Protein AF-A0A352VBU3-F1 (afdb_monomer_lite)

Secondary structure (DSSP, 8-state):
-B-TTB-TTPPPPHHHHHTT-GGGBTTTT-S-GGG-EE-S--SSS--HHHHTT-SS--TTT--TTT-------S------GGG-HHHHHHHHHHHHHHHHHSSSEE---TTGGGT---TT-S--TT--STTTS--GGGSS-S-GGGSSTT---SS---S--SSS-HHHHHHHHHHHHHHH-SGGG-SSS-S-EEEE-TTSSSPP-TT--EEEEEE-GGGGTS--EEEEEE-SSS-EEEEEPPPPTTEEEEEEEE-SGGGGGGTTB--TTTS----TTS-EEEEEPTT-EEEEEEEE-------SEEE---GGGT----SSS-------TTS-EESS-EE-SSS-SSSS--EEE-STT-EEEPPPEES--EEEEEEEE-S-S--EEEEEEEESSSSS-EEEEEEEE-TTS-SSB-SS-EEEEEE----SEEEEEEEE---SS--EEEEEEEE-

Foldseek 3Di:
DDFAFADPPDDDALVCQLQLVQCGGNVNNPFFSQRHADELDDLAFWALLLLQQDPAACQVVDDPQLDNDDDGDGPSVGHRLVLDLLVSQLSLLVRLLSQQQRRYHYDHDPQSLLRQGSLRHRGCPPHDDPSPDHDPLSAQAQQNQVPDPPGDSSNGGAPAPPRGRLSNVSSVVSVVVSVPAPLSHDRHNQWDKDWAPLASPHHDDSPDQWIWIWTPSVSVVGWIKIKTFHQAQFKDKHKDAQAPPQKWWFWAAKSHSVCVNVSRGDDSVLGDTDDRGGIDIDTRGHRMMIMIIMDGDPDDDPWLDWFQQAVSRVHDADPDWDDDPDDDADAKHWGIKHWDCPDGDDDRIWIKDKAAFIKIKGHKGAFWFKKKKKKAKFLAAKKKKKFKWKDQVVPDTDTQDIWIHGNVQPTNHYRDIDMDMTGDRDHGIMMIMITIHHIDGIMMIMGGITID

Sequence (452 aa):
IKGDGYKPGTYYSFGDVFYGTYNGYYDGGSGGPHKSINFLVAHDGFTLTDLVSYNSKMNTTLTWPWGPSDGGNDTNLSWDSGGNQALRRQQLRNLWTIQFFSRGVPMTVYGDEFGRTQNGNNNPYNVDSVATWSNYTMINTDSPNTRIAGQHNNLGTDIKADGKNNIFMFAKYIANLRKNSVALRQDNYNMAIYLKKEDGVSTLASTDKCVWVRLDGSAVGDKDYLVMINSHSADVNFKIPAADSGKKWVRIVDTATWAEANDNVWPVTTGWSPAATADYWYGVKARSIVVMQEAASTVVSTDLINNGFEVADGFAALSTGVWTRTAEDGAWYSNSAYISTTPKRSGTYGAGLAATGRYLRTPQMSNPKTLTFWCRASATTSNYTVTLESSPDNVTWTSRGTFTANGSNTGSITSAFTQKTVSLNLTGSYYLRWRVSARSSGSFYFDDVIVK

Radius of gyration: 27.34 Å; chains: 1; bounding box: 52×47×80 Å

pLDDT: mean 86.15, std 15.34, range [33.0, 98.88]

Structure (mmCIF, N/CA/C/O backbone):
data_AF-A0A352VBU3-F1
#
_entry.id   AF-A0A352VBU3-F1
#
loop_
_atom_site.group_PDB
_atom_site.id
_atom_site.type_symbol
_atom_site.label_atom_id
_atom_site.label_alt_id
_atom_site.label_comp_id
_atom_site.label_asym_id
_atom_site.label_entity_id
_atom_site.label_seq_id
_atom_site.pdbx_PDB_ins_code
_atom_site.Cartn_x
_atom_site.Cartn_y
_atom_site.Cartn_z
_atom_site.occupancy
_atom_site.B_iso_or_equiv
_atom_site.auth_seq_id
_atom_site.auth_comp_id
_atom_site.auth_asym_id
_atom_site.auth_atom_id
_atom_site.pdbx_PDB_model_num
ATOM 1 N N . ILE A 1 1 ? -0.306 8.990 -19.475 1.00 47.72 1 ILE A N 1
ATOM 2 C CA . ILE A 1 1 ? -1.680 8.826 -20.017 1.00 47.72 1 ILE A CA 1
ATOM 3 C C . ILE A 1 1 ? -1.589 8.815 -21.534 1.00 47.72 1 ILE A C 1
ATOM 5 O O . ILE A 1 1 ? -0.874 9.647 -22.080 1.00 47.72 1 ILE A O 1
ATOM 9 N N . LYS A 1 2 ? -2.265 7.878 -22.203 1.00 40.41 2 LYS A N 1
ATOM 10 C CA . LYS A 1 2 ? -2.411 7.838 -23.668 1.00 40.41 2 LYS A CA 1
ATOM 11 C C . LYS A 1 2 ? -3.883 7.551 -23.983 1.00 40.41 2 LYS A C 1
ATOM 13 O O . LYS A 1 2 ? -4.491 6.732 -23.297 1.00 40.41 2 LYS A O 1
ATOM 18 N N . GLY A 1 3 ? -4.458 8.240 -24.966 1.00 37.62 3 GLY A N 1
ATOM 19 C CA . GLY A 1 3 ? -5.855 8.062 -25.372 1.00 37.62 3 GLY A CA 1
ATOM 20 C C . GLY A 1 3 ? -6.290 9.076 -26.430 1.00 37.62 3 GLY A C 1
ATOM 21 O O . GLY A 1 3 ? -5.766 10.193 -26.475 1.00 37.62 3 GLY A O 1
ATOM 22 N N . ASP A 1 4 ? -7.239 8.679 -27.278 1.00 35.03 4 ASP A N 1
ATOM 23 C CA . ASP A 1 4 ? -7.859 9.557 -28.272 1.00 35.03 4 ASP A CA 1
ATOM 24 C C . ASP A 1 4 ? -8.556 10.710 -27.547 1.00 35.03 4 ASP A C 1
ATOM 26 O O . ASP A 1 4 ? -9.362 10.483 -26.643 1.00 35.03 4 ASP A O 1
ATOM 30 N N . GLY A 1 5 ? -8.227 11.954 -27.898 1.00 44.41 5 GLY A N 1
ATOM 31 C CA . GLY A 1 5 ? -8.769 13.113 -27.185 1.00 44.41 5 GLY A CA 1
ATOM 32 C C . GLY A 1 5 ? -7.773 13.900 -26.325 1.00 44.41 5 GLY A C 1
ATOM 33 O O . GLY A 1 5 ? -8.146 14.949 -25.814 1.00 44.41 5 GLY A O 1
ATOM 34 N N . TYR A 1 6 ? -6.551 13.399 -26.126 1.00 43.69 6 TYR A N 1
ATOM 35 C CA . TYR A 1 6 ? -5.549 14.009 -25.244 1.00 43.69 6 TYR A CA 1
ATOM 36 C C . TYR A 1 6 ? -5.083 15.383 -25.743 1.00 43.69 6 TYR A C 1
ATOM 38 O O . TYR A 1 6 ? -4.633 15.481 -26.881 1.00 43.69 6 TYR A O 1
ATOM 46 N N . LYS A 1 7 ? -5.120 16.417 -24.885 1.00 50.94 7 LYS A N 1
ATOM 47 C CA . LYS A 1 7 ? -4.549 17.750 -25.162 1.00 50.94 7 LYS A CA 1
ATOM 48 C C . LYS A 1 7 ? -3.039 17.776 -24.853 1.00 50.94 7 LYS A C 1
ATOM 50 O O . LYS A 1 7 ? -2.667 17.828 -23.678 1.00 50.94 7 LYS A O 1
ATOM 55 N N . PRO A 1 8 ? -2.141 17.793 -25.857 1.00 45.09 8 PRO A N 1
ATOM 56 C CA . PRO A 1 8 ? -0.706 17.900 -25.611 1.00 45.09 8 PRO A CA 1
ATOM 57 C C . PRO A 1 8 ? -0.365 19.242 -24.943 1.00 45.09 8 PRO A C 1
ATOM 59 O O . PRO A 1 8 ? -0.939 20.271 -25.292 1.00 45.09 8 PRO A O 1
ATOM 62 N N . GLY A 1 9 ? 0.579 19.242 -23.996 1.00 49.81 9 GLY A N 1
ATOM 63 C CA . GLY A 1 9 ? 1.120 20.466 -23.381 1.00 49.81 9 GLY A CA 1
ATOM 64 C C . GLY A 1 9 ? 0.407 20.979 -22.121 1.00 49.81 9 GLY A C 1
ATOM 65 O O . GLY A 1 9 ? 0.826 21.997 -21.579 1.00 49.81 9 GLY A O 1
ATOM 66 N N . THR A 1 10 ? -0.625 20.291 -21.619 1.00 56.03 10 THR A N 1
ATOM 67 C CA . THR A 1 10 ? -1.253 20.621 -20.323 1.00 56.03 10 THR A CA 1
ATOM 68 C C . THR A 1 10 ? -0.676 19.731 -19.219 1.00 56.03 10 THR A C 1
ATOM 70 O O . THR A 1 10 ? -0.771 18.509 -19.302 1.00 56.03 10 THR A O 1
ATOM 73 N N . TYR A 1 11 ? -0.078 20.323 -18.179 1.00 56.66 11 TYR A N 1
ATOM 74 C CA . TYR A 1 11 ? 0.282 19.586 -16.963 1.00 56.66 11 TYR A CA 1
ATOM 75 C C . TYR A 1 11 ? -0.984 19.334 -16.144 1.00 56.66 11 TYR A C 1
ATOM 77 O O . TYR A 1 11 ? -1.627 20.276 -15.686 1.00 56.66 11 TYR A O 1
ATOM 85 N N . TYR A 1 12 ? -1.342 18.066 -15.966 1.00 70.31 12 TYR A N 1
ATOM 86 C CA . TYR A 1 12 ? -2.482 17.665 -15.148 1.00 70.31 12 TYR A CA 1
ATOM 87 C C . TYR A 1 12 ? -2.052 17.484 -13.696 1.00 70.31 12 TYR A C 1
ATOM 89 O O . TYR A 1 12 ? -0.981 16.936 -13.421 1.00 70.31 12 TYR A O 1
ATOM 97 N N . SER A 1 13 ? -2.888 17.934 -12.761 1.00 80.25 13 SER A N 1
ATOM 98 C CA . SER A 1 13 ? -2.643 17.678 -11.345 1.00 80.25 13 SER A CA 1
ATOM 99 C C . SER A 1 13 ? -2.771 16.180 -11.045 1.00 80.25 13 SER A C 1
ATOM 101 O O . SER A 1 13 ? -3.442 15.444 -11.772 1.00 80.25 13 SER A O 1
ATOM 103 N N . PHE A 1 14 ? -2.183 15.718 -9.937 1.00 84.94 14 PHE A N 1
ATOM 104 C CA . PHE A 1 14 ? -2.407 14.348 -9.458 1.00 84.94 14 PHE A CA 1
ATOM 105 C C . PHE A 1 14 ? -3.905 14.019 -9.370 1.00 84.94 14 PHE A C 1
ATOM 107 O O . PHE A 1 14 ? -4.314 12.929 -9.757 1.00 84.94 14 PHE A O 1
ATOM 114 N N . GLY A 1 15 ? -4.726 14.974 -8.916 1.00 84.81 15 GLY A N 1
ATOM 115 C CA . GLY A 1 15 ? -6.166 14.780 -8.798 1.00 84.81 15 GLY A CA 1
ATOM 116 C C . GLY A 1 15 ? -6.869 14.583 -10.134 1.00 84.81 15 GLY A C 1
ATOM 117 O O . GLY A 1 15 ? -7.680 13.668 -10.248 1.00 84.81 15 GLY A O 1
ATOM 118 N N . ASP A 1 16 ? -6.509 15.358 -11.160 1.00 82.56 16 ASP A N 1
ATOM 119 C CA . ASP A 1 16 ? -7.061 15.175 -12.507 1.00 82.56 16 ASP A CA 1
ATOM 120 C C . ASP A 1 16 ? -6.732 13.780 -13.052 1.00 82.56 16 ASP A C 1
ATOM 122 O O . ASP A 1 16 ? -7.609 13.092 -13.573 1.00 82.56 16 ASP A O 1
ATOM 126 N N . VAL A 1 17 ? -5.478 13.338 -12.896 1.00 84.75 17 VAL A N 1
ATOM 127 C CA . VAL A 1 17 ? -5.017 12.027 -13.378 1.00 84.75 17 VAL A CA 1
ATOM 128 C C . VAL A 1 17 ? -5.672 10.8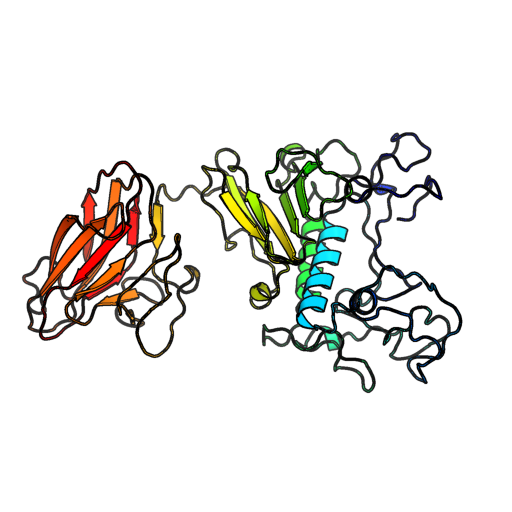86 -12.599 1.00 84.75 17 VAL A C 1
ATOM 130 O O . VAL A 1 17 ? -6.190 9.948 -13.206 1.00 84.75 17 VAL A O 1
ATOM 133 N N . PHE A 1 18 ? -5.709 10.972 -11.266 1.00 89.31 18 PHE A N 1
ATOM 134 C CA . PHE A 1 18 ? -6.333 9.960 -10.410 1.00 89.31 18 PHE A CA 1
ATOM 135 C C . PHE A 1 18 ? -7.833 9.825 -10.700 1.00 89.31 18 PHE A C 1
ATOM 137 O O . PHE A 1 18 ? -8.382 8.722 -10.670 1.00 89.31 18 PHE A O 1
ATOM 144 N N . TYR A 1 19 ? -8.493 10.937 -11.041 1.00 87.38 19 TYR A N 1
ATOM 145 C CA . TYR A 1 19 ? -9.902 10.970 -11.426 1.00 87.38 19 TYR A CA 1
ATOM 146 C C . TYR A 1 19 ? -10.158 10.504 -12.870 1.00 87.38 19 TYR A C 1
ATOM 148 O O . TYR A 1 19 ? -11.304 10.489 -13.306 1.00 87.38 19 TYR A O 1
ATOM 156 N N . GLY A 1 20 ? -9.141 10.075 -13.624 1.00 84.12 20 GLY A N 1
ATOM 157 C CA . GLY A 1 20 ? -9.304 9.585 -14.996 1.00 84.12 20 GLY A CA 1
ATOM 158 C C . GLY A 1 20 ? -9.362 10.695 -16.045 1.00 84.12 20 GLY A C 1
ATOM 159 O O . GLY A 1 20 ? -10.078 10.566 -17.034 1.00 84.12 20 GLY A O 1
ATOM 160 N N . THR A 1 21 ? -8.627 11.787 -15.823 1.00 78.31 21 THR A N 1
ATOM 161 C CA . THR A 1 21 ? -8.354 12.865 -16.791 1.00 78.31 21 THR A CA 1
ATOM 162 C C . THR A 1 21 ? -9.616 13.518 -17.368 1.00 78.31 21 THR A C 1
ATOM 164 O O . THR A 1 21 ? -9.651 13.897 -18.534 1.00 78.31 21 THR A O 1
ATOM 167 N N . TYR A 1 22 ? -10.656 13.687 -16.543 1.00 74.06 22 TYR A N 1
ATOM 168 C CA . TYR A 1 22 ? -11.961 14.235 -16.952 1.00 74.06 22 TYR A CA 1
ATOM 169 C C . TYR A 1 22 ? -11.846 15.533 -17.775 1.00 74.06 22 TYR A C 1
ATOM 171 O O . TYR A 1 22 ? -12.419 15.647 -18.854 1.00 74.06 22 TYR A O 1
ATOM 179 N N . ASN A 1 23 ? -11.018 16.479 -17.318 1.00 65.81 23 ASN A N 1
ATOM 180 C CA . ASN A 1 23 ? -10.818 17.779 -17.972 1.00 65.81 23 ASN A CA 1
ATOM 181 C C . ASN A 1 23 ? -9.880 17.737 -19.200 1.00 65.81 23 ASN A C 1
ATOM 183 O O . ASN A 1 23 ? -9.712 18.746 -19.893 1.00 65.81 23 ASN A O 1
ATOM 187 N N . GLY A 1 24 ? -9.210 16.608 -19.450 1.00 58.06 24 GLY A N 1
ATOM 188 C CA . GLY A 1 24 ? -8.139 16.503 -20.442 1.00 58.06 24 GLY A CA 1
ATOM 189 C C . GLY A 1 24 ? -8.558 16.016 -21.828 1.00 58.06 24 GLY A C 1
ATOM 190 O O . GLY A 1 24 ? -7.736 16.076 -22.742 1.00 58.06 24 GLY A O 1
ATOM 191 N N . TYR A 1 25 ? -9.813 15.591 -22.006 1.00 59.19 25 TYR A N 1
ATOM 192 C CA . TYR A 1 25 ? -10.341 15.133 -23.294 1.00 59.19 25 TYR A CA 1
ATOM 193 C C . TYR A 1 25 ? -10.889 16.281 -24.160 1.00 59.19 25 TYR A C 1
ATOM 195 O O . TYR A 1 25 ? -11.496 17.232 -23.663 1.00 59.19 25 TYR A O 1
ATOM 203 N N . TYR A 1 26 ? -10.698 16.188 -25.484 1.00 51.59 26 TYR A N 1
ATOM 204 C CA . TYR A 1 26 ? -11.241 17.126 -26.483 1.00 51.59 26 TYR A CA 1
ATOM 205 C C . TYR A 1 26 ? -12.780 17.198 -26.498 1.00 51.59 26 TYR A C 1
ATOM 207 O O . TYR A 1 26 ? -13.321 18.163 -27.030 1.00 51.59 26 TYR A O 1
ATOM 215 N N . ASP A 1 27 ? -13.487 16.233 -25.901 1.00 56.62 27 ASP A N 1
ATOM 216 C CA . ASP A 1 27 ? -14.957 16.176 -25.895 1.00 56.62 27 ASP A CA 1
ATOM 217 C C . ASP A 1 27 ? -15.627 16.942 -24.737 1.00 56.62 27 ASP A C 1
ATOM 219 O O . ASP A 1 27 ? -16.837 16.823 -24.537 1.00 56.62 27 ASP A O 1
ATOM 223 N N . GLY A 1 28 ? -14.863 17.715 -23.956 1.00 55.56 28 GLY A N 1
ATOM 224 C CA . GLY A 1 28 ? -15.409 18.519 -22.858 1.00 55.56 28 GLY A CA 1
ATOM 225 C C . GLY A 1 28 ? -15.975 17.699 -21.693 1.00 55.56 28 GLY A C 1
ATOM 226 O O . GLY A 1 28 ? -16.823 18.210 -20.967 1.00 55.56 28 GLY A O 1
ATOM 227 N N . GLY A 1 29 ? -15.535 16.446 -21.518 1.00 57.19 29 GLY A N 1
ATOM 228 C CA . GLY A 1 29 ? -16.028 15.547 -20.467 1.00 57.19 29 GLY A CA 1
ATOM 229 C C . GLY A 1 29 ? -17.212 14.675 -20.902 1.00 57.19 29 GLY A C 1
ATOM 230 O O . GLY A 1 29 ? -17.822 14.010 -20.069 1.00 57.19 29 GLY A O 1
ATOM 231 N N . SER A 1 30 ? -17.531 14.646 -22.202 1.00 57.22 30 SER A N 1
ATOM 232 C CA . SER A 1 30 ? -18.640 13.862 -22.774 1.00 57.22 30 SER A CA 1
ATOM 233 C C . SER A 1 30 ? -18.327 12.360 -22.916 1.00 57.22 30 SER A C 1
ATOM 235 O O . SER A 1 30 ? -19.146 11.593 -23.421 1.00 57.22 30 SER A O 1
ATOM 237 N N . GLY A 1 31 ? -17.138 11.919 -22.495 1.00 65.06 31 GLY A N 1
ATOM 238 C CA . GLY A 1 31 ? -16.687 10.530 -22.509 1.00 65.06 31 GLY A CA 1
ATOM 239 C C . GLY A 1 31 ? -16.488 9.958 -21.113 1.00 65.06 31 GLY A C 1
ATOM 240 O O . GLY A 1 31 ? -16.154 10.688 -20.194 1.00 65.06 31 GLY A O 1
ATOM 241 N N . GLY A 1 32 ? -16.651 8.644 -20.949 1.00 79.00 32 GLY A N 1
ATOM 242 C CA . GLY A 1 32 ? -16.335 7.971 -19.688 1.00 79.00 32 GLY A CA 1
ATOM 243 C C . GLY A 1 32 ? -14.822 7.827 -19.437 1.00 79.00 32 GLY A C 1
ATOM 244 O O . GLY A 1 32 ? -14.034 7.827 -20.388 1.00 79.00 32 GLY A O 1
ATOM 245 N N . PRO A 1 33 ? -14.391 7.617 -18.178 1.00 85.12 33 PRO A N 1
ATOM 246 C CA . PRO A 1 33 ? -12.981 7.467 -17.801 1.00 85.12 33 PRO A CA 1
ATOM 247 C C . PRO A 1 33 ? -12.250 6.315 -18.499 1.00 85.12 33 PRO A C 1
ATOM 249 O O . PRO A 1 33 ? -11.021 6.301 -18.540 1.00 85.12 33 PRO A O 1
ATOM 252 N N . HIS A 1 34 ? -12.979 5.346 -19.057 1.00 83.50 34 HIS A N 1
ATOM 253 C CA . HIS A 1 34 ? -12.418 4.202 -19.777 1.00 83.50 34 HIS A CA 1
ATOM 254 C C . HIS A 1 34 ? -11.595 4.596 -21.020 1.00 83.50 34 HIS A C 1
ATOM 256 O O . HIS A 1 34 ? -10.799 3.795 -21.500 1.00 83.50 34 HIS A O 1
ATOM 262 N N . LYS A 1 35 ? -11.732 5.834 -21.516 1.00 82.62 35 LYS A N 1
ATOM 263 C CA . LYS A 1 35 ? -10.890 6.391 -22.588 1.00 82.62 35 LYS A CA 1
ATOM 264 C C . LYS A 1 35 ? -9.445 6.680 -22.142 1.00 82.62 35 LYS A C 1
ATOM 266 O O . LYS A 1 35 ? -8.591 6.966 -22.983 1.00 82.62 35 LYS A O 1
ATOM 271 N N . SER A 1 36 ? -9.159 6.651 -20.836 1.00 85.06 36 SER A N 1
ATOM 272 C CA . SER A 1 36 ? -7.829 6.928 -20.278 1.00 85.06 36 SER A CA 1
ATOM 273 C C . SER A 1 36 ? -7.058 5.649 -20.060 1.00 85.06 36 SER A C 1
ATOM 275 O O . SER A 1 36 ? -7.339 4.916 -19.112 1.00 85.06 36 SER A O 1
ATOM 277 N N . ILE A 1 37 ? -6.043 5.406 -20.894 1.00 89.31 37 ILE A N 1
ATOM 278 C CA . ILE A 1 37 ? -5.029 4.405 -20.579 1.00 89.31 37 ILE A CA 1
ATOM 279 C C . ILE A 1 37 ? -4.022 5.049 -19.629 1.00 89.31 37 ILE A C 1
ATOM 281 O O . ILE A 1 37 ? -3.193 5.889 -20.007 1.00 89.31 37 ILE A O 1
ATOM 285 N N . ASN A 1 38 ? -4.125 4.657 -18.366 1.00 90.31 38 ASN A N 1
ATOM 286 C CA . ASN A 1 38 ? -3.244 5.085 -17.298 1.00 90.31 38 ASN A CA 1
ATOM 287 C C . ASN A 1 38 ? -2.050 4.132 -17.262 1.00 90.31 38 ASN A C 1
ATOM 289 O O . ASN A 1 38 ? -2.236 2.929 -17.108 1.00 90.31 38 ASN A O 1
ATOM 293 N N . PHE A 1 39 ? -0.841 4.663 -17.360 1.00 93.62 39 PHE A N 1
ATOM 294 C CA . PHE A 1 39 ? 0.388 3.890 -17.218 1.00 93.62 39 PHE A CA 1
ATOM 295 C C . PHE A 1 39 ? 1.460 4.767 -16.585 1.00 93.62 39 PHE A C 1
ATOM 297 O O . PHE A 1 39 ? 1.498 5.977 -16.834 1.00 93.62 39 PHE A O 1
ATOM 304 N N . LEU A 1 40 ? 2.317 4.141 -15.785 1.00 94.19 40 LEU A N 1
ATOM 305 C CA . LEU A 1 40 ? 3.495 4.765 -15.181 1.00 94.19 40 LEU A CA 1
ATOM 306 C C . LEU A 1 40 ? 4.758 4.499 -16.002 1.00 94.19 40 LEU A C 1
ATOM 308 O O . LEU A 1 40 ? 5.631 5.354 -16.088 1.00 94.19 40 LEU A O 1
ATOM 312 N N . VAL A 1 41 ? 4.824 3.323 -16.623 1.00 95.44 41 VAL A N 1
ATOM 313 C CA . VAL A 1 41 ? 5.932 2.851 -17.455 1.00 95.44 41 VAL A CA 1
ATOM 314 C C . VAL A 1 41 ? 5.384 2.126 -18.685 1.00 95.44 41 VAL A C 1
ATOM 316 O O . VAL A 1 41 ? 4.217 1.721 -18.712 1.00 95.44 41 VAL A O 1
ATOM 319 N N . ALA A 1 42 ? 6.212 1.999 -19.717 1.00 95.25 42 ALA A N 1
ATOM 320 C CA . ALA A 1 42 ? 5.912 1.298 -20.961 1.00 95.25 42 ALA A CA 1
ATOM 321 C C . ALA A 1 42 ? 7.136 0.466 -21.388 1.00 95.25 42 ALA A C 1
ATOM 323 O O . ALA A 1 42 ? 8.092 0.329 -20.630 1.00 95.25 42 ALA A O 1
ATOM 324 N N . HIS A 1 43 ? 7.105 -0.114 -22.591 1.00 93.38 43 HIS A N 1
ATOM 325 C CA . HIS A 1 43 ? 8.319 -0.698 -23.172 1.00 93.38 43 HIS A CA 1
ATOM 326 C C . HIS A 1 43 ? 9.377 0.376 -23.478 1.00 93.38 43 HIS A C 1
ATOM 328 O O . HIS A 1 43 ? 10.567 0.087 -23.417 1.00 93.38 43 HIS A O 1
ATOM 334 N N . ASP A 1 44 ? 8.929 1.599 -23.780 1.00 93.12 44 ASP A N 1
ATOM 335 C CA . ASP A 1 44 ? 9.770 2.788 -23.879 1.00 93.12 44 ASP A CA 1
ATOM 336 C C . ASP A 1 44 ? 10.056 3.349 -22.481 1.00 93.12 44 ASP A C 1
ATOM 338 O O . ASP A 1 44 ? 9.130 3.603 -21.702 1.00 93.12 44 ASP A O 1
ATOM 342 N N . GLY A 1 45 ? 11.325 3.628 -22.187 1.00 95.88 45 GLY A N 1
ATOM 343 C CA . GLY A 1 45 ? 11.751 4.156 -20.896 1.00 95.88 45 GLY A CA 1
ATOM 344 C C . GLY A 1 45 ? 12.132 3.063 -19.898 1.00 95.88 45 GLY A C 1
ATOM 345 O O . GLY A 1 45 ? 12.470 1.938 -20.254 1.00 95.88 45 GLY A O 1
ATOM 346 N N . PHE A 1 46 ? 12.154 3.432 -18.618 1.00 98.00 46 PHE A N 1
ATOM 347 C CA . PHE A 1 46 ? 12.492 2.503 -17.543 1.00 98.00 46 PHE A CA 1
ATOM 348 C C . PHE A 1 46 ? 11.379 1.484 -17.283 1.00 98.00 46 PHE A C 1
ATOM 350 O O . PHE A 1 46 ? 10.196 1.792 -17.407 1.00 98.00 46 PHE A O 1
ATOM 357 N N . THR A 1 47 ? 11.774 0.308 -16.790 1.00 97.81 47 THR A N 1
ATOM 358 C CA . THR A 1 47 ? 10.870 -0.584 -16.042 1.00 97.81 47 THR A CA 1
ATOM 359 C C . THR A 1 47 ? 10.395 0.073 -14.751 1.00 97.81 47 THR A C 1
ATOM 361 O O . THR A 1 47 ? 10.995 1.042 -14.276 1.00 97.81 47 THR A O 1
ATOM 364 N N . LEU A 1 48 ? 9.363 -0.485 -14.113 1.00 98.00 48 LEU A N 1
ATOM 365 C CA . LEU A 1 48 ? 8.886 0.046 -12.834 1.00 98.00 48 LEU A CA 1
ATOM 366 C C . LEU A 1 48 ? 9.967 -0.017 -11.741 1.00 98.00 48 LEU A C 1
ATOM 368 O O . LEU A 1 48 ? 10.088 0.899 -10.926 1.00 98.00 48 LEU A O 1
ATOM 372 N N . THR A 1 49 ? 10.789 -1.071 -11.746 1.00 98.44 49 THR A N 1
ATOM 373 C CA . THR A 1 49 ? 11.940 -1.205 -10.840 1.00 98.44 49 THR A CA 1
ATOM 374 C C . THR A 1 49 ? 13.005 -0.160 -11.123 1.00 98.44 49 THR A C 1
ATOM 376 O O . THR A 1 49 ? 13.539 0.441 -10.190 1.00 98.44 49 THR A O 1
ATOM 379 N N . ASP A 1 50 ? 13.332 0.068 -12.394 1.00 98.56 50 ASP A N 1
ATOM 380 C CA . ASP A 1 50 ? 14.392 1.005 -12.758 1.00 98.56 50 ASP A CA 1
ATOM 381 C C . ASP A 1 50 ? 13.980 2.460 -12.512 1.00 98.56 50 ASP A C 1
ATOM 383 O O . ASP A 1 50 ? 14.810 3.254 -12.064 1.00 98.56 50 ASP A O 1
ATOM 387 N N . LEU A 1 51 ? 12.687 2.779 -12.656 1.00 98.50 51 LEU A N 1
ATOM 388 C CA . LEU A 1 51 ? 12.115 4.090 -12.333 1.00 98.50 51 LEU A CA 1
ATOM 389 C C . LEU A 1 51 ? 12.403 4.518 -10.883 1.00 98.50 51 LEU A C 1
ATOM 391 O O . LEU A 1 51 ? 12.562 5.706 -10.606 1.00 98.50 51 LEU A O 1
ATOM 395 N N . VAL A 1 52 ? 12.501 3.558 -9.958 1.00 98.44 52 VAL A N 1
ATOM 396 C CA . VAL A 1 52 ? 12.799 3.822 -8.540 1.00 98.44 52 VAL A CA 1
ATOM 397 C C . VAL A 1 52 ? 14.247 3.499 -8.148 1.00 98.44 52 VAL A C 1
ATOM 399 O O . VAL A 1 52 ? 14.602 3.592 -6.970 1.00 98.44 52 VAL A O 1
ATOM 402 N N . SER A 1 53 ? 15.080 3.071 -9.102 1.00 98.69 53 SER A N 1
ATOM 403 C CA . SER A 1 53 ? 16.443 2.582 -8.842 1.00 98.69 53 SER A CA 1
ATOM 404 C C . SER A 1 53 ? 17.540 3.404 -9.517 1.00 98.69 53 SER A C 1
ATOM 406 O O . SER A 1 53 ? 18.684 3.319 -9.073 1.00 98.69 53 SER A O 1
ATOM 408 N N . TYR A 1 54 ? 17.208 4.218 -10.525 1.00 98.44 54 TYR A N 1
ATOM 409 C CA . TYR A 1 54 ? 18.176 5.004 -11.295 1.00 98.44 54 TYR A CA 1
ATOM 410 C C . TYR A 1 54 ? 17.740 6.464 -11.429 1.00 98.44 54 TYR A C 1
ATOM 412 O O . TYR A 1 54 ? 16.602 6.757 -11.785 1.00 98.44 54 TYR A O 1
ATOM 420 N N . ASN A 1 55 ? 18.672 7.396 -11.208 1.00 97.88 55 ASN A N 1
ATOM 421 C CA . ASN A 1 55 ? 18.441 8.824 -11.472 1.00 97.88 55 ASN A CA 1
ATOM 422 C C . ASN A 1 55 ? 18.620 9.182 -12.960 1.00 97.88 55 ASN A C 1
ATOM 424 O O . ASN A 1 55 ? 18.044 10.159 -13.425 1.00 97.88 55 ASN A O 1
ATOM 428 N N . SER A 1 56 ? 19.389 8.379 -13.705 1.00 96.62 56 SER A N 1
ATOM 429 C CA . SER A 1 56 ? 19.712 8.600 -15.121 1.00 96.62 56 SER A CA 1
ATOM 430 C C . SER A 1 56 ? 19.828 7.272 -15.867 1.00 96.62 56 SER A C 1
ATOM 432 O O . SER A 1 56 ? 20.129 6.243 -15.262 1.00 96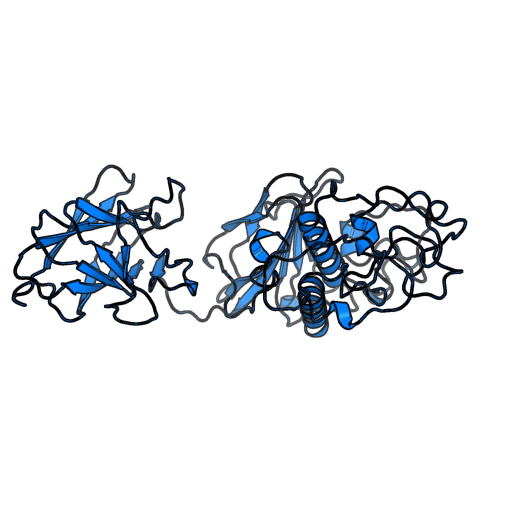.62 56 SER A O 1
ATOM 434 N N . LYS A 1 57 ? 19.602 7.291 -17.186 1.00 97.19 57 LYS A N 1
ATOM 435 C CA . LYS A 1 57 ? 19.740 6.111 -18.055 1.00 97.19 57 LYS A CA 1
ATOM 436 C C . LYS A 1 57 ? 21.198 5.635 -18.148 1.00 97.19 57 LYS A C 1
ATOM 438 O O . LYS A 1 57 ? 22.115 6.453 -18.171 1.00 97.19 57 LYS A O 1
ATOM 443 N N . MET A 1 58 ? 21.396 4.321 -18.258 1.00 97.56 58 MET A N 1
ATOM 444 C CA . MET A 1 58 ? 22.709 3.647 -18.321 1.00 97.56 58 MET A CA 1
ATOM 445 C C . MET A 1 58 ? 23.037 3.090 -19.719 1.00 97.56 58 MET A C 1
ATOM 447 O O . MET A 1 58 ? 24.048 2.433 -19.935 1.00 97.56 58 MET A O 1
ATOM 451 N N . ASN A 1 59 ? 22.179 3.387 -20.685 1.00 98.06 59 ASN A N 1
ATOM 452 C CA . ASN A 1 59 ? 22.190 2.982 -22.089 1.00 98.06 59 ASN A CA 1
ATOM 453 C C . ASN A 1 59 ? 23.572 2.816 -22.755 1.00 98.06 59 ASN A C 1
ATOM 455 O O . ASN A 1 59 ? 23.811 1.810 -23.421 1.00 98.06 59 ASN A O 1
ATOM 459 N N . THR A 1 60 ? 24.484 3.779 -22.579 1.00 96.62 60 THR A N 1
ATOM 460 C CA . THR A 1 60 ? 25.813 3.787 -23.221 1.00 96.62 60 THR A CA 1
ATOM 461 C C . THR A 1 60 ? 26.917 3.129 -22.395 1.00 96.62 60 THR A C 1
ATOM 463 O O . THR A 1 60 ? 27.996 2.875 -22.925 1.00 96.62 60 THR A O 1
ATOM 466 N N . THR A 1 61 ? 26.682 2.873 -21.106 1.00 96.38 61 THR A N 1
ATOM 467 C CA . THR A 1 61 ? 27.672 2.283 -20.189 1.00 96.38 61 THR A CA 1
ATOM 468 C C . THR A 1 61 ? 27.477 0.781 -20.013 1.00 96.38 61 THR A C 1
ATOM 470 O O . THR A 1 61 ? 28.401 0.083 -19.598 1.00 96.38 61 THR A O 1
ATOM 473 N N . LEU A 1 62 ? 26.289 0.274 -20.344 1.00 97.62 62 LEU A N 1
ATOM 474 C CA . LEU A 1 62 ? 25.978 -1.147 -20.319 1.00 97.62 62 LEU A CA 1
ATOM 475 C C . LEU A 1 62 ? 26.620 -1.884 -21.500 1.00 97.62 62 LEU A C 1
ATOM 477 O O . LEU A 1 62 ? 26.659 -1.394 -22.627 1.00 97.62 62 LEU A O 1
ATOM 481 N N . THR A 1 63 ? 27.084 -3.101 -21.234 1.00 97.06 63 THR A N 1
ATOM 482 C CA . THR A 1 63 ? 27.640 -4.035 -22.221 1.00 97.06 63 THR A CA 1
ATOM 483 C C . THR A 1 63 ? 26.719 -5.239 -22.397 1.00 97.06 63 THR A C 1
ATOM 485 O O . THR A 1 63 ? 25.760 -5.416 -21.640 1.00 97.06 63 THR A O 1
ATOM 488 N N . TRP A 1 64 ? 27.005 -6.092 -23.386 1.00 97.50 64 TRP A N 1
ATOM 489 C CA . TRP A 1 64 ? 26.264 -7.337 -23.585 1.00 97.50 64 TRP A CA 1
ATOM 490 C C . TRP A 1 64 ? 26.260 -8.178 -22.290 1.00 97.50 64 TRP A C 1
ATOM 492 O O . TRP A 1 64 ? 27.328 -8.371 -21.704 1.00 97.50 64 TRP A O 1
ATOM 502 N N . PRO A 1 65 ? 25.108 -8.700 -21.822 1.00 96.81 65 PRO A N 1
ATOM 503 C CA . PRO A 1 65 ? 23.811 -8.771 -22.506 1.00 96.81 65 PRO A CA 1
ATOM 504 C C . PRO A 1 65 ? 22.837 -7.603 -22.246 1.00 96.81 65 PRO A C 1
ATOM 506 O O . PRO A 1 65 ? 21.702 -7.671 -22.699 1.00 96.81 65 PRO A O 1
ATOM 509 N N . TRP A 1 66 ? 23.225 -6.549 -21.526 1.00 97.56 66 TRP A N 1
ATOM 510 C CA . TRP A 1 66 ? 22.330 -5.470 -21.060 1.00 97.56 66 TRP A CA 1
ATOM 511 C C . TRP A 1 66 ? 22.275 -4.237 -21.977 1.00 97.56 66 TRP A C 1
ATOM 513 O O . TRP A 1 66 ? 21.447 -3.348 -21.772 1.00 97.56 66 TRP A O 1
ATOM 523 N N . GLY A 1 67 ? 23.153 -4.173 -22.976 1.00 97.38 67 GLY A N 1
ATOM 524 C CA . GLY A 1 67 ? 23.283 -3.072 -23.928 1.00 97.38 67 GLY A CA 1
ATOM 525 C C . GLY A 1 67 ? 24.534 -3.241 -24.807 1.00 97.38 67 GLY A C 1
ATOM 526 O O . GLY A 1 67 ? 25.040 -4.362 -24.927 1.00 97.38 67 GLY A O 1
ATOM 527 N N . PRO A 1 68 ? 25.066 -2.155 -25.392 1.00 97.75 68 PRO A N 1
ATOM 528 C CA . PRO A 1 68 ? 24.537 -0.794 -25.327 1.00 97.75 68 PRO A CA 1
ATOM 529 C C . PRO A 1 68 ? 23.289 -0.618 -26.204 1.00 97.75 68 PRO A C 1
ATOM 531 O O . PRO A 1 68 ? 23.079 -1.342 -27.180 1.00 97.75 68 PRO A O 1
ATOM 534 N N . SER A 1 69 ? 22.492 0.395 -25.883 1.00 97.56 69 SER A N 1
ATOM 535 C CA . SER A 1 69 ? 21.354 0.827 -26.699 1.00 97.56 69 SER A CA 1
ATOM 536 C C . SER A 1 69 ? 21.395 2.342 -26.808 1.00 97.56 69 SER A C 1
ATOM 538 O O . SER A 1 69 ? 21.417 3.021 -25.792 1.00 97.56 69 SER A O 1
ATOM 540 N N . ASP A 1 70 ? 21.470 2.907 -28.005 1.00 94.75 70 ASP A N 1
ATOM 541 C CA . ASP A 1 70 ? 21.520 4.359 -28.177 1.00 94.75 70 ASP A CA 1
ATOM 542 C C . ASP A 1 70 ? 20.163 5.027 -27.882 1.00 94.75 70 ASP A C 1
ATOM 544 O O . ASP A 1 70 ? 19.118 4.381 -27.853 1.00 94.75 70 ASP A O 1
ATOM 548 N N . GLY A 1 71 ? 20.164 6.340 -27.636 1.00 95.12 71 GLY A N 1
ATOM 549 C CA . GLY A 1 71 ? 18.929 7.118 -27.475 1.00 95.12 71 GLY A CA 1
ATOM 550 C C . GLY A 1 71 ? 18.193 6.911 -26.143 1.00 95.12 71 GLY A C 1
ATOM 551 O O . GLY A 1 71 ? 18.819 6.780 -25.088 1.00 95.12 71 GLY A O 1
ATOM 552 N N . GLY A 1 72 ? 16.858 6.981 -26.180 1.00 94.25 72 GLY A N 1
ATOM 553 C CA . GLY A 1 72 ? 15.970 6.964 -25.007 1.0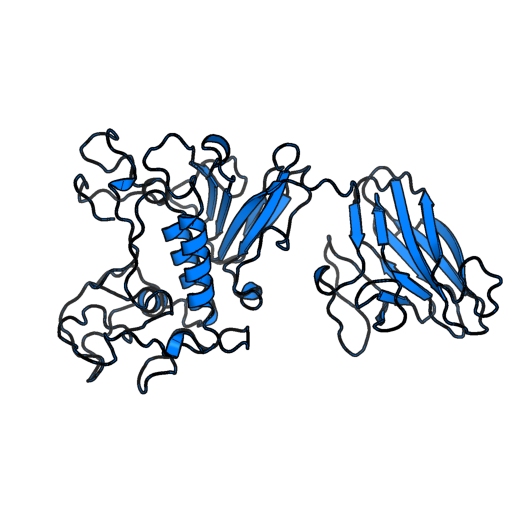0 94.25 72 GLY A CA 1
ATOM 554 C C . GLY A 1 72 ? 15.695 8.343 -24.397 1.00 94.25 72 GLY A C 1
ATOM 555 O O . GLY A 1 72 ? 16.361 9.325 -24.724 1.00 94.25 72 GLY A O 1
ATOM 556 N N . ASN A 1 73 ? 14.727 8.412 -23.480 1.00 91.25 73 ASN A N 1
ATOM 557 C CA . ASN A 1 73 ? 14.351 9.655 -22.801 1.00 91.25 73 ASN A CA 1
ATOM 558 C C . ASN A 1 73 ? 15.403 10.064 -21.749 1.00 91.25 73 ASN A C 1
ATOM 560 O O . ASN A 1 73 ? 15.838 9.237 -20.947 1.00 91.25 73 ASN A O 1
ATOM 564 N N . ASP A 1 74 ? 15.789 11.339 -21.720 1.00 93.00 74 ASP A N 1
ATOM 565 C CA . ASP A 1 74 ? 16.700 11.892 -20.707 1.00 93.00 74 ASP A CA 1
ATOM 566 C C . ASP A 1 74 ? 15.971 12.335 -19.431 1.00 93.00 74 ASP A C 1
ATOM 568 O O . ASP A 1 74 ? 16.558 12.372 -18.354 1.00 93.00 74 ASP A O 1
ATOM 572 N N . THR A 1 75 ? 14.670 12.622 -19.527 1.00 90.75 75 THR A N 1
ATOM 573 C CA . THR A 1 75 ? 13.835 13.078 -18.408 1.00 90.75 75 THR A CA 1
ATOM 574 C C . THR A 1 75 ? 12.841 11.989 -18.013 1.00 90.75 75 THR A C 1
ATOM 576 O O . THR A 1 75 ? 11.685 11.992 -18.430 1.00 90.75 75 THR A O 1
ATOM 579 N N . ASN A 1 76 ? 13.299 11.035 -17.201 1.00 89.69 76 ASN A N 1
ATOM 580 C CA . ASN A 1 76 ? 12.501 9.871 -16.792 1.00 89.69 76 ASN A CA 1
ATOM 581 C C . ASN A 1 76 ? 11.625 10.123 -15.553 1.00 89.69 76 ASN A C 1
ATOM 583 O O . ASN A 1 76 ? 10.849 9.249 -15.181 1.00 89.69 76 ASN A O 1
ATOM 587 N N . LEU A 1 77 ? 11.758 11.293 -14.908 1.00 92.94 77 LEU A N 1
ATOM 588 C CA . LEU A 1 77 ? 11.096 11.621 -13.634 1.00 92.94 77 LEU A CA 1
ATOM 589 C C . LEU A 1 77 ? 11.312 10.531 -12.563 1.00 92.94 77 LEU A C 1
ATOM 591 O O . LEU A 1 77 ? 10.420 10.219 -11.776 1.00 92.94 77 LEU A O 1
ATOM 595 N N . SER A 1 78 ? 12.507 9.939 -12.570 1.00 95.31 78 SER A N 1
ATOM 596 C CA . SER A 1 78 ? 12.908 8.824 -11.723 1.00 95.31 78 SER A CA 1
ATOM 597 C C . SER A 1 78 ? 13.660 9.300 -10.480 1.00 95.31 78 SER A C 1
ATOM 599 O O . SER A 1 78 ? 14.164 10.424 -10.416 1.00 95.31 78 SER A O 1
ATOM 601 N N . TRP A 1 79 ? 13.747 8.428 -9.479 1.00 97.25 79 TRP A N 1
ATOM 602 C CA . TRP A 1 79 ? 14.578 8.644 -8.297 1.00 97.25 79 TRP A CA 1
ATOM 603 C C . TRP A 1 79 ? 15.072 7.301 -7.776 1.00 97.25 79 TRP A C 1
ATOM 605 O O . TRP A 1 79 ? 14.268 6.413 -7.527 1.00 97.25 79 TRP A O 1
ATOM 615 N N . ASP A 1 80 ? 16.374 7.162 -7.539 1.00 97.62 80 ASP A N 1
ATOM 616 C CA . ASP A 1 80 ? 17.022 5.920 -7.088 1.00 97.62 80 ASP A CA 1
ATOM 617 C C . ASP A 1 80 ? 16.657 5.440 -5.668 1.00 97.62 80 ASP A C 1
ATOM 619 O O . ASP A 1 80 ? 17.245 4.471 -5.160 1.00 97.62 80 ASP A O 1
ATOM 623 N N . SER A 1 81 ? 15.703 6.121 -5.026 1.00 97.88 81 SER A N 1
ATOM 624 C CA . SER A 1 81 ? 15.264 5.906 -3.648 1.00 97.88 81 SER A CA 1
ATOM 625 C C . SER A 1 81 ? 16.406 6.021 -2.630 1.00 97.88 81 SER A C 1
ATOM 627 O O . SER A 1 81 ? 16.406 5.339 -1.603 1.00 97.88 81 SER A O 1
ATOM 629 N N . GLY A 1 82 ? 17.419 6.843 -2.924 1.00 97.25 82 GLY A N 1
ATOM 630 C CA . GLY A 1 82 ? 18.615 6.999 -2.096 1.00 97.25 82 GLY A CA 1
ATOM 631 C C . GLY A 1 82 ? 19.435 5.713 -1.968 1.00 97.25 82 GLY A C 1
ATOM 632 O O . GLY A 1 82 ? 20.108 5.519 -0.959 1.00 97.25 82 GLY A O 1
ATOM 633 N N . GLY A 1 83 ? 19.315 4.789 -2.927 1.00 97.44 83 GLY A N 1
ATOM 634 C CA . GLY A 1 83 ? 19.990 3.489 -2.889 1.00 97.44 83 GLY A CA 1
ATOM 635 C C . GLY A 1 83 ? 19.364 2.457 -1.941 1.00 97.44 83 GLY A C 1
ATOM 636 O O . GLY A 1 83 ? 19.887 1.352 -1.814 1.00 97.44 83 GLY A O 1
ATOM 637 N N . ASN A 1 84 ? 18.248 2.772 -1.276 1.00 98.06 84 ASN A N 1
ATOM 638 C CA . ASN A 1 84 ? 17.645 1.886 -0.284 1.00 98.06 84 ASN A CA 1
ATOM 639 C C . ASN A 1 84 ? 16.689 0.867 -0.931 1.00 98.06 84 ASN A C 1
ATOM 641 O O . ASN A 1 84 ? 15.589 1.210 -1.362 1.00 98.06 84 ASN A O 1
ATOM 645 N N . GLN A 1 85 ? 17.083 -0.408 -0.933 1.00 98.38 85 GLN A N 1
ATOM 646 C CA . GLN A 1 85 ? 16.307 -1.518 -1.503 1.00 98.38 85 GLN A CA 1
ATOM 647 C C . GLN A 1 85 ? 14.913 -1.689 -0.872 1.00 98.38 85 GLN A C 1
ATOM 649 O O . GLN A 1 85 ? 13.938 -1.902 -1.590 1.00 98.38 85 GLN A O 1
ATOM 654 N N . ALA A 1 86 ? 14.784 -1.542 0.450 1.00 97.56 86 ALA A N 1
ATOM 655 C CA . ALA A 1 86 ? 13.488 -1.645 1.123 1.00 97.56 86 ALA A CA 1
ATOM 656 C C . ALA A 1 86 ? 12.557 -0.487 0.730 1.00 97.56 86 ALA A C 1
ATOM 658 O O . ALA A 1 86 ? 11.366 -0.694 0.486 1.00 97.56 86 ALA A O 1
ATOM 659 N N . LEU A 1 87 ? 13.108 0.724 0.585 1.00 98.31 87 LEU A N 1
ATOM 660 C CA . LEU A 1 87 ? 12.348 1.866 0.082 1.00 98.31 87 LEU A CA 1
ATOM 661 C C . LEU A 1 87 ? 11.922 1.659 -1.376 1.00 98.31 87 LEU A C 1
ATOM 663 O O . LEU A 1 87 ? 10.790 1.991 -1.709 1.00 98.31 87 LEU A O 1
ATOM 667 N N . ARG A 1 88 ? 12.764 1.063 -2.230 1.00 98.69 88 ARG A N 1
ATOM 668 C CA . ARG A 1 88 ? 12.392 0.723 -3.617 1.00 98.69 88 ARG A CA 1
ATOM 669 C C . ARG A 1 88 ? 11.195 -0.217 -3.661 1.00 98.69 88 ARG A C 1
ATOM 671 O O . ARG A 1 88 ? 10.227 0.076 -4.356 1.00 98.69 88 ARG A O 1
ATOM 678 N N . ARG A 1 89 ? 11.205 -1.293 -2.864 1.00 98.62 89 ARG A N 1
ATOM 679 C CA . ARG A 1 89 ? 10.053 -2.207 -2.754 1.00 98.62 89 ARG A CA 1
ATOM 680 C C . ARG A 1 89 ? 8.785 -1.480 -2.292 1.00 98.62 89 ARG A C 1
ATOM 682 O O . ARG A 1 89 ? 7.721 -1.672 -2.877 1.00 98.62 89 ARG A O 1
ATOM 689 N N . GLN A 1 90 ? 8.900 -0.580 -1.312 1.00 98.69 90 GLN A N 1
ATOM 690 C CA . GLN A 1 90 ? 7.792 0.281 -0.881 1.00 98.69 90 GLN A CA 1
ATOM 691 C C . GLN A 1 90 ? 7.292 1.198 -2.011 1.00 98.69 90 GLN A C 1
ATOM 693 O O . GLN A 1 90 ? 6.082 1.291 -2.216 1.00 98.69 90 GLN A O 1
ATOM 698 N N . GLN A 1 91 ? 8.186 1.829 -2.782 1.00 98.50 91 GLN A N 1
ATOM 699 C CA . GLN A 1 91 ? 7.798 2.658 -3.928 1.00 98.50 91 GLN A CA 1
ATOM 700 C C . GLN A 1 91 ? 7.080 1.845 -5.006 1.00 98.50 91 GLN A C 1
ATOM 702 O O . GLN A 1 91 ? 6.059 2.299 -5.511 1.00 98.50 91 GLN A O 1
ATOM 707 N N . LEU A 1 92 ? 7.530 0.623 -5.308 1.00 98.62 92 LEU A N 1
ATOM 708 C CA . LEU A 1 92 ? 6.822 -0.258 -6.243 1.00 98.62 92 LEU A CA 1
ATOM 709 C C . LEU A 1 92 ? 5.379 -0.485 -5.785 1.00 98.62 92 LEU A C 1
ATOM 711 O O . LEU A 1 92 ? 4.448 -0.281 -6.562 1.00 98.62 92 LEU A O 1
ATOM 715 N N . ARG A 1 93 ? 5.171 -0.830 -4.510 1.00 98.75 93 ARG A N 1
ATOM 716 C CA . ARG A 1 93 ? 3.825 -1.018 -3.947 1.00 98.75 93 ARG A CA 1
ATOM 717 C C . ARG A 1 93 ? 2.984 0.263 -3.988 1.00 98.75 93 ARG A C 1
ATOM 719 O O . ARG A 1 93 ? 1.788 0.192 -4.277 1.00 98.75 93 ARG A O 1
ATOM 726 N N . ASN A 1 94 ? 3.587 1.434 -3.766 1.00 98.69 94 ASN A N 1
ATOM 727 C CA . ASN A 1 94 ? 2.899 2.720 -3.929 1.00 98.69 94 ASN A CA 1
ATOM 728 C C . ASN A 1 94 ? 2.402 2.909 -5.362 1.00 98.69 94 ASN A C 1
ATOM 730 O O . ASN A 1 94 ? 1.233 3.222 -5.577 1.00 98.69 94 ASN A O 1
ATOM 734 N N . LEU A 1 95 ? 3.286 2.696 -6.336 1.00 98.12 95 LEU A N 1
ATOM 735 C CA . LEU A 1 95 ? 3.004 2.869 -7.757 1.00 98.12 95 LEU A CA 1
ATOM 736 C C . LEU A 1 95 ? 1.914 1.898 -8.233 1.00 98.12 95 LEU A C 1
ATOM 738 O O . LEU A 1 95 ? 0.961 2.328 -8.885 1.00 98.12 95 LEU A O 1
ATOM 742 N N . TRP A 1 96 ? 1.975 0.629 -7.815 1.00 98.62 96 TRP A N 1
ATOM 743 C CA . TRP A 1 96 ? 0.902 -0.348 -8.036 1.00 98.62 96 TRP A CA 1
ATOM 744 C C . TRP A 1 96 ? -0.428 0.115 -7.431 1.00 98.62 96 TRP A C 1
ATOM 746 O O . TRP A 1 96 ? -1.459 0.066 -8.102 1.00 98.62 96 TRP A O 1
ATOM 756 N N . THR A 1 97 ? -0.415 0.615 -6.193 1.00 98.62 97 THR A N 1
ATOM 757 C CA . THR A 1 97 ? -1.627 1.099 -5.514 1.00 98.62 97 THR A CA 1
ATOM 758 C C . THR A 1 97 ? -2.236 2.289 -6.253 1.00 98.62 97 THR A C 1
ATOM 760 O O . THR A 1 97 ? -3.416 2.255 -6.590 1.00 98.62 97 THR A O 1
ATOM 763 N N . ILE A 1 98 ? -1.442 3.314 -6.579 1.00 97.38 98 ILE A N 1
ATOM 764 C CA . ILE A 1 98 ? -1.910 4.504 -7.309 1.00 97.38 98 ILE A CA 1
ATOM 765 C C . ILE A 1 98 ? -2.519 4.095 -8.651 1.00 97.38 98 ILE A C 1
ATOM 767 O O . ILE A 1 98 ? -3.647 4.478 -8.962 1.00 97.38 98 ILE A O 1
ATOM 771 N N . GLN A 1 99 ? -1.805 3.282 -9.429 1.00 96.25 99 GLN A N 1
ATOM 772 C CA . GLN A 1 99 ? -2.212 2.873 -10.770 1.00 96.25 99 GLN A CA 1
ATOM 773 C C . GLN A 1 99 ? -3.543 2.100 -10.775 1.00 96.25 99 GLN A C 1
ATOM 775 O O . GLN A 1 99 ? -4.365 2.301 -11.671 1.00 96.25 99 GLN A O 1
ATOM 780 N N . PHE A 1 100 ? -3.769 1.236 -9.780 1.00 97.88 100 PHE A N 1
ATOM 781 C CA . PHE A 1 100 ? -4.952 0.371 -9.696 1.00 97.88 100 PHE A CA 1
ATOM 782 C C . PHE A 1 100 ? -6.106 0.942 -8.875 1.00 97.88 100 PHE A C 1
ATOM 784 O O . PHE A 1 100 ? -7.212 0.408 -8.972 1.00 97.88 100 PHE A O 1
ATOM 791 N N . PHE A 1 101 ? -5.895 2.016 -8.114 1.00 97.38 101 PHE A N 1
ATOM 792 C CA . PHE A 1 101 ? -6.984 2.785 -7.503 1.00 97.38 101 PHE A CA 1
ATOM 793 C C . PHE A 1 101 ? -7.423 3.979 -8.353 1.00 97.38 101 PHE A C 1
ATOM 795 O O . PHE A 1 101 ? -8.563 4.420 -8.231 1.00 97.38 101 PHE A O 1
ATOM 802 N N . SER A 1 102 ? -6.566 4.460 -9.257 1.00 94.88 102 SER A N 1
ATOM 803 C CA . SER A 1 102 ? -6.932 5.525 -10.191 1.00 94.88 102 SER A CA 1
ATOM 804 C C . SER A 1 102 ? -8.072 5.086 -11.113 1.00 94.88 102 SER A C 1
ATOM 806 O O . SER A 1 102 ? -8.133 3.949 -11.602 1.00 94.88 102 SER A O 1
ATOM 808 N N . ARG A 1 103 ? -8.985 6.011 -11.389 1.00 92.31 103 ARG A N 1
ATOM 809 C CA . ARG A 1 103 ? -10.068 5.831 -12.355 1.00 92.31 103 ARG A CA 1
ATOM 810 C C . ARG A 1 103 ? -9.506 5.833 -13.785 1.00 92.31 103 ARG A C 1
ATOM 812 O O . ARG A 1 103 ? -8.587 6.585 -14.090 1.00 92.31 103 ARG A O 1
ATOM 819 N N . GLY A 1 104 ? -10.036 4.971 -14.655 1.00 90.94 104 GLY A N 1
ATOM 820 C CA . GLY A 1 104 ? -9.543 4.747 -16.025 1.00 90.94 104 GLY A CA 1
ATOM 821 C C . GLY A 1 104 ? -9.154 3.292 -16.292 1.00 90.94 104 GLY A C 1
ATOM 822 O O . GLY A 1 104 ? -9.623 2.387 -15.604 1.00 90.94 104 GLY A O 1
ATOM 823 N N . VAL A 1 105 ? -8.306 3.036 -17.282 1.00 93.00 105 VAL A N 1
ATOM 824 C CA . VAL A 1 105 ? -7.832 1.688 -17.628 1.00 93.00 105 VAL A CA 1
ATOM 825 C C . VAL A 1 105 ? -6.340 1.590 -17.310 1.00 93.00 105 VAL A C 1
ATOM 827 O O . VAL A 1 105 ? -5.540 2.244 -17.978 1.00 93.00 105 VAL A O 1
ATOM 830 N N . PRO A 1 106 ? -5.927 0.821 -16.287 1.00 95.44 106 PRO A N 1
ATOM 831 C CA . PRO A 1 106 ? -4.514 0.641 -15.995 1.00 95.44 106 PRO A CA 1
ATOM 832 C C . PRO A 1 106 ? -3.847 -0.244 -17.052 1.00 95.44 106 PRO A C 1
ATOM 834 O O . PRO A 1 106 ? -4.365 -1.305 -17.396 1.00 95.44 106 PRO A O 1
ATOM 837 N N . MET A 1 107 ? -2.674 0.174 -17.520 1.00 96.56 107 MET A N 1
ATOM 838 C CA . MET A 1 107 ? -1.764 -0.625 -18.334 1.00 96.56 107 MET A CA 1
ATOM 839 C C . MET A 1 107 ? -0.470 -0.854 -17.553 1.00 96.56 107 MET A C 1
ATOM 841 O O . MET A 1 107 ? 0.080 0.066 -16.949 1.00 96.56 107 MET A O 1
ATOM 845 N N . THR A 1 108 ? 0.009 -2.093 -17.580 1.00 95.88 108 THR A N 1
ATOM 846 C CA . THR A 1 108 ? 1.244 -2.538 -16.926 1.00 95.88 108 THR A CA 1
ATOM 847 C C . THR A 1 108 ? 2.144 -3.214 -17.950 1.00 95.88 108 THR A C 1
ATOM 849 O O . THR A 1 108 ? 1.647 -3.814 -18.906 1.00 95.88 108 THR A O 1
ATOM 852 N N . VAL A 1 109 ? 3.459 -3.149 -17.753 1.00 95.25 109 VAL A N 1
ATOM 853 C CA . VAL A 1 109 ? 4.428 -3.831 -18.617 1.00 95.25 109 VAL A CA 1
ATOM 854 C C . VAL A 1 109 ? 4.719 -5.208 -18.041 1.00 95.25 109 VAL A C 1
ATOM 856 O O . VAL A 1 109 ? 4.796 -5.383 -16.827 1.00 95.25 109 VAL A O 1
ATOM 859 N N . TYR A 1 110 ? 4.870 -6.195 -18.918 1.00 94.44 110 TYR A N 1
ATOM 860 C CA . TYR A 1 110 ? 5.193 -7.554 -18.509 1.00 94.44 110 TYR A CA 1
ATOM 861 C C . TYR A 1 110 ? 6.486 -7.592 -17.672 1.00 94.44 110 TYR A C 1
ATOM 863 O O . TYR A 1 110 ? 7.502 -6.961 -17.988 1.00 94.44 110 TYR A O 1
ATOM 871 N N . GLY A 1 111 ? 6.436 -8.347 -16.584 1.00 96.12 111 GLY A N 1
ATOM 872 C CA . GLY A 1 111 ? 7.517 -8.534 -15.630 1.00 96.12 111 GLY A CA 1
ATOM 873 C C . GLY A 1 111 ? 7.636 -7.473 -14.539 1.00 96.12 111 GLY A C 1
ATOM 874 O O . GLY A 1 111 ? 8.286 -7.736 -13.523 1.00 96.12 111 GLY A O 1
ATOM 875 N N . ASP A 1 112 ? 6.986 -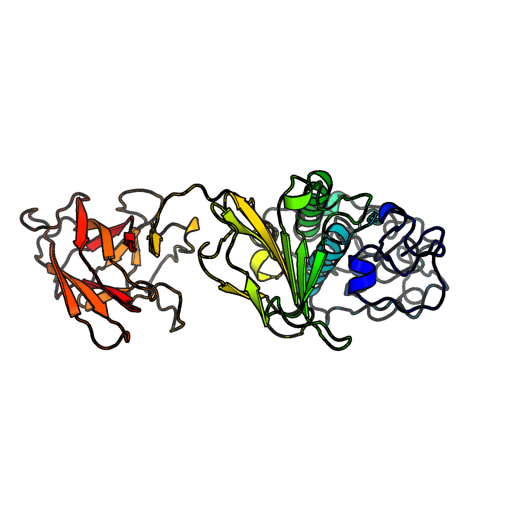6.314 -14.663 1.00 97.12 112 ASP A N 1
ATOM 876 C CA . ASP A 1 112 ? 6.945 -5.343 -13.562 1.00 97.12 112 ASP A CA 1
ATOM 877 C C . ASP A 1 112 ? 6.206 -5.902 -12.339 1.00 97.12 112 ASP A C 1
ATOM 879 O O . ASP A 1 112 ? 6.500 -5.516 -11.206 1.00 97.12 112 ASP A O 1
ATOM 883 N N . GLU A 1 113 ? 5.289 -6.854 -12.540 1.00 97.62 113 GLU A N 1
ATOM 884 C CA . GLU A 1 113 ? 4.560 -7.522 -11.463 1.00 97.62 113 GLU A CA 1
ATOM 885 C C . GLU A 1 113 ? 5.472 -8.315 -10.527 1.00 97.62 113 GLU A C 1
ATOM 887 O O . GLU A 1 113 ? 5.093 -8.550 -9.391 1.00 97.62 113 GLU A O 1
ATOM 892 N N . PHE A 1 114 ? 6.680 -8.689 -10.951 1.00 96.06 114 PHE A N 1
ATOM 893 C CA . PHE A 1 114 ? 7.679 -9.334 -10.094 1.00 96.06 114 PHE A CA 1
ATOM 894 C C . PHE A 1 114 ? 8.980 -8.526 -9.981 1.00 96.06 114 PHE A C 1
ATOM 896 O O . PHE A 1 114 ? 9.969 -9.027 -9.446 1.00 96.06 114 PHE A O 1
ATOM 903 N N . GLY A 1 115 ? 8.989 -7.266 -10.422 1.00 96.94 115 GLY A N 1
ATOM 904 C CA . GLY A 1 115 ? 10.138 -6.375 -10.265 1.00 96.94 115 GLY A CA 1
ATOM 905 C C . GLY A 1 115 ? 11.255 -6.599 -11.288 1.00 96.94 115 GLY A C 1
ATOM 906 O O . GLY A 1 115 ? 12.438 -6.576 -10.929 1.00 96.94 115 GLY A O 1
ATOM 907 N N . ARG A 1 116 ? 10.897 -6.830 -12.561 1.00 96.88 116 ARG A N 1
ATOM 908 C CA . ARG A 1 116 ? 11.846 -6.860 -13.689 1.00 96.88 116 ARG A CA 1
ATOM 909 C C . ARG A 1 116 ? 12.691 -5.581 -13.714 1.00 96.88 116 ARG A C 1
ATOM 911 O O . ARG A 1 116 ? 12.209 -4.504 -13.377 1.00 96.88 116 ARG A O 1
ATOM 918 N N . THR A 1 117 ? 13.955 -5.728 -14.100 1.00 97.56 117 THR A N 1
ATOM 919 C CA . THR A 1 117 ? 14.955 -4.658 -14.236 1.00 97.56 117 THR A CA 1
ATOM 920 C C . THR A 1 117 ? 15.754 -4.877 -15.511 1.00 97.56 117 THR A C 1
ATOM 922 O O . THR A 1 117 ? 15.987 -6.023 -15.905 1.00 97.56 117 THR A O 1
ATOM 925 N N . GLN A 1 118 ? 16.183 -3.780 -16.128 1.00 97.38 118 GLN A N 1
ATOM 926 C CA . GLN A 1 118 ? 17.040 -3.748 -17.313 1.00 97.38 118 GLN A CA 1
ATOM 927 C C . GLN A 1 118 ? 18.386 -3.091 -16.992 1.00 97.38 118 GLN A C 1
ATOM 929 O O . GLN A 1 118 ? 19.041 -2.540 -17.872 1.00 97.38 118 GLN A O 1
ATOM 934 N N . ASN A 1 119 ? 18.791 -3.123 -15.715 1.00 97.75 119 ASN A N 1
ATOM 935 C CA . ASN A 1 119 ? 20.009 -2.498 -15.192 1.00 97.75 119 ASN A CA 1
ATOM 936 C C . ASN A 1 119 ? 20.107 -0.992 -15.510 1.00 97.75 119 ASN A C 1
ATOM 938 O O . ASN A 1 119 ? 21.202 -0.445 -15.645 1.00 97.75 119 ASN A O 1
ATOM 942 N N . GLY A 1 120 ? 18.963 -0.314 -15.635 1.00 98.00 120 GLY A N 1
ATOM 943 C CA . GLY A 1 120 ? 18.911 1.095 -16.014 1.00 98.00 120 GLY A CA 1
ATOM 944 C C . GLY A 1 120 ? 19.041 1.357 -17.522 1.00 98.00 120 GLY A C 1
ATOM 945 O O . GLY A 1 120 ? 19.244 2.508 -17.911 1.00 98.00 120 GLY A O 1
ATOM 946 N N . ASN A 1 121 ? 18.923 0.341 -18.383 1.00 98.44 121 ASN A N 1
ATOM 947 C CA . ASN A 1 121 ? 18.672 0.559 -19.808 1.00 98.44 121 ASN A CA 1
ATOM 948 C C . ASN A 1 121 ? 17.215 1.003 -19.997 1.00 98.44 121 ASN A C 1
ATOM 950 O O . ASN A 1 121 ? 16.298 0.238 -19.706 1.00 98.44 121 ASN A O 1
ATOM 954 N N . ASN A 1 122 ? 16.998 2.228 -20.472 1.00 97.69 122 ASN A N 1
ATOM 955 C CA . ASN A 1 122 ? 15.661 2.774 -20.707 1.00 97.69 122 ASN A CA 1
ATOM 956 C C . ASN A 1 122 ? 15.260 2.794 -22.192 1.00 97.69 122 ASN A C 1
ATOM 958 O O . ASN A 1 122 ? 14.254 3.405 -22.549 1.00 97.69 122 ASN A O 1
ATOM 962 N N . ASN A 1 123 ? 16.075 2.201 -23.067 1.00 97.75 123 ASN A N 1
ATOM 963 C CA . ASN A 1 123 ? 15.773 2.098 -24.490 1.00 97.75 123 ASN A CA 1
ATOM 964 C C . ASN A 1 123 ? 16.275 0.779 -25.105 1.00 97.75 123 ASN A C 1
ATOM 966 O O . ASN A 1 123 ? 17.026 0.802 -26.075 1.00 97.75 123 ASN A O 1
ATOM 970 N N . PRO A 1 124 ? 15.887 -0.386 -24.569 1.00 96.88 124 PRO A N 1
ATOM 971 C CA . PRO A 1 124 ? 16.451 -1.696 -24.911 1.00 96.88 124 PRO A CA 1
ATOM 972 C C . PRO A 1 124 ? 15.943 -2.253 -26.262 1.00 96.88 124 PRO A C 1
ATOM 974 O O . PRO A 1 124 ? 15.710 -3.453 -26.391 1.00 96.88 124 PRO A O 1
ATOM 977 N N . TYR A 1 125 ? 15.730 -1.404 -27.272 1.00 97.50 125 TYR A N 1
ATOM 978 C CA . TYR A 1 125 ? 15.075 -1.770 -28.537 1.00 97.50 125 TYR A CA 1
ATOM 979 C C . TYR A 1 125 ? 15.873 -2.786 -29.375 1.00 97.50 125 TYR A C 1
ATOM 981 O O . TYR A 1 125 ? 15.295 -3.525 -30.167 1.00 97.50 125 TYR A O 1
ATOM 989 N N . ASN A 1 126 ? 17.198 -2.812 -29.207 1.00 97.69 126 ASN A N 1
ATOM 990 C CA . ASN A 1 126 ? 18.147 -3.644 -29.950 1.00 97.69 126 ASN A CA 1
ATOM 991 C C . ASN A 1 126 ? 18.678 -4.840 -29.137 1.00 97.69 126 ASN A C 1
ATOM 993 O O . ASN A 1 126 ? 19.632 -5.492 -29.561 1.00 97.69 126 ASN A O 1
ATOM 997 N N . VAL A 1 127 ? 18.101 -5.111 -27.961 1.00 97.50 127 VAL A N 1
ATOM 998 C CA . VAL A 1 127 ? 18.590 -6.136 -27.033 1.00 97.50 127 VAL A CA 1
ATOM 999 C C . VAL A 1 127 ? 17.645 -7.335 -27.024 1.00 97.50 127 VAL A C 1
ATOM 1001 O O . VAL A 1 127 ? 16.587 -7.305 -26.396 1.00 97.50 127 VAL A O 1
ATOM 1004 N N . ASP A 1 128 ? 18.056 -8.423 -27.671 1.00 97.56 128 ASP A N 1
ATOM 1005 C CA . ASP A 1 128 ? 17.394 -9.727 -27.562 1.00 97.56 128 ASP A CA 1
ATOM 1006 C C . ASP A 1 128 ? 18.178 -10.635 -26.604 1.00 97.56 128 ASP A C 1
ATOM 1008 O O . ASP A 1 128 ? 19.100 -11.353 -26.998 1.00 97.56 128 ASP A O 1
ATOM 1012 N N . SER A 1 129 ? 17.896 -10.515 -25.304 1.00 97.12 129 SER A N 1
ATOM 1013 C CA . SER A 1 129 ? 18.649 -11.211 -24.259 1.00 97.12 129 SER A CA 1
ATOM 1014 C C . SER A 1 129 ? 17.862 -11.314 -22.947 1.00 97.12 129 SER A C 1
ATOM 1016 O O . SER A 1 129 ? 16.770 -10.763 -22.792 1.00 97.12 129 SER A O 1
ATOM 1018 N N . VAL A 1 130 ? 18.478 -11.929 -21.930 1.00 95.25 130 VAL A N 1
ATOM 1019 C CA . VAL A 1 130 ? 17.976 -11.960 -20.542 1.00 95.25 130 VAL A CA 1
ATOM 1020 C C . VAL A 1 130 ? 17.661 -10.577 -19.944 1.00 95.25 130 VAL A C 1
ATOM 1022 O O . VAL A 1 130 ? 16.981 -10.507 -18.924 1.00 95.25 130 VAL A O 1
ATOM 1025 N N . ALA A 1 131 ? 18.133 -9.487 -20.557 1.00 94.69 131 ALA A N 1
ATOM 1026 C CA . ALA A 1 131 ? 17.808 -8.120 -20.163 1.00 94.69 131 ALA A CA 1
ATOM 1027 C C . ALA A 1 131 ? 16.376 -7.693 -20.521 1.00 94.69 131 ALA A C 1
ATOM 1029 O O . ALA A 1 131 ? 15.804 -6.827 -19.856 1.00 94.69 131 ALA A O 1
ATOM 1030 N N . THR A 1 132 ? 15.791 -8.264 -21.574 1.00 94.69 132 THR A N 1
ATOM 1031 C CA . THR A 1 132 ? 14.432 -7.943 -22.040 1.00 94.69 132 THR A CA 1
ATOM 1032 C C . THR A 1 132 ? 13.451 -9.078 -21.769 1.00 94.69 132 THR A C 1
ATOM 1034 O O . THR A 1 132 ? 12.275 -8.810 -21.532 1.00 94.69 132 THR A O 1
ATOM 1037 N N . TRP A 1 133 ? 13.916 -10.327 -21.712 1.00 94.56 133 TRP A N 1
ATOM 1038 C CA . TRP A 1 133 ? 13.062 -11.484 -21.445 1.00 94.56 133 TRP A CA 1
ATOM 1039 C C . TRP A 1 133 ? 12.474 -11.488 -20.022 1.00 94.56 133 TRP A C 1
ATOM 1041 O O . TRP A 1 133 ? 13.089 -11.039 -19.053 1.00 94.56 133 TRP A O 1
ATOM 1051 N N . SER A 1 134 ? 11.280 -12.065 -19.873 1.00 90.38 134 SER A N 1
ATOM 1052 C CA . SER A 1 134 ? 10.687 -12.328 -18.556 1.00 90.38 134 SER A CA 1
ATOM 1053 C C . SER A 1 134 ? 11.413 -13.456 -17.832 1.00 90.38 134 SER A C 1
ATOM 1055 O O . SER A 1 134 ? 11.579 -14.548 -18.375 1.00 90.38 134 SER A O 1
ATOM 1057 N N . ASN A 1 135 ? 11.749 -13.238 -16.561 1.00 92.12 135 ASN A N 1
ATOM 1058 C CA . ASN A 1 135 ? 12.327 -14.264 -15.702 1.00 92.12 135 ASN A CA 1
ATOM 1059 C C . ASN A 1 135 ? 11.338 -14.715 -14.619 1.00 92.12 135 ASN A C 1
ATOM 1061 O O . ASN A 1 135 ? 11.293 -14.171 -13.520 1.00 92.12 135 ASN A O 1
ATOM 1065 N N . TYR A 1 136 ? 10.581 -15.774 -14.897 1.00 95.38 136 TYR A N 1
ATOM 1066 C CA . TYR A 1 136 ? 9.584 -16.297 -13.956 1.00 95.38 136 TYR A CA 1
ATOM 1067 C C . TYR A 1 136 ? 10.178 -16.941 -12.695 1.00 95.38 136 TYR A C 1
ATOM 1069 O O . TYR A 1 136 ? 9.460 -17.147 -11.716 1.00 95.38 136 TYR A O 1
ATOM 1077 N N . THR A 1 137 ? 11.491 -17.210 -12.653 1.00 95.69 137 THR A N 1
ATOM 1078 C CA . THR A 1 137 ? 12.144 -17.676 -11.413 1.00 95.69 137 THR A CA 1
ATOM 1079 C C . THR A 1 137 ? 12.128 -16.612 -10.311 1.00 95.69 137 THR A C 1
ATOM 1081 O O . THR A 1 137 ? 12.338 -16.941 -9.147 1.00 95.69 137 THR A O 1
ATOM 1084 N N . MET A 1 138 ? 11.820 -15.358 -10.664 1.00 97.19 138 MET A N 1
ATOM 1085 C CA . MET A 1 138 ? 11.615 -14.246 -9.738 1.00 97.19 138 MET A CA 1
ATOM 1086 C C . MET A 1 138 ? 10.325 -14.363 -8.918 1.00 97.19 138 MET A C 1
ATOM 1088 O O . MET A 1 138 ? 10.153 -13.570 -8.007 1.00 97.19 138 MET A O 1
ATOM 1092 N N . ILE A 1 139 ? 9.411 -15.294 -9.220 1.00 97.31 139 ILE A N 1
ATOM 1093 C CA . ILE A 1 139 ? 8.150 -15.458 -8.472 1.00 97.31 139 ILE A CA 1
ATOM 1094 C C . ILE A 1 139 ? 8.371 -16.231 -7.162 1.00 97.31 139 ILE A C 1
ATOM 1096 O O . ILE A 1 139 ? 7.841 -15.848 -6.121 1.00 97.31 139 ILE A O 1
ATOM 1100 N N . ASN A 1 140 ? 9.169 -17.300 -7.207 1.00 96.38 140 ASN A N 1
ATOM 1101 C CA . ASN A 1 140 ? 9.398 -18.216 -6.082 1.00 96.38 140 ASN A CA 1
ATOM 1102 C C . ASN A 1 140 ? 10.740 -17.916 -5.389 1.00 96.38 140 ASN A C 1
ATOM 1104 O O . ASN A 1 140 ? 11.632 -18.766 -5.342 1.00 96.38 140 ASN A O 1
ATOM 1108 N N . THR A 1 141 ? 10.926 -16.668 -4.953 1.00 97.19 141 THR A N 1
ATOM 1109 C CA . THR A 1 141 ? 12.132 -16.189 -4.261 1.00 97.1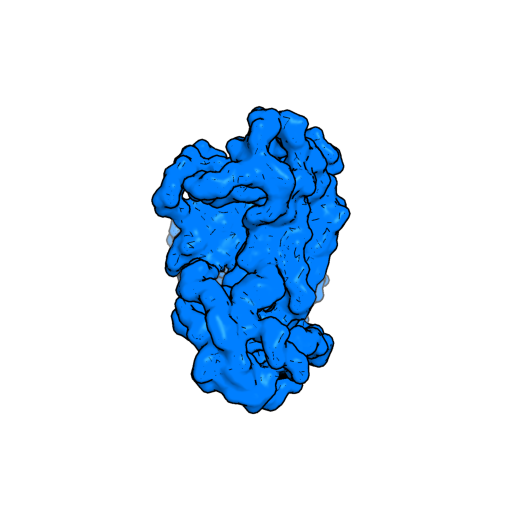9 141 THR A CA 1
ATOM 1110 C C . THR A 1 141 ? 11.836 -14.889 -3.517 1.00 97.19 141 THR A C 1
ATOM 1112 O O . THR A 1 141 ? 11.149 -14.028 -4.060 1.00 97.19 141 THR A O 1
ATOM 1115 N N . ASP A 1 142 ? 12.434 -14.699 -2.344 1.00 96.44 142 ASP A N 1
ATOM 1116 C CA . ASP A 1 142 ? 12.354 -13.435 -1.584 1.00 96.44 142 ASP A CA 1
ATOM 1117 C C . ASP A 1 142 ? 13.358 -12.391 -2.121 1.00 96.44 142 ASP A C 1
ATOM 1119 O O . ASP A 1 142 ? 13.317 -11.214 -1.770 1.00 96.44 142 ASP A O 1
ATOM 1123 N N . SER A 1 143 ? 14.284 -12.825 -2.991 1.00 97.38 143 SER A N 1
ATOM 1124 C CA . SER A 1 143 ? 15.318 -12.000 -3.637 1.00 97.38 143 SER A CA 1
ATOM 1125 C C . SER A 1 143 ? 15.164 -12.016 -5.164 1.00 97.38 143 SER A C 1
ATOM 1127 O O . SER A 1 143 ? 15.841 -12.788 -5.851 1.00 97.38 143 SER A O 1
ATOM 1129 N N . PRO A 1 144 ? 14.252 -11.228 -5.750 1.00 96.88 144 PRO A N 1
ATOM 1130 C CA . PRO A 1 144 ? 13.892 -11.392 -7.156 1.00 96.88 144 PRO A CA 1
ATOM 1131 C C . PRO A 1 144 ? 14.993 -10.985 -8.142 1.00 96.88 144 PRO A C 1
ATOM 1133 O O . PRO A 1 144 ? 15.100 -11.584 -9.203 1.00 96.88 144 PRO A O 1
ATOM 1136 N N . ASN A 1 145 ? 15.871 -10.031 -7.827 1.00 97.06 145 ASN A N 1
ATOM 1137 C CA . ASN A 1 145 ? 16.887 -9.567 -8.788 1.00 97.06 145 ASN A CA 1
ATOM 1138 C C . ASN A 1 145 ? 18.234 -10.313 -8.717 1.00 97.06 145 ASN A C 1
ATOM 1140 O O . ASN A 1 145 ? 19.209 -9.878 -9.319 1.00 97.06 145 ASN A O 1
ATOM 1144 N N . THR A 1 146 ? 18.319 -11.427 -7.983 1.00 96.62 146 THR A N 1
ATOM 1145 C CA . THR A 1 146 ? 19.556 -12.232 -7.863 1.00 96.62 146 THR A CA 1
ATOM 1146 C C . THR A 1 146 ? 19.577 -13.443 -8.797 1.00 96.62 146 THR A C 1
ATOM 1148 O O . THR A 1 146 ? 20.472 -14.282 -8.730 1.00 96.62 146 THR A O 1
ATOM 1151 N N . ARG A 1 147 ? 18.562 -13.568 -9.656 1.00 94.69 147 ARG A N 1
ATOM 1152 C CA . ARG A 1 147 ? 18.267 -14.798 -10.401 1.00 94.69 147 ARG A CA 1
ATOM 1153 C C . ARG A 1 147 ? 19.025 -14.924 -11.721 1.00 94.69 147 ARG A C 1
ATOM 1155 O O . ARG A 1 147 ? 19.067 -16.014 -12.282 1.00 94.69 147 ARG A O 1
ATOM 1162 N N . ILE A 1 148 ? 19.599 -13.829 -12.216 1.00 95.06 148 ILE A N 1
ATOM 1163 C CA . ILE A 1 148 ? 20.379 -13.771 -13.457 1.00 95.06 148 ILE A CA 1
ATOM 1164 C C . ILE A 1 148 ? 21.760 -13.202 -13.129 1.00 95.06 148 ILE A C 1
ATOM 1166 O O . ILE A 1 148 ? 21.874 -12.167 -12.472 1.00 95.06 148 ILE A O 1
ATOM 1170 N N . ALA A 1 149 ? 22.818 -13.860 -13.602 1.00 94.12 149 ALA A N 1
ATOM 1171 C CA . ALA A 1 149 ? 24.181 -13.364 -13.437 1.00 94.12 149 ALA A CA 1
ATOM 1172 C C . ALA A 1 149 ? 24.360 -12.006 -14.143 1.00 94.12 149 ALA A C 1
ATOM 1174 O O . ALA A 1 149 ? 23.951 -11.830 -15.289 1.00 94.12 149 ALA A O 1
ATOM 1175 N N . GLY A 1 150 ? 24.969 -11.039 -13.451 1.00 93.69 150 GLY A N 1
ATOM 1176 C CA . GLY A 1 150 ? 25.159 -9.677 -13.963 1.00 93.69 150 GLY A CA 1
ATOM 1177 C C . GLY A 1 150 ? 23.918 -8.777 -13.891 1.00 93.69 150 GLY A C 1
ATOM 1178 O O . GLY A 1 150 ? 24.011 -7.609 -14.257 1.00 93.69 150 GLY A O 1
ATOM 1179 N N . GLN A 1 151 ? 22.773 -9.268 -13.406 1.00 96.38 151 GLN A N 1
ATOM 1180 C CA . GLN A 1 151 ? 21.628 -8.415 -13.084 1.00 96.38 151 GLN A CA 1
ATOM 1181 C C . GLN A 1 151 ? 21.908 -7.626 -11.799 1.00 96.38 151 GLN A C 1
ATOM 1183 O O . GLN A 1 151 ? 22.439 -8.164 -10.825 1.00 96.38 151 GLN A O 1
ATOM 1188 N N . HIS A 1 152 ? 21.551 -6.343 -11.777 1.00 97.12 152 HIS A N 1
ATOM 1189 C CA . HIS A 1 152 ? 21.683 -5.520 -10.582 1.00 97.12 152 HIS A CA 1
ATOM 1190 C C . HIS A 1 152 ? 20.615 -5.898 -9.556 1.00 97.12 152 HIS A C 1
ATOM 1192 O O . HIS A 1 152 ? 19.419 -5.902 -9.854 1.00 97.12 152 HIS A O 1
ATOM 1198 N N . ASN A 1 153 ? 21.043 -6.165 -8.319 1.00 97.81 153 ASN A N 1
ATOM 1199 C CA . ASN A 1 153 ? 20.136 -6.482 -7.221 1.00 97.81 153 ASN A CA 1
ATOM 1200 C C . ASN A 1 153 ? 19.422 -5.217 -6.705 1.00 97.81 153 ASN A C 1
ATOM 1202 O O . ASN A 1 153 ? 19.758 -4.679 -5.649 1.00 97.81 153 ASN A O 1
ATOM 1206 N N . ASN A 1 154 ? 18.460 -4.707 -7.472 1.00 98.25 154 ASN A N 1
ATOM 1207 C CA . ASN A 1 154 ? 17.784 -3.445 -7.178 1.00 98.25 154 ASN A CA 1
ATOM 1208 C C . ASN A 1 154 ? 16.839 -3.535 -5.973 1.00 98.25 154 ASN A C 1
ATOM 1210 O O . ASN A 1 154 ? 16.724 -2.555 -5.235 1.00 98.25 154 ASN A O 1
ATOM 1214 N N . LEU A 1 155 ? 16.178 -4.682 -5.779 1.00 97.94 155 LEU A N 1
ATOM 1215 C CA . LEU A 1 155 ? 15.138 -4.876 -4.764 1.00 97.94 155 LEU A CA 1
ATOM 1216 C C . LEU A 1 155 ? 15.611 -5.590 -3.494 1.00 97.94 155 LEU A C 1
ATOM 1218 O O . LEU A 1 155 ? 14.888 -5.557 -2.501 1.00 97.94 155 LEU A O 1
ATOM 1222 N N . GLY A 1 156 ? 16.804 -6.191 -3.474 1.00 97.69 156 GLY A N 1
ATOM 1223 C CA . GLY A 1 156 ? 17.307 -6.906 -2.299 1.00 97.69 156 GLY A CA 1
ATOM 1224 C C . GLY A 1 156 ? 16.482 -8.148 -1.961 1.00 97.69 156 GLY A C 1
ATOM 1225 O O . GLY A 1 156 ? 15.878 -8.753 -2.842 1.00 97.69 156 GLY A O 1
ATOM 1226 N N . THR A 1 157 ? 16.470 -8.507 -0.677 1.00 97.25 157 THR A N 1
ATOM 1227 C CA . THR A 1 157 ? 15.615 -9.561 -0.106 1.00 97.25 157 THR A CA 1
ATOM 1228 C C . THR A 1 157 ? 14.521 -8.914 0.736 1.00 97.25 157 THR A C 1
ATOM 1230 O O . THR A 1 157 ? 14.819 -7.980 1.495 1.00 97.25 157 THR A O 1
ATOM 1233 N N . ASP A 1 158 ? 13.271 -9.345 0.587 1.00 94.31 158 ASP A N 1
ATOM 1234 C CA . ASP A 1 158 ? 12.197 -8.916 1.486 1.00 94.31 158 ASP A CA 1
ATOM 1235 C C . ASP A 1 158 ? 12.295 -9.594 2.871 1.00 94.31 158 ASP A C 1
ATOM 1237 O O . ASP A 1 158 ? 13.117 -10.482 3.097 1.00 94.31 158 ASP A O 1
ATOM 1241 N N . ILE A 1 159 ? 11.540 -9.095 3.856 1.00 91.00 159 ILE A N 1
ATOM 1242 C CA . ILE A 1 159 ? 11.653 -9.569 5.250 1.00 91.00 159 ILE A CA 1
ATOM 1243 C C . ILE A 1 159 ? 10.845 -10.842 5.523 1.00 91.00 159 ILE A C 1
ATOM 1245 O O . ILE A 1 159 ? 10.950 -11.409 6.614 1.00 91.00 159 ILE A O 1
ATOM 1249 N N . LYS A 1 160 ? 9.997 -11.264 4.582 1.00 88.69 160 LYS A N 1
ATOM 1250 C CA . LYS A 1 160 ? 9.097 -12.393 4.754 1.00 88.69 160 LYS A CA 1
ATOM 1251 C C . LYS A 1 160 ? 9.761 -13.611 4.125 1.00 88.69 160 LYS A C 1
ATOM 1253 O O . LYS A 1 160 ? 9.609 -13.876 2.949 1.00 88.69 160 LYS A O 1
ATOM 1258 N N . ALA A 1 161 ? 10.508 -14.355 4.937 1.00 90.06 161 ALA A N 1
ATOM 1259 C CA . ALA A 1 161 ? 11.279 -15.518 4.494 1.00 90.06 161 ALA A CA 1
ATOM 1260 C C . ALA A 1 161 ? 10.391 -16.740 4.158 1.00 90.06 161 ALA A C 1
ATOM 1262 O O . ALA A 1 161 ? 10.468 -17.773 4.828 1.00 90.06 161 ALA A O 1
ATOM 1263 N N . ASP A 1 162 ? 9.500 -16.614 3.173 1.00 93.44 162 ASP A N 1
ATOM 1264 C CA . ASP A 1 162 ? 8.567 -17.657 2.737 1.00 93.44 162 ASP A CA 1
ATOM 1265 C C . ASP A 1 162 ? 8.822 -18.160 1.304 1.00 93.44 162 ASP A C 1
ATOM 1267 O O . ASP A 1 162 ? 8.068 -19.002 0.800 1.00 93.44 162 ASP A O 1
ATOM 1271 N N . GLY A 1 163 ? 9.918 -17.713 0.683 1.00 96.06 163 GLY A N 1
ATOM 1272 C CA . GLY A 1 163 ? 10.351 -18.121 -0.648 1.00 96.06 163 GLY A CA 1
ATOM 1273 C C . GLY A 1 163 ? 9.461 -17.579 -1.764 1.00 96.06 163 GLY A C 1
ATOM 1274 O O . GLY A 1 163 ? 9.354 -18.223 -2.812 1.00 96.06 163 GLY A O 1
ATOM 1275 N N . LYS A 1 164 ? 8.789 -16.444 -1.559 1.00 96.31 164 LYS A N 1
ATOM 1276 C CA . LYS A 1 164 ? 7.877 -15.823 -2.521 1.00 96.31 164 LYS A CA 1
ATOM 1277 C C . LYS A 1 164 ? 8.177 -14.346 -2.658 1.00 96.31 164 LYS A C 1
ATOM 1279 O O . LYS A 1 164 ? 8.325 -13.614 -1.696 1.00 96.31 164 LYS A O 1
ATOM 1284 N N . ASN A 1 165 ? 8.134 -13.879 -3.896 1.00 97.62 165 ASN A N 1
ATOM 1285 C CA . ASN A 1 165 ? 8.374 -12.477 -4.170 1.00 97.62 165 ASN A CA 1
ATOM 1286 C C . ASN A 1 165 ? 7.207 -11.621 -3.687 1.00 97.62 165 ASN A C 1
ATOM 1288 O O . ASN A 1 165 ? 6.115 -11.638 -4.270 1.00 97.62 165 ASN A O 1
ATOM 1292 N N . ASN A 1 166 ? 7.476 -10.819 -2.664 1.00 97.00 166 ASN A N 1
ATOM 1293 C CA . ASN A 1 166 ? 6.509 -9.905 -2.088 1.00 97.00 166 ASN A CA 1
ATOM 1294 C C . ASN A 1 166 ? 5.849 -8.961 -3.116 1.00 97.00 166 ASN A C 1
ATOM 1296 O O . ASN A 1 166 ? 4.640 -8.728 -3.049 1.00 97.00 166 ASN A O 1
ATOM 1300 N N . ILE A 1 167 ? 6.598 -8.453 -4.102 1.00 98.00 167 ILE A N 1
ATOM 1301 C CA . ILE A 1 167 ? 6.054 -7.555 -5.137 1.00 98.00 167 ILE A CA 1
ATOM 1302 C C . ILE A 1 167 ? 5.003 -8.276 -5.982 1.00 98.00 167 ILE A C 1
ATOM 1304 O O . ILE A 1 167 ? 3.945 -7.709 -6.257 1.00 98.00 167 ILE A O 1
ATOM 1308 N N . PHE A 1 168 ? 5.245 -9.545 -6.316 1.00 98.00 168 PHE A N 1
ATOM 1309 C CA . PHE A 1 168 ? 4.295 -10.361 -7.070 1.00 98.00 168 PHE A CA 1
ATOM 1310 C C . PHE A 1 168 ? 3.027 -10.655 -6.281 1.00 98.00 168 PHE A C 1
ATOM 1312 O O . PHE A 1 168 ? 1.917 -10.535 -6.810 1.00 98.00 168 PHE A O 1
ATOM 1319 N N . MET A 1 169 ? 3.171 -10.983 -4.997 1.00 97.94 169 MET A N 1
ATOM 1320 C CA . MET A 1 169 ? 2.029 -11.197 -4.109 1.00 97.94 169 MET A CA 1
ATOM 1321 C C . MET A 1 169 ? 1.177 -9.928 -3.982 1.00 97.94 169 MET A C 1
ATOM 1323 O O . MET A 1 169 ? -0.050 -9.994 -4.113 1.00 97.94 169 MET A O 1
ATOM 1327 N N . PHE A 1 170 ? 1.823 -8.771 -3.833 1.00 98.62 170 PHE A N 1
ATOM 1328 C CA . PHE A 1 170 ? 1.161 -7.473 -3.761 1.00 98.62 170 PHE A CA 1
ATOM 1329 C C . PHE A 1 170 ? 0.448 -7.093 -5.068 1.00 98.62 170 PHE A C 1
ATOM 1331 O O . PHE A 1 170 ? -0.741 -6.764 -5.055 1.00 98.62 170 PHE A O 1
ATOM 1338 N N . ALA A 1 171 ? 1.142 -7.179 -6.209 1.00 98.25 171 ALA A N 1
ATOM 1339 C CA . ALA A 1 171 ? 0.588 -6.858 -7.524 1.00 98.25 171 ALA A CA 1
ATOM 1340 C C . ALA A 1 171 ? -0.626 -7.743 -7.845 1.00 98.25 171 ALA A C 1
ATOM 1342 O O . ALA A 1 171 ? -1.676 -7.249 -8.265 1.00 98.25 171 ALA A O 1
ATOM 1343 N N . LYS A 1 172 ? -0.532 -9.048 -7.550 1.00 97.81 172 LYS A N 1
ATOM 1344 C CA . LYS A 1 172 ? -1.648 -9.992 -7.675 1.00 97.81 172 LYS A CA 1
ATOM 1345 C C . LYS A 1 172 ? -2.837 -9.587 -6.805 1.00 97.81 172 LYS A C 1
ATOM 1347 O O . LYS A 1 172 ? -3.976 -9.677 -7.268 1.00 97.81 172 LYS A O 1
ATOM 1352 N N . TYR A 1 173 ? -2.607 -9.181 -5.557 1.00 98.25 173 TYR A N 1
ATOM 1353 C CA . TYR A 1 173 ? -3.679 -8.758 -4.656 1.00 98.25 173 TYR A CA 1
ATOM 1354 C C . TYR A 1 173 ? -4.395 -7.514 -5.189 1.00 98.25 173 TYR A C 1
ATOM 1356 O O . TYR A 1 173 ? -5.608 -7.545 -5.387 1.00 98.25 173 TYR A O 1
ATOM 1364 N N . ILE A 1 174 ? -3.646 -6.452 -5.493 1.00 98.25 174 ILE A N 1
ATOM 1365 C CA . ILE A 1 174 ? -4.193 -5.175 -5.966 1.00 98.25 174 ILE A CA 1
ATOM 1366 C C . ILE A 1 174 ? -4.930 -5.332 -7.307 1.00 98.25 174 ILE A C 1
ATOM 1368 O O . ILE A 1 174 ? -6.025 -4.789 -7.484 1.00 98.25 174 ILE A O 1
ATOM 1372 N N . ALA A 1 175 ? -4.396 -6.135 -8.232 1.00 97.88 175 ALA A N 1
ATOM 1373 C CA . ALA A 1 175 ? -5.073 -6.434 -9.490 1.00 97.88 175 ALA A CA 1
ATOM 1374 C C . ALA A 1 175 ? -6.393 -7.191 -9.279 1.00 97.88 175 ALA A C 1
ATOM 1376 O O . ALA A 1 175 ? -7.403 -6.858 -9.905 1.00 97.88 175 ALA A O 1
ATOM 1377 N N . ASN A 1 176 ? -6.419 -8.172 -8.369 1.00 98.12 176 ASN A N 1
ATOM 1378 C CA . ASN A 1 176 ? -7.653 -8.878 -8.016 1.00 98.12 176 ASN A CA 1
ATOM 1379 C C . ASN A 1 176 ? -8.653 -7.972 -7.291 1.00 98.12 176 ASN A C 1
ATOM 1381 O O . ASN A 1 176 ? -9.851 -8.082 -7.547 1.00 98.12 176 ASN A O 1
ATOM 1385 N N . LEU A 1 177 ? -8.185 -7.062 -6.435 1.00 97.69 177 LEU A N 1
ATOM 1386 C CA . LEU A 1 177 ? -9.040 -6.086 -5.768 1.00 97.69 177 LEU A CA 1
ATOM 1387 C C . LEU A 1 177 ? -9.767 -5.219 -6.800 1.00 97.69 177 LEU A C 1
ATOM 1389 O O . LEU A 1 177 ? -10.994 -5.162 -6.791 1.00 97.69 177 LEU A O 1
ATOM 1393 N N . ARG A 1 178 ? -9.034 -4.636 -7.759 1.00 97.44 178 ARG A N 1
ATOM 1394 C CA . ARG A 1 178 ? -9.644 -3.868 -8.854 1.00 97.44 178 ARG A CA 1
ATOM 1395 C C . ARG A 1 178 ? -10.584 -4.725 -9.697 1.00 97.44 178 ARG A C 1
ATOM 1397 O O . ARG A 1 178 ? -11.698 -4.300 -9.973 1.00 97.44 178 ARG A O 1
ATOM 1404 N N . LYS A 1 179 ? -10.168 -5.932 -10.096 1.00 96.69 179 LYS A N 1
ATOM 1405 C CA . LYS A 1 179 ? -10.998 -6.857 -10.889 1.00 96.69 179 LYS A CA 1
ATOM 1406 C C . LYS A 1 179 ? -12.356 -7.122 -10.229 1.00 96.69 179 LYS A C 1
ATOM 1408 O O . LYS A 1 179 ? -13.368 -7.166 -10.925 1.00 96.69 179 LYS A O 1
ATOM 1413 N N . ASN A 1 180 ? -12.368 -7.291 -8.910 1.00 96.06 180 ASN A N 1
ATOM 1414 C CA . ASN A 1 180 ? -13.558 -7.671 -8.151 1.00 96.06 180 ASN A CA 1
ATOM 1415 C C . ASN A 1 180 ? -14.345 -6.475 -7.595 1.00 96.06 180 ASN A C 1
ATOM 1417 O O . ASN A 1 180 ? -15.418 -6.681 -7.038 1.00 96.06 180 ASN A O 1
ATOM 1421 N N . SER A 1 181 ? -13.852 -5.248 -7.770 1.00 96.31 181 SER A N 1
ATOM 1422 C CA . SER A 1 181 ? -14.536 -4.027 -7.351 1.00 96.31 181 SER A CA 1
ATOM 1423 C C . SER A 1 181 ? -15.219 -3.351 -8.542 1.00 96.31 181 SER A C 1
ATOM 1425 O O . SER A 1 181 ? -14.630 -3.148 -9.606 1.00 96.31 181 SER A O 1
ATOM 1427 N N . VAL A 1 182 ? -16.491 -3.008 -8.364 1.00 95.06 182 VAL A N 1
ATOM 1428 C CA . VAL A 1 182 ? -17.263 -2.152 -9.272 1.00 95.06 182 VAL A CA 1
ATOM 1429 C C . VAL A 1 182 ? -16.862 -0.687 -9.077 1.00 95.06 182 VAL A C 1
ATOM 1431 O O . VAL A 1 182 ? -16.723 0.035 -10.065 1.00 95.06 182 VAL A O 1
ATOM 1434 N N . ALA A 1 183 ? -16.591 -0.257 -7.842 1.00 95.50 183 ALA A N 1
ATOM 1435 C CA . ALA A 1 183 ? -16.125 1.091 -7.515 1.00 95.50 183 ALA A CA 1
ATOM 1436 C C . ALA A 1 183 ? -14.817 1.449 -8.239 1.00 95.50 183 ALA A C 1
ATOM 1438 O O . ALA A 1 183 ? -14.683 2.530 -8.816 1.00 95.50 183 ALA A O 1
ATOM 1439 N N . LEU A 1 184 ? -13.867 0.512 -8.288 1.00 96.00 184 LEU A N 1
ATOM 1440 C CA . LEU A 1 184 ? -12.575 0.712 -8.948 1.00 96.00 184 LEU A CA 1
ATOM 1441 C C . LEU A 1 184 ? -12.630 0.549 -10.477 1.00 96.00 184 LEU A C 1
ATOM 1443 O O . LEU A 1 184 ? -11.646 0.841 -11.154 1.00 96.00 184 LEU A O 1
ATOM 1447 N N . ARG A 1 185 ? -13.754 0.094 -11.047 1.00 94.12 185 ARG A N 1
ATOM 1448 C CA . ARG A 1 185 ? -13.922 -0.153 -12.495 1.00 94.12 185 ARG A CA 1
ATOM 1449 C C . ARG A 1 185 ? -15.067 0.635 -13.122 1.00 94.12 185 ARG A C 1
ATOM 1451 O O . ARG A 1 185 ? -15.583 0.233 -14.159 1.00 94.12 185 ARG A O 1
ATOM 1458 N N . GLN A 1 186 ? -15.460 1.742 -12.501 1.00 90.50 186 GLN A N 1
ATOM 1459 C CA . GLN A 1 186 ? -16.477 2.625 -13.061 1.00 90.50 186 GLN A CA 1
ATOM 1460 C C . GLN A 1 186 ? -16.099 3.057 -14.483 1.00 90.50 186 GLN A C 1
ATOM 1462 O O . GLN A 1 186 ? -14.994 3.548 -14.723 1.00 90.50 186 GLN A O 1
ATOM 1467 N N . ASP A 1 187 ? -17.032 2.876 -15.411 1.00 87.31 187 ASP A N 1
ATOM 1468 C CA . ASP A 1 187 ? -16.924 3.281 -16.815 1.00 87.31 187 ASP A CA 1
ATOM 1469 C C . ASP A 1 187 ? -17.468 4.695 -17.069 1.00 87.31 187 ASP A C 1
ATOM 1471 O O . ASP A 1 187 ? -17.361 5.193 -18.191 1.00 87.31 187 ASP A O 1
ATOM 1475 N N . ASN A 1 188 ? -17.990 5.332 -16.016 1.00 87.56 188 ASN A N 1
ATOM 1476 C CA . ASN A 1 188 ? -18.573 6.669 -15.950 1.00 87.56 188 ASN A CA 1
ATOM 1477 C C . ASN A 1 188 ? -18.104 7.406 -14.667 1.00 87.56 188 ASN A C 1
ATOM 1479 O O . ASN A 1 188 ? -17.274 6.897 -13.907 1.00 87.56 188 ASN A O 1
ATOM 1483 N N . TYR A 1 189 ? -18.619 8.616 -14.427 1.00 87.31 189 TYR A N 1
ATOM 1484 C CA . TYR A 1 189 ? -18.232 9.477 -13.298 1.00 87.31 189 TYR A CA 1
ATOM 1485 C C . TYR A 1 189 ? -19.292 9.582 -12.187 1.00 87.31 189 TYR A C 1
ATOM 1487 O O . TYR A 1 189 ? -19.193 10.471 -11.346 1.00 87.31 189 TYR A O 1
ATOM 1495 N N . ASN A 1 190 ? -20.287 8.689 -12.153 1.00 86.00 190 ASN A N 1
ATOM 1496 C CA . ASN A 1 190 ? -21.397 8.754 -11.193 1.00 86.00 190 ASN A CA 1
ATOM 1497 C C . ASN A 1 190 ? -20.945 8.519 -9.746 1.00 86.00 190 ASN A C 1
ATOM 1499 O O . ASN A 1 190 ? -21.527 9.071 -8.817 1.00 86.00 190 ASN A O 1
ATOM 1503 N N . MET A 1 191 ? -19.904 7.706 -9.545 1.00 92.00 191 MET A N 1
ATOM 1504 C CA . MET A 1 191 ? -19.311 7.506 -8.226 1.00 92.00 191 MET A CA 1
ATOM 1505 C C . MET A 1 191 ? -18.361 8.657 -7.889 1.00 92.00 191 MET A C 1
ATOM 1507 O O . MET A 1 191 ? -17.331 8.841 -8.554 1.00 92.00 191 MET A O 1
ATOM 1511 N N . ALA A 1 192 ? -18.657 9.381 -6.815 1.00 91.38 192 ALA A N 1
ATOM 1512 C CA . ALA A 1 192 ? -17.786 10.436 -6.327 1.00 91.38 192 ALA A CA 1
ATOM 1513 C C . ALA A 1 192 ? -16.428 9.878 -5.862 1.00 91.38 192 ALA A C 1
ATOM 1515 O O . ALA A 1 192 ? -16.335 8.807 -5.257 1.00 91.38 192 ALA A O 1
ATOM 1516 N N . ILE A 1 193 ? -15.366 10.628 -6.160 1.00 93.94 193 ILE A N 1
ATOM 1517 C CA . ILE A 1 193 ? -14.051 10.456 -5.542 1.00 93.94 193 ILE A CA 1
ATOM 1518 C C . ILE A 1 193 ? -13.650 11.816 -4.987 1.00 93.94 193 ILE A C 1
ATOM 1520 O O . ILE A 1 193 ? -13.587 12.797 -5.728 1.00 93.94 193 ILE A O 1
ATOM 1524 N N . TYR A 1 194 ? -13.375 11.871 -3.692 1.00 94.69 194 TYR A N 1
ATOM 1525 C CA . TYR A 1 194 ? -12.978 13.091 -3.002 1.00 94.69 194 TYR A CA 1
ATOM 1526 C C . TYR A 1 194 ? -11.484 13.077 -2.756 1.00 94.69 194 TYR A C 1
ATOM 1528 O O . TYR A 1 194 ? -10.968 12.102 -2.223 1.00 94.69 194 TYR A O 1
ATOM 1536 N N . LEU A 1 195 ? -10.809 14.172 -3.097 1.00 94.56 195 LEU A N 1
ATOM 1537 C CA . LEU A 1 195 ? -9.401 14.381 -2.792 1.00 94.56 195 LEU A CA 1
ATOM 1538 C C . LEU A 1 195 ? -9.272 15.575 -1.847 1.00 94.56 195 LEU A C 1
ATOM 1540 O O . LEU A 1 195 ? -9.720 16.680 -2.161 1.00 94.56 195 LEU A O 1
ATOM 1544 N N . LYS A 1 196 ? -8.692 15.333 -0.675 1.00 96.69 196 LYS A N 1
ATOM 1545 C CA . LYS A 1 196 ? -8.579 16.280 0.439 1.00 96.69 196 LYS A CA 1
ATOM 1546 C C . LYS A 1 196 ? -7.189 16.221 1.059 1.00 96.69 196 LYS A C 1
ATOM 1548 O O . LYS A 1 196 ? -6.401 15.323 0.760 1.00 96.69 196 LYS A O 1
ATOM 1553 N N . LYS A 1 197 ? -6.904 17.180 1.936 1.00 97.50 197 LYS A N 1
ATOM 1554 C CA . LYS A 1 197 ? -5.783 17.092 2.875 1.00 97.50 197 LYS A CA 1
ATOM 1555 C C . LYS A 1 197 ? -5.997 15.972 3.888 1.00 97.50 197 LYS A C 1
ATOM 1557 O O . LYS A 1 197 ? -7.054 15.351 3.946 1.00 97.50 197 LYS A O 1
ATOM 1562 N N . GLU A 1 198 ? -4.987 15.739 4.710 1.00 97.00 198 GLU A N 1
ATOM 1563 C CA . GLU A 1 198 ? -4.906 14.657 5.688 1.00 97.00 198 GLU A CA 1
ATOM 1564 C C . GLU A 1 198 ? -6.025 14.695 6.738 1.00 97.00 198 GLU A C 1
ATOM 1566 O O . GLU A 1 198 ? -6.355 13.665 7.317 1.00 97.00 198 GLU A O 1
ATOM 1571 N N . ASP A 1 199 ? -6.658 15.852 6.944 1.00 95.19 199 ASP A N 1
ATOM 1572 C CA . ASP A 1 199 ? -7.826 16.033 7.812 1.00 95.19 199 ASP A CA 1
ATOM 1573 C C . ASP A 1 199 ? -9.157 15.563 7.188 1.00 95.19 199 ASP A C 1
ATOM 1575 O O . ASP A 1 199 ? -10.189 15.585 7.864 1.00 95.19 199 ASP A O 1
ATOM 1579 N N . GLY A 1 200 ? -9.160 15.169 5.911 1.00 96.25 200 GLY A N 1
ATOM 1580 C CA . GLY A 1 200 ? -10.344 14.756 5.156 1.00 96.25 200 GLY A CA 1
ATOM 1581 C C . GLY A 1 200 ? -11.343 15.882 4.856 1.00 96.25 200 GLY A C 1
ATOM 1582 O O . GLY A 1 200 ? -12.458 15.604 4.419 1.00 96.25 200 GLY A O 1
ATOM 1583 N N . VAL A 1 201 ? -10.989 17.150 5.094 1.00 96.00 201 VAL A N 1
ATOM 1584 C CA . VAL A 1 201 ? -11.898 18.307 4.972 1.00 96.00 201 VAL A CA 1
ATOM 1585 C C . VAL A 1 201 ? -11.294 19.394 4.089 1.00 96.00 201 VAL A C 1
ATOM 1587 O O . VAL A 1 201 ? -11.941 19.852 3.135 1.00 96.00 201 VAL A O 1
ATOM 1590 N N . SER A 1 202 ? -10.052 19.780 4.377 1.00 96.44 202 SER A N 1
ATOM 1591 C CA . SER A 1 202 ? -9.367 20.887 3.722 1.00 96.44 202 SER A CA 1
ATOM 1592 C C . SER A 1 202 ? -9.032 20.565 2.265 1.00 96.44 202 SER A C 1
ATOM 1594 O O . SER A 1 202 ? -8.775 19.420 1.884 1.00 96.44 202 SER A O 1
ATOM 1596 N N . THR A 1 203 ? -9.065 21.591 1.416 1.00 93.88 203 THR A N 1
ATOM 1597 C CA . THR A 1 203 ? -8.754 21.476 -0.014 1.00 93.88 203 THR A CA 1
ATOM 1598 C C . THR A 1 203 ? -7.254 21.341 -0.252 1.00 93.88 203 THR A C 1
ATOM 1600 O O . THR A 1 203 ? -6.453 21.970 0.441 1.00 93.88 203 THR A O 1
ATOM 1603 N N . LEU A 1 204 ? -6.887 20.556 -1.263 1.00 90.44 204 LEU A N 1
ATOM 1604 C CA . LEU A 1 204 ? -5.501 20.389 -1.694 1.00 90.44 204 LEU A CA 1
ATOM 1605 C C . LEU A 1 204 ? -4.983 21.619 -2.444 1.00 90.44 204 LEU A C 1
ATOM 1607 O O . LEU A 1 204 ? -5.717 22.276 -3.182 1.00 90.44 204 LEU A O 1
ATOM 1611 N N . ALA A 1 205 ? -3.691 21.868 -2.291 1.00 87.50 205 ALA A N 1
ATOM 1612 C CA . ALA A 1 205 ? -2.871 22.790 -3.052 1.00 87.50 205 ALA A CA 1
ATOM 1613 C C . ALA A 1 205 ? -1.791 22.012 -3.820 1.00 87.50 205 ALA A C 1
ATOM 1615 O O . ALA A 1 205 ? -1.404 20.905 -3.449 1.00 87.50 205 ALA A O 1
ATOM 1616 N N . SER A 1 206 ? -1.251 22.612 -4.882 1.00 80.19 206 SER A N 1
ATOM 1617 C CA . SER A 1 206 ? -0.224 21.986 -5.732 1.00 80.19 206 SER A CA 1
ATOM 1618 C C . SER A 1 206 ? 1.091 21.670 -5.007 1.00 80.19 206 SER A C 1
ATOM 1620 O O . SER A 1 206 ? 1.882 20.871 -5.499 1.00 80.19 206 SER A O 1
ATOM 1622 N N . THR A 1 207 ? 1.334 22.287 -3.848 1.00 85.62 207 THR A N 1
ATOM 1623 C CA . THR A 1 207 ? 2.525 22.069 -3.014 1.00 85.62 207 THR A CA 1
ATOM 1624 C C . THR A 1 207 ? 2.356 20.958 -1.982 1.00 85.62 207 THR A C 1
ATOM 1626 O O . THR A 1 207 ? 3.326 20.615 -1.301 1.00 85.62 207 THR A O 1
ATOM 1629 N N . ASP A 1 208 ? 1.143 20.430 -1.808 1.00 91.12 208 ASP A N 1
ATOM 1630 C CA . ASP A 1 208 ? 0.887 19.402 -0.806 1.00 91.12 208 ASP A CA 1
ATOM 1631 C C . ASP A 1 208 ? 1.544 18.079 -1.204 1.00 91.12 208 ASP A C 1
ATOM 1633 O O . ASP A 1 208 ? 1.553 17.667 -2.363 1.00 91.12 208 ASP A O 1
ATOM 1637 N N . LYS A 1 209 ? 2.107 17.398 -0.206 1.00 93.19 209 LYS A N 1
ATOM 1638 C CA . LYS A 1 209 ? 2.818 16.122 -0.382 1.00 93.19 209 LYS A CA 1
ATOM 1639 C C . LYS A 1 209 ? 1.986 14.925 0.058 1.00 93.19 209 LYS A C 1
ATOM 1641 O O . LYS A 1 209 ? 2.476 13.802 0.042 1.00 93.19 209 LYS A O 1
ATOM 1646 N N . CYS A 1 210 ? 0.751 15.162 0.466 1.00 96.19 210 CYS A N 1
ATOM 1647 C CA . CYS A 1 210 ? -0.126 14.168 1.043 1.00 96.19 210 CYS A CA 1
ATOM 1648 C C . CYS A 1 210 ? -1.517 14.324 0.454 1.00 96.19 210 CYS A C 1
ATOM 1650 O O . CYS A 1 210 ? -1.964 15.441 0.194 1.00 96.19 210 CYS A O 1
ATOM 1652 N N . VAL A 1 211 ? -2.196 13.202 0.253 1.00 97.06 211 VAL A N 1
ATOM 1653 C CA . VAL A 1 211 ? -3.532 13.183 -0.335 1.00 97.06 211 VAL A CA 1
ATOM 1654 C C . VAL A 1 211 ? -4.388 12.173 0.412 1.00 97.06 211 VAL A C 1
ATOM 1656 O O . VAL A 1 211 ? -4.044 10.997 0.513 1.00 97.06 211 VAL A O 1
ATOM 1659 N N . TRP A 1 212 ? -5.517 12.638 0.925 1.00 98.12 212 TRP A N 1
ATOM 1660 C CA . TRP A 1 212 ? -6.599 11.816 1.444 1.00 98.12 212 TRP A CA 1
ATOM 1661 C C . TRP A 1 212 ? -7.609 11.604 0.318 1.00 98.12 212 TRP A C 1
ATOM 1663 O O . TRP A 1 212 ? -8.143 12.579 -0.215 1.00 98.12 212 TRP A O 1
ATOM 1673 N N . VAL A 1 213 ? -7.845 10.355 -0.081 1.00 98.06 213 VAL A N 1
ATOM 1674 C CA . VAL A 1 213 ? -8.749 10.014 -1.185 1.00 98.06 213 VAL A CA 1
ATOM 1675 C C . VAL A 1 213 ? -9.873 9.111 -0.696 1.00 98.06 213 VAL A C 1
ATOM 1677 O O . VAL A 1 213 ? -9.611 7.980 -0.298 1.00 98.06 213 VAL A O 1
ATOM 1680 N N . ARG A 1 214 ? -11.126 9.561 -0.787 1.00 97.25 214 ARG A N 1
ATOM 1681 C CA . ARG A 1 214 ? -12.305 8.728 -0.498 1.00 97.25 214 ARG A CA 1
ATOM 1682 C C . ARG A 1 214 ? -13.038 8.365 -1.778 1.00 97.25 214 ARG A C 1
ATOM 1684 O O . ARG A 1 214 ? -13.328 9.244 -2.584 1.00 97.25 214 ARG A O 1
ATOM 1691 N N . LEU A 1 215 ? -13.320 7.078 -1.947 1.00 97.50 215 LEU A N 1
ATOM 1692 C CA . LEU A 1 215 ? -14.114 6.523 -3.037 1.00 97.50 215 LEU A CA 1
ATOM 1693 C C . LEU A 1 215 ? -15.419 5.981 -2.443 1.00 97.50 215 LEU A C 1
ATOM 1695 O O . LEU A 1 215 ? -15.373 5.022 -1.672 1.00 97.50 215 LEU A O 1
ATOM 1699 N N . ASP A 1 216 ? -16.556 6.561 -2.824 1.00 95.81 216 ASP A N 1
ATOM 1700 C CA . ASP A 1 216 ? -17.881 6.194 -2.293 1.00 95.81 216 ASP A CA 1
ATOM 1701 C C . ASP A 1 216 ? -18.493 5.029 -3.084 1.00 95.81 216 ASP A C 1
ATOM 1703 O O . ASP A 1 216 ? -19.488 5.170 -3.801 1.00 95.81 216 ASP A O 1
ATOM 1707 N N . GLY A 1 217 ? -17.865 3.856 -3.003 1.00 96.00 217 GLY A N 1
ATOM 1708 C CA . GLY A 1 217 ? -18.303 2.666 -3.733 1.00 96.00 217 GLY A CA 1
ATOM 1709 C C . GLY A 1 217 ? -19.716 2.199 -3.389 1.00 96.00 217 GLY A C 1
ATOM 1710 O O . GLY A 1 217 ? -20.390 1.618 -4.240 1.00 96.00 217 GLY A O 1
ATOM 1711 N N . SER A 1 218 ? -20.212 2.504 -2.193 1.00 94.12 218 SER A N 1
ATOM 1712 C CA . SER A 1 218 ? -21.587 2.220 -1.776 1.00 94.12 218 SER A CA 1
ATOM 1713 C C . SER A 1 218 ? -22.637 2.866 -2.686 1.00 94.12 218 SER A C 1
ATOM 1715 O O . SER A 1 218 ? -23.675 2.249 -2.935 1.00 94.12 218 SER A O 1
ATOM 1717 N N . ALA A 1 219 ? -22.341 4.028 -3.282 1.00 93.56 219 ALA A N 1
ATOM 1718 C CA . ALA A 1 219 ? -23.215 4.701 -4.249 1.00 93.56 219 ALA A CA 1
ATOM 1719 C C . ALA A 1 219 ? -23.439 3.888 -5.539 1.00 93.56 219 ALA A C 1
ATOM 1721 O O . ALA A 1 219 ? -24.386 4.140 -6.281 1.00 93.56 219 ALA A O 1
ATOM 1722 N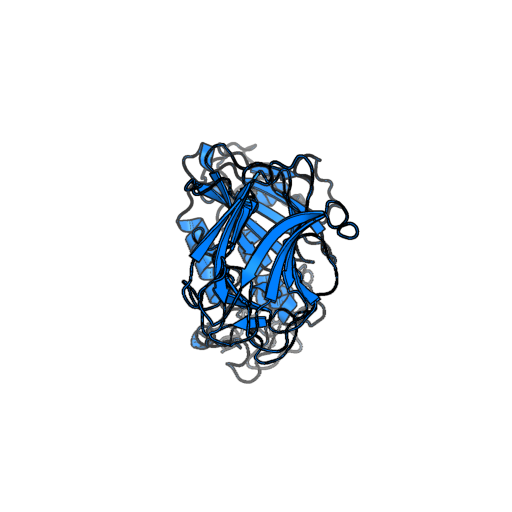 N . VAL A 1 220 ? -22.579 2.901 -5.804 1.00 93.38 220 VAL A N 1
ATOM 1723 C CA . VAL A 1 220 ? -22.645 2.007 -6.971 1.00 93.38 220 VAL A CA 1
ATOM 1724 C C . VAL A 1 220 ? -22.748 0.532 -6.570 1.00 93.38 220 VAL A C 1
ATOM 1726 O O . VAL A 1 220 ? -22.435 -0.357 -7.360 1.00 93.38 220 VAL A O 1
ATOM 1729 N N . GLY A 1 221 ? -23.202 0.263 -5.340 1.00 92.31 221 GLY A N 1
ATOM 1730 C CA . GLY A 1 221 ? -23.429 -1.092 -4.830 1.00 92.31 221 GLY A CA 1
ATOM 1731 C C . GLY A 1 221 ? -22.160 -1.854 -4.431 1.00 92.31 221 GLY A C 1
ATOM 1732 O O . GLY A 1 221 ? -22.197 -3.078 -4.320 1.00 92.31 221 GLY A O 1
ATOM 1733 N N . ASP A 1 222 ? -21.046 -1.156 -4.211 1.00 95.75 222 ASP A N 1
ATOM 1734 C CA . ASP A 1 222 ? -19.756 -1.730 -3.819 1.00 95.75 222 ASP A CA 1
ATOM 1735 C C . ASP A 1 222 ? -19.283 -1.208 -2.444 1.00 95.75 222 ASP A C 1
ATOM 1737 O O . ASP A 1 222 ? -20.080 -0.713 -1.646 1.00 95.75 222 ASP A O 1
ATOM 1741 N N . LYS A 1 223 ? -18.003 -1.391 -2.107 1.00 95.19 223 LYS A N 1
ATOM 1742 C CA . LYS A 1 223 ? -17.386 -0.947 -0.850 1.00 95.19 223 LYS A CA 1
ATOM 1743 C C . LYS A 1 223 ? -16.792 0.448 -0.971 1.00 95.19 223 LYS A C 1
ATOM 1745 O O . LYS A 1 223 ? -16.189 0.780 -1.989 1.00 95.19 223 LYS A O 1
ATOM 1750 N N . ASP A 1 224 ? -16.907 1.220 0.104 1.00 97.19 224 ASP A N 1
ATOM 1751 C CA . ASP A 1 224 ? -16.190 2.482 0.236 1.00 97.19 224 ASP A CA 1
ATOM 1752 C C . ASP A 1 224 ? -14.710 2.210 0.528 1.00 97.19 224 ASP A C 1
ATOM 1754 O O . ASP A 1 224 ? -14.354 1.291 1.277 1.00 97.19 224 ASP A O 1
ATOM 1758 N N . TYR A 1 225 ? -13.843 3.032 -0.057 1.00 98.44 225 TYR A N 1
ATOM 1759 C CA . TYR A 1 225 ? -12.402 2.979 0.165 1.00 98.44 225 TYR A CA 1
ATOM 1760 C C . TYR A 1 225 ? -11.888 4.332 0.630 1.00 98.44 225 TYR A C 1
ATOM 1762 O O . TYR A 1 225 ? -12.296 5.377 0.123 1.00 98.44 225 TYR A O 1
ATOM 1770 N N . LEU A 1 226 ? -10.926 4.295 1.544 1.00 98.56 226 LEU A N 1
ATOM 1771 C CA . LEU A 1 226 ? -10.128 5.444 1.928 1.00 98.56 226 LEU A CA 1
ATOM 1772 C C . LEU A 1 226 ? -8.656 5.145 1.637 1.00 98.56 226 LEU A C 1
ATOM 1774 O O . LEU A 1 226 ? -8.066 4.259 2.250 1.00 98.56 226 LEU A O 1
ATOM 1778 N N . VAL A 1 227 ? -8.063 5.893 0.710 1.00 98.69 227 VAL A N 1
ATOM 1779 C CA . VAL A 1 227 ? -6.649 5.812 0.336 1.00 98.69 227 VAL A CA 1
ATOM 1780 C C . VAL A 1 227 ? -5.925 7.025 0.913 1.00 98.69 227 VAL A C 1
ATOM 1782 O O . VAL A 1 227 ? -6.203 8.164 0.546 1.00 98.69 227 VAL A O 1
ATOM 1785 N N . MET A 1 228 ? -4.993 6.786 1.826 1.00 98.69 228 MET A N 1
ATOM 1786 C CA . MET A 1 228 ? -4.181 7.814 2.475 1.00 98.69 228 MET A CA 1
ATOM 1787 C C . MET A 1 228 ? -2.770 7.740 1.896 1.00 98.69 228 MET A C 1
ATOM 1789 O O . MET A 1 228 ? -2.049 6.772 2.137 1.00 98.69 228 MET A O 1
ATOM 1793 N N . ILE A 1 229 ? -2.403 8.731 1.086 1.00 98.62 229 ILE A N 1
ATOM 1794 C CA . ILE A 1 229 ? -1.147 8.777 0.332 1.00 98.62 229 ILE A CA 1
ATOM 1795 C C . ILE A 1 229 ? -0.216 9.769 1.014 1.00 98.62 229 ILE A C 1
ATOM 1797 O O . ILE A 1 229 ? -0.451 10.974 0.946 1.00 98.62 229 ILE A O 1
ATOM 1801 N N . ASN A 1 230 ? 0.852 9.278 1.637 1.00 98.19 230 ASN A N 1
ATOM 1802 C CA . ASN A 1 230 ? 1.908 10.105 2.201 1.00 98.19 230 ASN A CA 1
ATOM 1803 C C . ASN A 1 230 ? 3.124 10.093 1.266 1.00 98.19 230 ASN A C 1
ATOM 1805 O O . ASN A 1 230 ? 3.918 9.159 1.300 1.00 98.19 230 ASN A O 1
ATOM 1809 N N . SER A 1 231 ? 3.315 11.138 0.459 1.00 95.81 231 SER A N 1
ATOM 1810 C CA . SER A 1 231 ? 4.540 11.332 -0.338 1.00 95.81 231 SER A CA 1
ATOM 1811 C C . SER A 1 231 ? 5.584 12.190 0.391 1.00 95.81 231 SER A C 1
ATOM 1813 O O . SER A 1 231 ? 6.658 12.464 -0.156 1.00 95.81 231 SER A O 1
ATOM 1815 N N . HIS A 1 232 ? 5.303 12.612 1.630 1.00 94.31 232 HIS A N 1
ATOM 1816 C CA . HIS A 1 232 ? 6.251 13.315 2.485 1.00 94.31 232 HIS A CA 1
ATOM 1817 C C . HIS A 1 232 ? 7.388 12.381 2.926 1.00 94.31 232 HIS A C 1
ATOM 1819 O O . HIS A 1 232 ? 7.244 11.164 3.036 1.00 94.31 232 HIS A O 1
ATOM 1825 N N . SER A 1 233 ? 8.550 12.961 3.223 1.00 93.19 233 SER A N 1
ATOM 1826 C CA . SER A 1 233 ? 9.714 12.242 3.755 1.00 93.19 233 SER A CA 1
ATOM 1827 C C . SER A 1 233 ? 9.616 11.918 5.252 1.00 93.19 233 SER A C 1
ATOM 1829 O O . SER A 1 233 ? 10.584 11.427 5.820 1.00 93.19 233 SER A O 1
ATOM 1831 N N . ALA A 1 234 ? 8.485 12.214 5.893 1.00 92.50 234 ALA A N 1
ATOM 1832 C CA . ALA A 1 234 ? 8.242 12.010 7.318 1.00 92.50 234 ALA A CA 1
ATOM 1833 C C . ALA A 1 234 ? 6.888 11.323 7.505 1.00 92.50 234 ALA A C 1
ATOM 1835 O O . ALA A 1 234 ? 6.056 11.355 6.596 1.00 92.50 234 ALA A O 1
ATOM 1836 N N . ASP A 1 235 ? 6.679 10.714 8.667 1.00 95.69 235 ASP A N 1
ATOM 1837 C CA . ASP A 1 235 ? 5.385 10.148 9.044 1.00 95.69 235 ASP A CA 1
ATOM 1838 C C . ASP A 1 235 ? 4.346 11.270 9.180 1.00 95.69 235 ASP A C 1
ATOM 1840 O O . ASP A 1 235 ? 4.649 12.346 9.700 1.00 95.69 235 ASP A O 1
ATOM 1844 N N . VAL A 1 236 ? 3.125 11.024 8.704 1.00 88.44 236 VAL A N 1
ATOM 1845 C CA . VAL A 1 236 ? 2.030 12.002 8.728 1.00 88.44 236 VAL A CA 1
ATOM 1846 C C . VAL A 1 236 ? 0.757 11.321 9.217 1.00 88.44 236 VAL A C 1
ATOM 1848 O O . VAL A 1 236 ? 0.447 10.200 8.814 1.00 88.44 236 VAL A O 1
ATOM 1851 N N . ASN A 1 237 ? 0.014 11.997 10.091 1.00 94.75 237 ASN A N 1
ATOM 1852 C CA . ASN A 1 237 ? -1.262 11.501 10.593 1.00 94.75 237 ASN A CA 1
ATOM 1853 C C . ASN A 1 237 ? -2.393 11.880 9.638 1.00 94.75 237 ASN A C 1
ATOM 1855 O O . ASN A 1 237 ? -2.569 13.053 9.320 1.00 94.75 237 ASN A O 1
ATOM 1859 N N . PHE A 1 238 ? -3.186 10.890 9.243 1.00 96.12 238 PHE A N 1
ATOM 1860 C CA . PHE A 1 238 ? -4.386 11.063 8.434 1.00 96.12 238 PHE A CA 1
ATOM 1861 C C . PHE A 1 238 ? -5.622 10.737 9.259 1.00 96.12 238 PHE A C 1
ATOM 1863 O O . PHE A 1 238 ? -5.624 9.800 10.060 1.00 96.12 238 PHE A O 1
ATOM 1870 N N . LYS A 1 239 ? -6.691 11.494 9.042 1.00 96.00 239 LYS A N 1
ATOM 1871 C CA . LYS A 1 239 ? -7.977 11.259 9.679 1.00 96.00 239 LYS A CA 1
ATOM 1872 C C . LYS A 1 239 ? -8.739 10.169 8.936 1.00 96.00 239 LYS A C 1
ATOM 1874 O O . LYS A 1 239 ? -9.101 10.324 7.775 1.00 96.00 239 LYS A O 1
ATOM 1879 N N . ILE A 1 240 ? -9.040 9.085 9.625 1.00 94.88 240 ILE A N 1
ATOM 1880 C CA . ILE A 1 240 ? -10.042 8.105 9.227 1.00 94.88 240 ILE A CA 1
ATOM 1881 C C . ILE A 1 240 ? -11.371 8.593 9.818 1.00 94.88 240 ILE A C 1
ATOM 1883 O O . ILE A 1 240 ? -11.452 8.737 11.039 1.00 94.88 240 ILE A O 1
ATOM 1887 N N . PRO A 1 241 ? -12.390 8.902 9.001 1.00 93.25 241 PRO A N 1
ATOM 1888 C CA . PRO A 1 241 ? -13.676 9.345 9.520 1.00 93.25 241 PRO A CA 1
ATOM 1889 C C . PRO A 1 241 ? -14.384 8.192 10.237 1.00 93.25 241 PRO A C 1
ATOM 1891 O O . PRO A 1 241 ? -14.116 7.022 9.945 1.00 93.25 241 PRO A O 1
ATOM 1894 N N . ALA A 1 242 ? -15.328 8.514 11.121 1.00 88.25 242 ALA A N 1
ATOM 1895 C CA . ALA A 1 242 ? -16.273 7.521 11.626 1.00 88.25 242 ALA A CA 1
ATOM 1896 C C . ALA A 1 242 ? -16.881 6.713 10.459 1.00 88.25 242 ALA A C 1
ATOM 1898 O O . ALA A 1 242 ? -17.173 7.264 9.393 1.00 88.25 242 ALA A O 1
ATOM 1899 N N . ALA A 1 243 ? -17.014 5.400 10.647 1.00 89.88 243 ALA A N 1
ATOM 1900 C CA . ALA A 1 243 ? -17.614 4.535 9.634 1.00 89.88 243 ALA A CA 1
ATOM 1901 C C . ALA A 1 243 ? -19.131 4.761 9.574 1.00 89.88 243 ALA A C 1
ATOM 1903 O O . ALA A 1 243 ? -19.733 5.215 10.554 1.00 89.88 243 ALA A O 1
ATOM 1904 N N . ASP A 1 244 ? -19.762 4.408 8.455 1.00 86.50 244 ASP A N 1
ATOM 1905 C CA . ASP A 1 244 ? -21.218 4.459 8.381 1.00 86.50 244 ASP A CA 1
ATOM 1906 C C . ASP A 1 244 ? -21.845 3.513 9.417 1.00 86.50 244 ASP A C 1
ATOM 1908 O O . ASP A 1 244 ? -21.247 2.531 9.874 1.00 86.50 244 ASP A O 1
ATOM 1912 N N . SER A 1 245 ? -23.103 3.783 9.768 1.00 83.62 245 SER A N 1
ATOM 1913 C CA . SER A 1 245 ? -23.851 2.964 10.723 1.00 83.62 245 SER A CA 1
ATOM 1914 C C . SER A 1 245 ? -23.808 1.474 10.357 1.00 83.62 245 SER A C 1
ATOM 1916 O O . SER A 1 245 ? -24.126 1.076 9.235 1.00 83.62 245 SER A O 1
ATOM 1918 N N . GLY A 1 246 ? -23.409 0.638 11.321 1.00 82.06 246 GLY A N 1
ATOM 1919 C CA . GLY A 1 246 ? -23.282 -0.811 11.140 1.00 82.06 246 GLY A CA 1
ATOM 1920 C C . GLY A 1 246 ? -22.031 -1.257 10.375 1.00 82.06 246 GLY A C 1
ATOM 1921 O O . GLY A 1 246 ? -21.910 -2.441 10.055 1.00 82.06 246 GLY A O 1
ATOM 1922 N N . LYS A 1 247 ? -21.088 -0.354 10.094 1.00 90.25 247 LYS A N 1
ATOM 1923 C CA . LYS A 1 247 ? -19.839 -0.655 9.395 1.00 90.25 247 LYS A CA 1
ATOM 1924 C C . LYS A 1 247 ? -18.605 -0.306 10.232 1.00 90.25 247 LYS A C 1
ATOM 1926 O O . LYS A 1 247 ? -18.702 0.193 11.351 1.00 90.25 247 LYS A O 1
ATOM 1931 N N . LYS A 1 248 ? -17.432 -0.659 9.712 1.00 90.81 248 LYS A N 1
ATOM 1932 C CA . LYS A 1 248 ? -16.109 -0.326 10.250 1.00 90.81 248 LYS A CA 1
ATOM 1933 C C . LYS A 1 248 ? -15.102 -0.170 9.113 1.00 90.81 248 LYS A C 1
ATOM 1935 O O . LYS A 1 248 ? -15.240 -0.817 8.074 1.00 90.81 248 LYS A O 1
ATOM 1940 N N . TRP A 1 249 ? -14.063 0.628 9.330 1.00 95.75 249 TRP A N 1
ATOM 1941 C CA . TRP A 1 249 ? -12.924 0.718 8.418 1.00 95.75 249 TRP A CA 1
ATOM 1942 C C . TRP A 1 249 ? -11.919 -0.391 8.704 1.00 95.75 249 TRP A C 1
ATOM 1944 O O . TRP A 1 249 ? -11.491 -0.549 9.836 1.00 95.75 249 TRP A O 1
ATOM 1954 N N . VAL A 1 250 ? -11.481 -1.126 7.689 1.00 95.88 250 VAL A N 1
ATOM 1955 C CA . VAL A 1 250 ? -10.468 -2.176 7.840 1.00 95.88 250 VAL A CA 1
ATOM 1956 C C . VAL A 1 250 ? -9.263 -1.867 6.969 1.00 95.88 250 VAL A C 1
ATOM 1958 O O . VAL A 1 250 ? -9.410 -1.635 5.772 1.00 95.88 250 VAL A O 1
ATOM 1961 N N . ARG A 1 251 ? -8.062 -1.885 7.547 1.00 97.81 251 ARG A N 1
ATOM 1962 C CA . ARG A 1 251 ? -6.811 -1.726 6.806 1.00 97.81 251 ARG A CA 1
ATOM 1963 C C . ARG A 1 251 ? -6.569 -2.964 5.959 1.00 97.81 251 ARG A C 1
ATOM 1965 O O . ARG A 1 251 ? -6.314 -4.039 6.498 1.00 97.81 251 ARG A O 1
ATOM 1972 N N . ILE A 1 252 ? -6.615 -2.789 4.645 1.00 98.38 252 ILE A N 1
ATOM 1973 C CA . ILE A 1 252 ? -6.398 -3.864 3.673 1.00 98.38 252 ILE A CA 1
ATOM 1974 C C . ILE A 1 252 ? -5.049 -3.755 2.961 1.00 98.38 252 ILE A C 1
ATOM 1976 O O . ILE A 1 252 ? -4.549 -4.763 2.474 1.00 98.38 252 ILE A O 1
ATOM 1980 N N . VAL A 1 253 ? -4.446 -2.562 2.935 1.00 98.81 253 VAL A N 1
ATOM 1981 C CA . VAL A 1 253 ? -3.122 -2.295 2.354 1.00 98.81 253 VAL A CA 1
ATOM 1982 C C . VAL A 1 253 ? -2.361 -1.316 3.245 1.00 98.81 253 VAL A C 1
ATOM 1984 O O . VAL A 1 253 ? -2.933 -0.326 3.698 1.00 98.81 253 VAL A O 1
ATOM 1987 N N . ASP A 1 254 ? -1.070 -1.563 3.451 1.00 98.50 254 ASP A N 1
ATOM 1988 C CA . ASP A 1 254 ? -0.102 -0.587 3.968 1.00 98.50 254 ASP A CA 1
ATOM 1989 C C . ASP A 1 254 ? 1.235 -0.863 3.289 1.00 98.50 254 ASP A C 1
ATOM 1991 O O . ASP A 1 254 ? 1.847 -1.901 3.527 1.00 98.50 254 ASP A O 1
ATOM 1995 N N . THR A 1 255 ? 1.680 0.025 2.404 1.00 98.81 255 THR A N 1
ATOM 1996 C CA . THR A 1 255 ? 2.870 -0.215 1.574 1.00 98.81 255 THR A CA 1
ATOM 1997 C C . THR A 1 255 ? 4.187 -0.080 2.339 1.00 98.81 255 THR A C 1
ATOM 1999 O O . THR A 1 255 ? 5.241 -0.440 1.795 1.00 98.81 255 THR A O 1
ATOM 2002 N N . ALA A 1 256 ? 4.143 0.414 3.581 1.00 96.38 256 ALA A N 1
ATOM 2003 C CA . ALA A 1 256 ? 5.320 0.682 4.387 1.00 96.38 256 ALA A CA 1
ATOM 2004 C C . ALA A 1 256 ? 6.164 -0.578 4.630 1.00 96.38 256 ALA A C 1
ATOM 2006 O O . ALA A 1 256 ? 5.652 -1.691 4.736 1.00 96.38 256 ALA A O 1
ATOM 2007 N N . THR A 1 257 ? 7.478 -0.406 4.764 1.00 91.56 257 THR A N 1
ATOM 2008 C CA . THR A 1 257 ? 8.426 -1.522 4.945 1.00 91.56 257 THR A CA 1
ATOM 2009 C C . THR A 1 257 ? 8.093 -2.443 6.122 1.00 91.56 257 THR A C 1
ATOM 2011 O O . THR A 1 257 ? 8.251 -3.654 6.007 1.00 91.56 257 THR A O 1
ATOM 2014 N N . TRP A 1 258 ? 7.573 -1.911 7.234 1.00 91.56 258 TRP A N 1
ATOM 2015 C CA . TRP A 1 258 ? 7.209 -2.716 8.409 1.00 91.56 258 TRP A CA 1
ATOM 2016 C C . TRP A 1 258 ? 6.157 -3.797 8.092 1.00 91.56 258 TRP A C 1
ATOM 2018 O O . TRP A 1 258 ? 6.113 -4.836 8.749 1.00 91.56 258 TRP A O 1
ATOM 2028 N N . ALA A 1 259 ? 5.316 -3.557 7.083 1.00 90.75 259 ALA A N 1
ATOM 2029 C CA . ALA A 1 259 ? 4.206 -4.420 6.708 1.00 90.75 259 ALA A CA 1
ATOM 2030 C C . ALA A 1 259 ? 4.599 -5.552 5.741 1.00 90.75 259 ALA A C 1
ATOM 2032 O O . ALA A 1 259 ? 3.764 -6.414 5.458 1.00 90.75 259 ALA A O 1
ATOM 2033 N N . GLU A 1 260 ? 5.854 -5.600 5.277 1.00 88.12 260 GLU A N 1
ATOM 2034 C CA . GLU A 1 260 ? 6.337 -6.636 4.348 1.00 88.12 260 GLU A CA 1
ATOM 2035 C C . GLU A 1 260 ? 6.165 -8.058 4.904 1.00 88.12 260 GLU A C 1
ATOM 2037 O O . GLU A 1 260 ? 5.842 -8.970 4.151 1.00 88.12 260 GLU A O 1
ATOM 2042 N N . ALA A 1 261 ? 6.235 -8.243 6.228 1.00 88.62 261 ALA A N 1
ATOM 2043 C CA . ALA A 1 261 ? 5.989 -9.533 6.883 1.00 88.62 261 ALA A CA 1
ATOM 2044 C C . ALA A 1 261 ? 4.571 -10.097 6.635 1.00 88.62 261 ALA A C 1
ATOM 2046 O O . ALA A 1 261 ? 4.331 -11.286 6.836 1.00 88.62 261 ALA A O 1
ATOM 2047 N N . ASN A 1 262 ? 3.631 -9.254 6.197 1.00 90.88 262 ASN A N 1
ATOM 2048 C CA . ASN A 1 262 ? 2.245 -9.609 5.880 1.00 90.88 262 ASN A CA 1
ATOM 2049 C C . ASN A 1 262 ? 1.923 -9.397 4.396 1.00 90.88 262 ASN A C 1
ATOM 2051 O O . ASN A 1 262 ? 0.785 -9.126 4.034 1.00 90.88 262 ASN A O 1
ATOM 2055 N N . ASP A 1 263 ? 2.928 -9.417 3.530 1.00 93.31 263 ASP A N 1
ATOM 2056 C CA . ASP A 1 263 ? 2.787 -9.051 2.125 1.00 93.31 263 ASP A CA 1
ATOM 2057 C C . ASP A 1 263 ? 2.231 -7.643 1.858 1.00 93.31 263 ASP A C 1
ATOM 2059 O O . ASP A 1 263 ? 1.770 -7.356 0.754 1.00 93.31 263 ASP A O 1
ATOM 2063 N N . ASN A 1 264 ? 2.263 -6.754 2.859 1.00 98.06 264 ASN A N 1
ATOM 2064 C CA . ASN A 1 264 ? 1.645 -5.426 2.824 1.00 98.06 264 ASN A CA 1
ATOM 2065 C C . ASN A 1 264 ? 0.120 -5.431 2.613 1.00 98.06 264 ASN A C 1
ATOM 2067 O O . ASN A 1 264 ? -0.454 -4.378 2.319 1.00 98.06 264 ASN A O 1
ATOM 2071 N N . VAL A 1 265 ? -0.535 -6.587 2.759 1.00 96.56 265 VAL A N 1
ATOM 2072 C CA . VAL A 1 265 ? -1.963 -6.764 2.479 1.00 96.56 265 VAL A CA 1
ATOM 2073 C C . VAL A 1 265 ? -2.646 -7.602 3.552 1.00 96.56 265 VAL A C 1
ATOM 2075 O O . VAL A 1 265 ? -2.075 -8.546 4.090 1.00 96.56 265 VAL A O 1
ATOM 2078 N N . TRP A 1 266 ? -3.907 -7.291 3.848 1.00 94.00 266 TRP A N 1
ATOM 2079 C CA . TRP A 1 266 ? -4.703 -8.054 4.811 1.00 94.00 266 TRP A CA 1
ATOM 2080 C C . TRP A 1 266 ? -6.102 -8.357 4.270 1.00 94.00 266 TRP A C 1
ATOM 2082 O O . TRP A 1 266 ? -6.727 -7.505 3.629 1.00 94.00 266 TRP A O 1
ATOM 2092 N N . PRO A 1 267 ? -6.642 -9.556 4.546 1.00 88.00 267 PRO A N 1
ATOM 2093 C CA . PRO A 1 267 ? -8.064 -9.818 4.395 1.00 88.00 267 PRO A CA 1
ATOM 2094 C C . PRO A 1 267 ? -8.890 -8.891 5.290 1.00 88.00 267 PRO A C 1
ATOM 2096 O O . PRO A 1 267 ? -8.534 -8.633 6.436 1.00 88.00 267 PRO A O 1
ATOM 2099 N N . VAL A 1 268 ? -10.062 -8.475 4.815 1.00 86.50 268 VAL A N 1
ATOM 2100 C CA . VAL A 1 268 ? -11.009 -7.635 5.577 1.00 86.50 268 VAL A CA 1
ATOM 2101 C C . VAL A 1 268 ? -11.445 -8.280 6.904 1.00 86.50 268 VAL A C 1
ATOM 2103 O O . VAL A 1 268 ? -11.842 -7.596 7.842 1.00 86.50 268 VAL A O 1
ATOM 2106 N N . THR A 1 269 ? -11.373 -9.606 7.003 1.00 81.75 269 THR A N 1
ATOM 2107 C CA . THR A 1 269 ? -11.741 -10.359 8.209 1.00 81.75 269 THR A CA 1
ATOM 2108 C C . THR A 1 269 ? -10.703 -10.271 9.326 1.00 81.75 269 THR A C 1
ATOM 2110 O O . THR A 1 269 ? -11.065 -10.443 10.484 1.00 81.75 269 THR A O 1
ATOM 2113 N N . THR A 1 270 ? -9.433 -10.029 8.997 1.00 80.69 270 THR A N 1
ATOM 2114 C CA . THR A 1 270 ? -8.312 -10.026 9.956 1.00 80.69 270 THR A CA 1
ATOM 2115 C C . THR A 1 270 ? -7.521 -8.720 9.958 1.00 80.69 270 THR A C 1
ATOM 2117 O O . THR A 1 270 ? -6.657 -8.527 10.810 1.00 80.69 270 THR A O 1
ATOM 2120 N N . GLY A 1 271 ? -7.797 -7.821 9.013 1.00 75.94 271 GLY A N 1
ATOM 2121 C CA . GLY A 1 271 ? -7.186 -6.506 8.953 1.00 75.94 271 GLY A CA 1
ATOM 2122 C C . GLY A 1 271 ? -7.514 -5.678 10.192 1.00 75.94 271 GLY A C 1
ATOM 2123 O O . GLY A 1 271 ? -8.593 -5.773 10.782 1.00 75.94 271 GLY A O 1
ATOM 2124 N N . TRP A 1 272 ? -6.560 -4.840 10.576 1.00 89.62 272 TRP A N 1
ATOM 2125 C CA . TRP A 1 272 ? -6.726 -3.927 11.697 1.00 89.62 272 TRP A CA 1
ATOM 2126 C C . TRP A 1 272 ? -7.840 -2.905 11.413 1.00 89.62 272 TRP A C 1
ATOM 2128 O O . TRP A 1 272 ? -7.977 -2.435 10.285 1.00 89.62 272 TRP A O 1
ATOM 2138 N N . SER A 1 273 ? -8.615 -2.538 12.435 1.00 83.56 273 SER A N 1
ATOM 2139 C CA . SER A 1 273 ? -9.720 -1.574 12.353 1.00 83.56 273 SER A CA 1
ATOM 2140 C C . SER A 1 273 ? -9.648 -0.607 13.534 1.00 83.56 273 SER A C 1
ATOM 2142 O O . SER A 1 273 ? -9.479 -1.078 14.662 1.00 83.56 273 SER A O 1
ATOM 2144 N N . PRO A 1 274 ? -9.838 0.711 13.335 1.00 82.38 274 PRO A N 1
ATOM 2145 C CA . PRO A 1 274 ? -10.121 1.612 14.443 1.00 82.38 274 PRO A CA 1
ATOM 2146 C C . PRO A 1 274 ? -11.524 1.339 15.010 1.00 82.38 274 PRO A C 1
ATOM 2148 O O . PRO A 1 274 ? -12.324 0.603 14.419 1.00 82.38 274 PRO A O 1
ATOM 2151 N N . ALA A 1 275 ? -11.834 1.946 16.158 1.00 74.38 275 ALA A N 1
ATOM 2152 C CA . ALA A 1 275 ? -13.188 1.943 16.704 1.00 74.38 275 ALA A CA 1
ATOM 2153 C C . ALA A 1 275 ? -14.161 2.623 15.722 1.00 74.38 275 ALA A C 1
ATOM 2155 O O . ALA A 1 275 ? -13.875 3.701 15.211 1.00 74.38 275 ALA A O 1
ATOM 2156 N N . ALA A 1 276 ? -15.315 2.002 15.464 1.00 70.06 276 ALA A N 1
ATOM 2157 C CA . ALA A 1 276 ? -16.223 2.429 14.395 1.00 70.06 276 ALA A CA 1
ATOM 2158 C C . ALA A 1 276 ? -16.948 3.764 14.659 1.00 70.06 276 ALA A C 1
ATOM 2160 O O . ALA A 1 276 ? -17.397 4.414 13.721 1.00 70.06 276 ALA A O 1
ATOM 2161 N N . THR A 1 277 ? -17.085 4.166 15.926 1.00 66.69 277 THR A N 1
ATOM 2162 C CA . THR A 1 277 ? -18.003 5.237 16.355 1.00 66.69 277 THR A CA 1
ATOM 2163 C C . THR A 1 277 ? -17.386 6.633 16.404 1.00 66.69 277 THR A C 1
ATOM 2165 O O . THR A 1 277 ? -18.059 7.568 16.832 1.00 66.69 277 THR A O 1
ATOM 2168 N N . ALA A 1 278 ? -16.114 6.792 16.042 1.00 72.62 278 ALA A N 1
ATOM 2169 C CA . ALA A 1 278 ? -15.433 8.079 16.099 1.00 72.62 278 ALA A CA 1
ATOM 2170 C C . ALA A 1 278 ? -14.372 8.203 15.007 1.00 72.62 278 ALA A C 1
ATOM 2172 O O . ALA A 1 278 ? -13.838 7.203 14.525 1.00 72.62 278 ALA A O 1
ATOM 2173 N N . ASP A 1 279 ? -14.043 9.449 14.673 1.00 80.69 279 ASP A N 1
ATOM 2174 C CA . ASP A 1 279 ? -12.867 9.760 13.872 1.00 80.69 279 ASP A CA 1
ATOM 2175 C C . ASP A 1 279 ? -11.604 9.224 14.565 1.00 80.69 279 ASP A C 1
ATOM 2177 O O . ASP A 1 279 ? -11.459 9.292 15.790 1.00 80.69 279 ASP A O 1
ATOM 2181 N N . TYR A 1 280 ? -10.668 8.715 13.772 1.00 85.50 280 TYR A N 1
ATOM 2182 C CA . TYR A 1 280 ? -9.409 8.155 14.245 1.00 85.50 280 TYR A CA 1
ATOM 2183 C C . TYR A 1 280 ? -8.237 8.736 13.459 1.00 85.50 280 TYR A C 1
ATOM 2185 O O . TYR A 1 280 ? -8.276 8.795 12.236 1.00 85.50 280 TYR A O 1
ATOM 2193 N N . TRP A 1 281 ? -7.161 9.121 14.141 1.00 89.12 281 TRP A N 1
ATOM 2194 C CA . TRP A 1 281 ? -5.940 9.588 13.485 1.00 89.12 281 TRP A CA 1
ATOM 2195 C C . TRP A 1 281 ? -4.951 8.439 13.325 1.00 89.12 281 TRP A C 1
ATOM 2197 O O . TRP A 1 281 ? -4.439 7.908 14.308 1.00 89.12 281 TRP A O 1
ATOM 2207 N N . TYR A 1 282 ? -4.682 8.058 12.080 1.00 86.06 282 TYR A N 1
ATOM 2208 C CA . TYR A 1 282 ? -3.770 6.976 11.731 1.00 86.06 282 TYR A CA 1
ATOM 2209 C C . TYR A 1 282 ? -2.444 7.530 11.211 1.00 86.06 282 TYR A C 1
ATOM 2211 O O . TYR A 1 282 ? -2.421 8.321 10.267 1.00 86.06 282 TYR A O 1
ATOM 2219 N N . GLY A 1 283 ? -1.333 7.087 11.801 1.00 90.88 283 GLY A N 1
ATOM 2220 C CA . GLY A 1 283 ? 0.011 7.455 11.360 1.00 90.88 283 GLY A CA 1
ATOM 2221 C C . GLY A 1 283 ? 0.432 6.684 10.110 1.00 90.88 283 GLY A C 1
ATOM 2222 O O . GLY A 1 283 ? 0.761 5.500 10.187 1.00 90.88 283 GLY A O 1
ATOM 2223 N N . VAL A 1 284 ? 0.454 7.360 8.962 1.00 93.12 284 VAL A N 1
ATOM 2224 C CA . VAL A 1 284 ? 0.936 6.814 7.687 1.00 93.12 284 VAL A CA 1
ATOM 2225 C C . VAL A 1 284 ? 2.430 7.094 7.564 1.00 93.12 284 VAL A C 1
ATOM 2227 O O . VAL A 1 284 ? 2.871 8.244 7.652 1.00 93.12 284 VAL A O 1
ATOM 2230 N N . LYS A 1 285 ? 3.224 6.038 7.363 1.00 96.81 285 LYS A N 1
ATOM 2231 C CA . LYS A 1 285 ? 4.685 6.142 7.314 1.00 96.81 285 LYS A CA 1
ATOM 2232 C C . LYS A 1 285 ? 5.175 6.995 6.149 1.00 96.81 285 LYS A C 1
ATOM 2234 O O . LYS A 1 285 ? 4.501 7.139 5.130 1.00 96.81 285 LYS A O 1
ATOM 2239 N N . ALA A 1 286 ? 6.365 7.565 6.318 1.00 93.88 286 ALA A N 1
ATOM 2240 C CA . ALA A 1 286 ? 7.032 8.339 5.280 1.00 93.88 286 ALA A CA 1
ATOM 2241 C C . ALA A 1 286 ? 7.021 7.597 3.938 1.00 93.88 286 ALA A C 1
ATOM 2243 O O . ALA A 1 286 ? 7.436 6.437 3.847 1.00 93.88 286 ALA A O 1
ATOM 2244 N N . ARG A 1 287 ? 6.599 8.299 2.883 1.00 97.19 287 ARG A N 1
ATOM 2245 C CA . ARG A 1 287 ? 6.559 7.789 1.509 1.00 97.19 287 ARG A CA 1
ATOM 2246 C C . ARG A 1 287 ? 5.722 6.515 1.337 1.00 97.19 287 ARG A C 1
ATOM 2248 O O . ARG A 1 287 ? 6.094 5.691 0.500 1.00 97.19 287 ARG A O 1
ATOM 2255 N N . SER A 1 288 ? 4.681 6.288 2.136 1.00 98.69 288 SER A N 1
ATOM 2256 C CA . SER A 1 288 ? 3.827 5.096 2.048 1.00 98.69 288 SER A CA 1
ATOM 2257 C C . SER A 1 288 ? 2.366 5.437 1.746 1.00 98.69 288 SER A C 1
ATOM 2259 O O . SER A 1 288 ? 1.939 6.592 1.786 1.00 98.69 288 SER A O 1
ATOM 2261 N N . ILE A 1 289 ? 1.599 4.407 1.400 1.00 98.88 289 ILE A N 1
ATOM 2262 C CA . ILE A 1 289 ? 0.169 4.479 1.129 1.00 98.88 289 ILE A CA 1
ATOM 2263 C C . ILE A 1 289 ? -0.535 3.455 2.005 1.00 98.88 289 ILE A C 1
ATOM 2265 O O . ILE A 1 289 ? -0.103 2.306 2.105 1.00 98.88 289 ILE A O 1
ATOM 2269 N N . VAL A 1 290 ? -1.645 3.869 2.602 1.00 98.88 290 VAL A N 1
ATOM 2270 C CA . VAL A 1 290 ? -2.546 2.992 3.348 1.00 98.88 290 VAL A CA 1
ATOM 2271 C C . VAL A 1 290 ? -3.903 2.998 2.671 1.00 98.88 290 VAL A C 1
ATOM 2273 O O . VAL A 1 290 ? -4.412 4.059 2.316 1.00 98.88 290 VAL A O 1
ATOM 2276 N N . VAL A 1 291 ? -4.500 1.818 2.514 1.00 98.88 291 VAL A N 1
ATOM 2277 C CA . VAL A 1 291 ? -5.884 1.682 2.055 1.00 98.88 291 VAL A CA 1
ATOM 2278 C C . VAL A 1 291 ? -6.721 1.058 3.157 1.00 98.88 291 VAL A C 1
ATOM 2280 O O . VAL A 1 291 ? -6.461 -0.066 3.600 1.00 98.88 291 VAL A O 1
ATOM 2283 N N . MET A 1 292 ? -7.760 1.783 3.553 1.00 98.56 292 MET A N 1
ATOM 2284 C CA . MET A 1 292 ? -8.860 1.265 4.347 1.00 98.56 292 MET A CA 1
ATOM 2285 C C . MET A 1 292 ? -10.015 0.898 3.415 1.00 98.56 292 MET A C 1
ATOM 2287 O O . MET A 1 292 ? -10.338 1.642 2.490 1.00 98.56 292 MET A O 1
ATOM 2291 N N . GLN A 1 293 ? -10.655 -0.232 3.677 1.00 97.81 293 GLN A N 1
ATOM 2292 C CA . GLN A 1 293 ? -11.911 -0.620 3.055 1.00 97.81 293 GLN A CA 1
ATOM 2293 C C . GLN A 1 293 ? -12.991 -0.648 4.124 1.00 97.81 293 GLN A C 1
ATOM 2295 O O . GLN A 1 293 ? -12.798 -1.215 5.200 1.00 97.81 293 GLN A O 1
ATOM 2300 N N . GLU A 1 294 ? -14.141 -0.073 3.820 1.00 94.69 294 GLU A N 1
ATOM 2301 C CA . GLU A 1 294 ? -15.285 -0.166 4.700 1.00 94.69 294 GLU A CA 1
ATOM 2302 C C . GLU A 1 294 ? -15.938 -1.555 4.603 1.00 94.69 294 GLU A C 1
ATOM 2304 O O . GLU A 1 294 ? -16.134 -2.124 3.522 1.00 94.69 294 GLU A O 1
ATOM 2309 N N . ALA A 1 295 ? -16.268 -2.137 5.751 1.00 92.00 295 ALA A N 1
ATOM 2310 C CA . ALA A 1 295 ? -16.839 -3.470 5.852 1.00 92.00 295 ALA A CA 1
ATOM 2311 C C . ALA A 1 295 ? -17.973 -3.504 6.869 1.00 92.00 295 ALA A C 1
ATOM 2313 O O . ALA A 1 295 ? -18.001 -2.710 7.807 1.00 92.00 295 ALA A O 1
ATOM 2314 N N . ALA A 1 296 ? -18.892 -4.457 6.704 1.00 85.56 296 ALA A N 1
ATOM 2315 C CA . ALA A 1 296 ? -19.923 -4.699 7.701 1.00 85.56 296 ALA A CA 1
ATOM 2316 C C . ALA A 1 296 ? -19.267 -4.970 9.061 1.00 85.56 296 ALA A C 1
ATOM 2318 O O . ALA A 1 296 ? -18.357 -5.797 9.186 1.00 85.56 296 ALA A O 1
ATOM 2319 N N . SER A 1 297 ? -19.734 -4.263 10.081 1.00 75.06 297 SER A N 1
ATOM 2320 C CA . SER A 1 297 ? -19.382 -4.559 11.454 1.00 75.06 297 SER A CA 1
ATOM 2321 C C . SER A 1 297 ? -20.312 -5.673 11.912 1.00 75.06 297 SER A C 1
ATOM 2323 O O . SER A 1 297 ? -21.503 -5.458 12.131 1.00 75.06 297 SER A O 1
ATOM 2325 N N . THR A 1 298 ? -19.797 -6.896 12.028 1.00 56.59 298 THR A N 1
ATOM 2326 C CA . THR A 1 298 ? -20.458 -7.901 12.861 1.00 56.59 298 THR A CA 1
ATOM 2327 C C . THR A 1 298 ? -20.418 -7.355 14.279 1.00 56.59 298 THR A C 1
ATOM 2329 O O . THR A 1 298 ? -19.360 -7.366 14.905 1.00 56.59 298 THR A O 1
ATOM 2332 N N . VAL A 1 299 ? -21.532 -6.797 14.750 1.00 47.16 299 VAL A N 1
ATOM 2333 C CA . VAL A 1 299 ? -21.645 -6.278 16.112 1.00 47.16 299 VAL A CA 1
ATOM 2334 C C . VAL A 1 299 ? -21.410 -7.428 17.092 1.00 47.16 299 VAL A C 1
ATOM 2336 O O . VAL A 1 299 ? -22.304 -8.208 17.395 1.00 47.16 299 VAL A O 1
ATOM 2339 N N . VAL A 1 300 ? -20.177 -7.513 17.569 1.00 42.12 300 VAL A N 1
ATOM 2340 C CA . VAL A 1 300 ? -19.724 -8.188 18.784 1.00 42.12 300 VAL A CA 1
ATOM 2341 C C . VAL A 1 300 ? -18.521 -7.334 19.176 1.00 42.12 300 VAL A C 1
ATOM 2343 O O . VAL A 1 300 ? -17.511 -7.368 18.489 1.00 42.12 300 VAL A O 1
ATOM 2346 N N . SER A 1 301 ? -18.545 -6.407 20.114 1.00 46.50 301 SER A N 1
ATOM 2347 C CA . SER A 1 301 ? -19.366 -6.088 21.278 1.00 46.50 301 SER A CA 1
ATOM 2348 C C . SER A 1 301 ? -19.031 -4.619 21.620 1.00 46.50 301 SER A C 1
ATOM 2350 O O . SER A 1 301 ? -18.094 -4.050 21.061 1.00 46.50 301 SER A O 1
ATOM 2352 N N . THR A 1 302 ? -19.761 -3.968 22.527 1.00 52.34 302 THR A N 1
ATOM 2353 C CA . THR A 1 302 ? -19.438 -2.616 23.044 1.00 52.34 302 THR A CA 1
ATOM 2354 C C . THR A 1 302 ? -18.187 -2.610 23.938 1.00 52.34 302 THR A C 1
ATOM 2356 O O . THR A 1 302 ? -18.135 -1.890 24.930 1.00 52.34 302 THR A O 1
ATOM 2359 N N . ASP A 1 303 ? -17.221 -3.477 23.654 1.00 60.78 303 ASP A N 1
ATOM 2360 C CA . ASP A 1 303 ? -16.078 -3.732 24.508 1.00 60.78 303 ASP A CA 1
ATOM 2361 C C . ASP A 1 303 ? -14.970 -2.727 24.161 1.00 60.78 303 ASP A C 1
ATOM 2363 O O . ASP A 1 303 ? -14.374 -2.777 23.087 1.00 60.78 303 ASP A O 1
ATOM 2367 N N . LEU A 1 304 ? -14.686 -1.804 25.080 1.00 62.62 304 LEU A N 1
ATOM 2368 C CA . LEU A 1 304 ? -13.517 -0.922 25.067 1.00 62.62 304 LEU A CA 1
ATOM 2369 C C . LEU A 1 304 ? -12.196 -1.707 24.976 1.00 62.62 304 LEU A C 1
ATOM 2371 O O . LEU A 1 304 ? -11.221 -1.213 24.413 1.00 62.62 304 LEU A O 1
ATOM 2375 N N . ILE A 1 305 ? -12.165 -2.923 25.532 1.00 70.00 305 ILE A N 1
ATOM 2376 C CA . ILE A 1 305 ? -11.078 -3.900 25.399 1.00 70.00 305 ILE A CA 1
ATOM 2377 C C . ILE A 1 305 ? -11.704 -5.280 25.245 1.00 70.00 305 ILE A C 1
ATOM 2379 O O . ILE A 1 305 ? -12.563 -5.632 26.039 1.00 70.00 305 ILE A O 1
ATOM 2383 N N . ASN A 1 306 ? -11.212 -6.082 24.306 1.00 74.19 306 ASN A N 1
ATOM 2384 C CA . ASN A 1 306 ? -11.416 -7.527 24.264 1.00 74.19 306 ASN A CA 1
ATOM 2385 C C . ASN A 1 306 ? -10.074 -8.161 23.883 1.00 74.19 306 ASN A C 1
ATOM 2387 O O . ASN A 1 306 ? -9.566 -7.898 22.796 1.00 74.19 306 ASN A O 1
ATOM 2391 N N . ASN A 1 307 ? -9.439 -8.863 24.818 1.00 72.50 307 ASN A N 1
ATOM 2392 C CA . ASN A 1 307 ? -8.046 -9.272 24.678 1.00 72.50 307 ASN A CA 1
ATOM 2393 C C . ASN A 1 307 ? -7.797 -10.639 25.324 1.00 72.50 307 ASN A C 1
ATOM 2395 O O . ASN A 1 307 ? -7.903 -10.771 26.546 1.00 72.50 307 ASN A O 1
ATOM 2399 N N . GLY A 1 308 ? -7.443 -11.628 24.500 1.00 71.31 308 GLY A N 1
ATOM 2400 C CA . GLY A 1 308 ? -7.011 -12.962 24.939 1.00 71.31 308 GLY A CA 1
ATOM 2401 C C . GLY A 1 308 ? -5.489 -13.082 25.065 1.00 71.31 308 GLY A C 1
ATOM 2402 O O . GLY A 1 308 ? -4.967 -14.147 25.359 1.00 71.31 308 GLY A O 1
ATOM 2403 N N . PHE A 1 309 ? -4.753 -11.986 24.843 1.00 70.88 309 PHE A N 1
ATOM 2404 C CA . PHE A 1 309 ? -3.290 -11.933 24.821 1.00 70.88 309 PHE A CA 1
ATOM 2405 C C . PHE A 1 309 ? -2.644 -12.794 23.721 1.00 70.88 309 PHE A C 1
ATOM 2407 O O . PHE A 1 309 ? -1.522 -13.272 23.888 1.00 70.88 309 PHE A O 1
ATOM 2414 N N . GLU A 1 310 ? -3.317 -12.950 22.577 1.00 66.31 310 GLU A N 1
ATOM 2415 C CA . GLU A 1 310 ? -2.851 -13.753 21.439 1.00 66.31 310 GLU A CA 1
ATOM 2416 C C . GLU A 1 310 ? -1.861 -13.007 20.518 1.00 66.31 310 GLU A C 1
ATOM 2418 O O . GLU A 1 310 ? -1.777 -11.777 20.534 1.00 66.31 310 GLU A O 1
ATOM 2423 N N . VAL A 1 311 ? -1.154 -13.728 19.625 1.00 58.34 311 VAL A N 1
ATOM 2424 C CA . VAL A 1 311 ? -0.324 -13.081 18.572 1.00 58.34 311 VAL A CA 1
ATOM 2425 C C . VAL A 1 311 ? -1.162 -12.134 17.719 1.00 58.34 311 VAL A C 1
ATOM 2427 O O . VAL A 1 311 ? -0.712 -11.042 17.373 1.00 58.34 311 VAL A O 1
ATOM 2430 N N . ALA A 1 312 ? -2.396 -12.542 17.412 1.00 52.06 312 ALA A N 1
ATOM 2431 C CA . ALA A 1 312 ? -3.352 -11.749 16.649 1.00 52.06 312 ALA A CA 1
ATOM 2432 C C . ALA A 1 312 ? -3.734 -10.430 17.351 1.00 52.06 312 ALA A C 1
ATOM 2434 O O . ALA A 1 312 ? -4.058 -9.460 16.670 1.00 52.06 312 ALA A O 1
ATOM 2435 N N . ASP A 1 313 ? -3.608 -10.366 18.681 1.00 52.88 313 ASP A N 1
ATOM 2436 C CA . ASP A 1 313 ? -3.885 -9.179 19.498 1.00 52.88 313 ASP A CA 1
ATOM 2437 C C . ASP A 1 313 ? -2.644 -8.271 19.652 1.00 52.88 313 ASP A C 1
ATOM 2439 O O . ASP A 1 313 ? -2.662 -7.294 20.403 1.00 52.88 313 ASP A O 1
ATOM 2443 N N . GLY A 1 314 ? -1.549 -8.584 18.946 1.00 53.56 314 GLY A N 1
ATOM 2444 C CA . GLY A 1 314 ? -0.296 -7.827 18.969 1.00 53.56 314 GLY A CA 1
ATOM 2445 C C . GLY A 1 314 ? 0.687 -8.245 20.068 1.00 53.56 314 GLY A C 1
ATOM 2446 O O . GLY A 1 314 ? 1.654 -7.522 20.320 1.00 53.56 314 GLY A O 1
ATOM 2447 N N . PHE A 1 315 ? 0.478 -9.396 20.719 1.00 56.59 315 PHE A N 1
ATOM 2448 C CA . PHE A 1 315 ? 1.368 -9.910 21.765 1.00 56.59 315 PHE A CA 1
ATOM 2449 C C . PHE A 1 315 ? 2.319 -10.971 21.201 1.00 56.59 315 PHE A C 1
ATOM 2451 O O . PHE A 1 315 ? 1.914 -12.074 20.849 1.00 56.59 315 PHE A O 1
ATOM 2458 N N . ALA A 1 316 ? 3.615 -10.658 21.134 1.00 52.12 316 ALA A N 1
ATOM 2459 C CA . ALA A 1 316 ? 4.648 -11.622 20.755 1.00 52.12 316 ALA A CA 1
ATOM 2460 C C . ALA A 1 316 ? 5.258 -12.292 21.999 1.00 52.12 316 ALA A C 1
ATOM 2462 O O . ALA A 1 316 ? 5.613 -11.622 22.971 1.00 52.12 316 ALA A O 1
ATOM 2463 N N . ALA A 1 317 ? 5.423 -13.616 21.965 1.00 44.97 317 ALA A N 1
ATOM 2464 C CA . ALA A 1 317 ? 6.145 -14.348 22.999 1.00 44.97 317 ALA A CA 1
ATOM 2465 C C . ALA A 1 317 ? 7.660 -14.138 22.838 1.00 44.97 317 ALA A C 1
ATOM 2467 O O . ALA A 1 317 ? 8.280 -14.729 21.958 1.00 44.97 317 ALA A O 1
ATOM 2468 N N . LEU A 1 318 ? 8.267 -13.315 23.695 1.00 47.00 318 LEU A N 1
ATOM 2469 C CA . LEU A 1 318 ? 9.723 -13.277 23.846 1.00 47.00 318 LEU A CA 1
ATOM 2470 C C . LEU A 1 318 ? 10.123 -14.240 24.967 1.00 47.00 318 LEU A C 1
ATOM 2472 O O . LEU A 1 318 ? 9.567 -14.207 26.064 1.00 47.00 318 LEU A O 1
ATOM 2476 N N . SER A 1 319 ? 11.069 -15.129 24.669 1.00 35.28 319 SER A N 1
ATOM 2477 C CA . SER A 1 319 ? 11.379 -16.335 25.446 1.00 35.28 319 SER A CA 1
ATOM 2478 C C . SER A 1 319 ? 11.902 -16.098 26.865 1.00 35.28 319 SER A C 1
ATOM 2480 O O . SER A 1 319 ? 11.958 -17.050 27.634 1.00 35.28 319 SER A O 1
ATOM 2482 N N . THR A 1 320 ? 12.244 -14.871 27.264 1.00 33.16 320 THR A N 1
ATOM 2483 C CA . THR A 1 320 ? 12.722 -14.569 28.621 1.00 33.16 320 THR A CA 1
ATOM 2484 C C . THR A 1 320 ? 12.601 -13.078 28.943 1.00 33.16 320 THR A C 1
ATOM 2486 O O . THR A 1 320 ? 13.277 -12.267 28.322 1.00 33.16 320 THR A O 1
ATOM 2489 N N . GLY A 1 321 ? 11.837 -12.737 29.988 1.00 37.91 321 GLY A N 1
ATOM 2490 C CA . GLY A 1 321 ? 12.037 -11.510 30.770 1.00 37.91 321 GLY A CA 1
ATOM 2491 C C . GLY A 1 321 ? 11.200 -10.287 30.373 1.00 37.91 321 GLY A C 1
ATOM 2492 O O . GLY A 1 321 ? 11.388 -9.709 29.318 1.00 37.91 321 GLY A O 1
ATOM 2493 N N . VAL A 1 322 ? 10.322 -9.880 31.298 1.00 39.88 322 VAL A N 1
ATOM 2494 C CA . VAL A 1 322 ? 9.893 -8.494 31.581 1.00 39.88 322 VAL A CA 1
ATOM 2495 C C . VAL A 1 322 ? 9.560 -7.608 30.371 1.00 39.88 322 VAL A C 1
ATOM 2497 O O . VAL A 1 322 ? 10.429 -6.991 29.763 1.00 39.88 322 VAL A O 1
ATOM 2500 N N . TRP A 1 323 ? 8.260 -7.419 30.118 1.00 55.19 323 TRP A N 1
ATOM 2501 C CA . TRP A 1 323 ? 7.783 -6.321 29.278 1.00 55.19 323 TRP A CA 1
ATOM 2502 C C . TRP A 1 323 ? 8.126 -4.972 29.923 1.00 55.19 323 TRP A C 1
ATOM 2504 O O . TRP A 1 323 ? 7.461 -4.558 30.873 1.00 55.19 323 TRP A O 1
ATOM 2514 N N . THR A 1 324 ? 9.096 -4.257 29.361 1.00 34.59 324 THR A N 1
ATOM 2515 C CA . THR A 1 324 ? 9.144 -2.791 29.383 1.00 34.59 324 THR A CA 1
ATOM 2516 C C . THR A 1 324 ? 9.025 -2.307 27.949 1.00 34.59 324 THR A C 1
ATOM 2518 O O . THR A 1 324 ? 10.030 -2.118 27.269 1.00 34.59 324 THR A O 1
ATOM 2521 N N . ARG A 1 325 ? 7.796 -2.088 27.473 1.00 43.62 325 ARG A N 1
ATOM 2522 C CA . ARG A 1 325 ? 7.618 -1.070 26.442 1.00 43.62 325 ARG A CA 1
ATOM 2523 C C . ARG A 1 325 ? 7.498 0.254 27.189 1.00 43.62 325 ARG A C 1
ATOM 2525 O O . ARG A 1 325 ? 6.566 0.455 27.965 1.00 43.62 325 ARG A O 1
ATOM 2532 N N . THR A 1 326 ? 8.534 1.073 27.072 1.00 33.00 326 THR A N 1
ATOM 2533 C CA . THR A 1 326 ? 8.580 2.442 27.585 1.00 33.00 326 THR A CA 1
ATOM 2534 C C . THR A 1 326 ? 7.427 3.263 27.008 1.00 33.00 326 THR A C 1
ATOM 2536 O O . THR A 1 326 ? 6.934 2.977 25.919 1.00 33.00 326 THR A O 1
ATOM 2539 N N . ALA A 1 327 ? 6.969 4.208 27.828 1.00 33.16 327 ALA A N 1
ATOM 2540 C CA . ALA A 1 327 ? 5.751 5.000 27.717 1.00 33.16 327 ALA A CA 1
ATOM 2541 C C . ALA A 1 327 ? 5.381 5.446 26.295 1.00 33.16 327 ALA A C 1
ATOM 2543 O O . ALA A 1 327 ? 6.166 6.133 25.658 1.00 33.16 327 ALA A O 1
ATOM 2544 N N . GLU A 1 328 ? 4.158 5.122 25.873 1.00 33.50 328 GLU A N 1
ATOM 2545 C CA . GLU A 1 328 ? 3.370 5.905 24.917 1.00 33.50 328 GLU A CA 1
ATOM 2546 C C . GLU A 1 328 ? 1.887 5.516 25.052 1.00 33.50 328 GLU A C 1
ATOM 2548 O O . GLU A 1 328 ? 1.543 4.346 25.271 1.00 33.50 328 GLU A O 1
ATOM 2553 N N . ASP A 1 329 ? 1.019 6.524 24.999 1.00 42.09 329 ASP A N 1
ATOM 2554 C CA . ASP A 1 329 ? -0.429 6.400 25.127 1.00 42.09 329 ASP A CA 1
ATOM 2555 C C . ASP A 1 329 ? -1.008 5.493 24.031 1.00 42.09 329 ASP A C 1
ATOM 2557 O O . ASP A 1 329 ? -0.663 5.596 22.857 1.00 42.09 329 ASP A O 1
ATOM 2561 N N . GLY A 1 330 ? -1.899 4.579 24.433 1.00 56.00 330 GLY A N 1
ATOM 2562 C CA . GLY A 1 330 ? -2.607 3.670 23.521 1.00 56.00 330 GLY A CA 1
ATOM 2563 C C . GLY A 1 330 ? -2.206 2.190 23.586 1.00 56.00 330 GLY A C 1
ATOM 2564 O O . GLY A 1 330 ? -2.805 1.387 22.876 1.00 56.00 330 GLY A O 1
ATOM 2565 N N . ALA A 1 331 ? -1.257 1.791 24.445 1.00 64.81 331 ALA A N 1
ATOM 2566 C CA . ALA A 1 331 ? -0.831 0.390 24.585 1.00 64.81 331 ALA A CA 1
ATOM 2567 C C . ALA A 1 331 ? -0.907 -0.165 26.026 1.00 64.81 331 ALA A C 1
ATOM 2569 O O . ALA A 1 331 ? -0.921 0.571 27.019 1.00 64.81 331 ALA A O 1
ATOM 2570 N N . TRP A 1 332 ? -0.953 -1.500 26.131 1.00 72.88 332 TRP A N 1
ATOM 2571 C CA . TRP A 1 332 ? -0.810 -2.233 27.391 1.00 72.88 332 TRP A CA 1
ATOM 2572 C C . TRP A 1 332 ? 0.587 -2.029 27.991 1.00 72.88 332 TRP A C 1
ATOM 2574 O O . TRP A 1 332 ? 1.579 -1.964 27.267 1.00 72.88 332 TRP A O 1
ATOM 2584 N N . TYR A 1 333 ? 0.677 -1.958 29.320 1.00 77.88 333 TYR A N 1
ATOM 2585 C CA . TYR A 1 333 ? 1.933 -1.729 30.042 1.00 77.88 333 TYR A CA 1
ATOM 2586 C C . TYR A 1 333 ? 2.056 -2.648 31.259 1.00 77.88 333 TYR A C 1
ATOM 2588 O O . TYR A 1 333 ? 1.064 -2.938 31.922 1.00 77.88 333 TYR A O 1
ATOM 2596 N N . SER A 1 334 ? 3.269 -3.073 31.606 1.00 81.31 334 SER A N 1
ATOM 2597 C CA . SER A 1 334 ? 3.522 -3.885 32.801 1.00 81.31 334 SER A CA 1
ATOM 2598 C C . SER A 1 334 ? 4.815 -3.470 33.494 1.00 81.31 334 SER A C 1
ATOM 2600 O O . SER A 1 334 ? 5.723 -2.969 32.839 1.00 81.31 334 SER A O 1
ATOM 2602 N N . ASN A 1 335 ? 4.948 -3.768 34.786 1.00 82.75 335 ASN A N 1
ATOM 2603 C CA . ASN A 1 335 ? 6.234 -3.712 35.491 1.00 82.75 335 ASN A CA 1
ATOM 2604 C C . ASN A 1 335 ? 6.757 -5.132 35.783 1.00 82.75 335 ASN A C 1
ATOM 2606 O O . ASN A 1 335 ? 6.993 -5.504 36.933 1.00 82.75 335 ASN A O 1
ATOM 2610 N N . SER A 1 336 ? 6.982 -5.929 34.736 1.00 78.94 336 SER A N 1
ATOM 2611 C CA . SER A 1 336 ? 7.424 -7.339 34.811 1.00 78.94 336 SER A CA 1
ATOM 2612 C C . SER A 1 336 ? 6.318 -8.393 34.885 1.00 78.94 336 SER A C 1
ATOM 2614 O O . SER A 1 336 ? 6.543 -9.482 35.429 1.00 78.94 336 SER A O 1
ATOM 2616 N N . ALA A 1 337 ? 5.147 -8.135 34.299 1.00 78.56 337 ALA A N 1
ATOM 2617 C CA . ALA A 1 337 ? 4.268 -9.237 33.908 1.00 78.56 337 ALA A CA 1
ATOM 2618 C C . ALA A 1 337 ? 4.950 -10.095 32.825 1.00 78.56 337 ALA A C 1
ATOM 2620 O O . ALA A 1 337 ? 5.822 -9.613 32.096 1.00 78.56 337 ALA A O 1
ATOM 2621 N N . TYR A 1 338 ? 4.581 -11.371 32.733 1.00 75.31 338 TYR A N 1
ATOM 2622 C CA . TYR A 1 338 ? 5.089 -12.284 31.705 1.00 75.31 338 TYR A CA 1
ATOM 2623 C C . TYR A 1 338 ? 3.937 -12.916 30.929 1.00 75.31 338 TYR A C 1
ATOM 2625 O O . TYR A 1 338 ? 2.831 -13.040 31.451 1.00 75.31 338 TYR A O 1
ATOM 2633 N N . ILE A 1 339 ? 4.211 -13.327 29.692 1.00 73.94 339 ILE A N 1
ATOM 2634 C CA . ILE A 1 339 ? 3.292 -14.162 28.923 1.00 73.94 339 ILE A CA 1
ATOM 2635 C C . ILE A 1 339 ? 3.548 -15.619 29.292 1.00 73.94 339 ILE A C 1
ATOM 2637 O O . ILE A 1 339 ? 4.685 -16.086 29.341 1.00 73.94 339 ILE A O 1
ATOM 2641 N N . SER A 1 340 ? 2.472 -16.331 29.572 1.00 71.50 340 SER A N 1
ATOM 2642 C CA . SER A 1 340 ? 2.448 -17.739 29.900 1.00 71.50 340 SER A CA 1
ATOM 2643 C C . SER A 1 340 ? 1.925 -18.523 28.699 1.00 71.50 340 SER A C 1
ATOM 2645 O O . SER A 1 340 ? 0.812 -18.301 28.236 1.00 71.50 340 SER A O 1
ATOM 2647 N N . THR A 1 341 ? 2.717 -19.471 28.199 1.00 72.00 341 THR A N 1
ATOM 2648 C CA . THR A 1 341 ? 2.248 -20.484 27.236 1.00 72.00 341 THR A CA 1
ATOM 2649 C C . THR A 1 341 ? 1.512 -21.636 27.931 1.00 72.00 341 THR A C 1
ATOM 2651 O O . THR A 1 341 ? 0.805 -22.404 27.281 1.00 72.00 341 THR A O 1
ATOM 2654 N N . THR A 1 342 ? 1.622 -21.727 29.258 1.00 69.56 342 THR A N 1
ATOM 2655 C CA . THR A 1 342 ? 0.942 -22.683 30.147 1.00 69.56 342 THR A CA 1
ATOM 2656 C C . THR A 1 342 ? 0.948 -22.142 31.582 1.00 69.56 342 THR A C 1
ATOM 2658 O O . THR A 1 342 ? 2.051 -21.867 32.076 1.00 69.56 342 THR A O 1
ATOM 2661 N N . PRO A 1 343 ? -0.190 -22.052 32.309 1.00 68.56 343 PRO A N 1
ATOM 2662 C CA . PRO A 1 343 ? -1.586 -22.338 31.948 1.00 68.56 343 PRO A CA 1
ATOM 2663 C C . PRO A 1 343 ? -2.383 -21.105 31.459 1.00 68.56 343 PRO A C 1
ATOM 2665 O O . PRO A 1 343 ? -2.244 -20.013 31.999 1.00 68.56 343 PRO A O 1
ATOM 2668 N N . LYS A 1 344 ? -3.300 -21.324 30.512 1.00 77.50 344 LYS A N 1
ATOM 2669 C CA . LYS A 1 344 ? -4.222 -20.336 29.910 1.00 77.50 344 LYS A CA 1
ATOM 2670 C C . LYS A 1 344 ? -5.632 -20.923 29.806 1.00 77.50 344 LYS A C 1
ATOM 2672 O O . LYS A 1 344 ? -5.769 -22.147 29.923 1.00 77.50 344 LYS A O 1
ATOM 2677 N N . ARG A 1 345 ? -6.667 -20.090 29.685 1.00 81.00 345 ARG A N 1
ATOM 2678 C CA . ARG A 1 345 ? -8.056 -20.567 29.649 1.00 81.00 345 ARG A CA 1
ATOM 2679 C C . ARG A 1 345 ? -8.458 -20.945 28.235 1.00 81.00 345 ARG A C 1
ATOM 2681 O O . ARG A 1 345 ? -9.065 -21.996 28.042 1.00 81.00 345 ARG A O 1
ATOM 2688 N N . SER A 1 346 ? -8.157 -20.072 27.288 1.00 71.69 346 SER A N 1
ATOM 2689 C CA . SER A 1 346 ? -8.419 -20.272 25.872 1.00 71.69 346 SER A CA 1
ATOM 2690 C C . SER A 1 346 ? -7.210 -19.780 25.066 1.00 71.69 346 SER A C 1
ATOM 2692 O O . SER A 1 346 ? -6.240 -19.308 25.651 1.00 71.69 346 SER A O 1
ATOM 2694 N N . GLY A 1 347 ? -7.188 -20.009 23.752 1.00 69.81 347 GLY A N 1
ATOM 2695 C CA . GLY A 1 347 ? -6.109 -19.503 22.896 1.00 69.81 347 GLY A CA 1
ATOM 2696 C C . GLY A 1 347 ? -4.735 -20.169 23.080 1.00 69.81 347 GLY A C 1
ATOM 2697 O O . GLY A 1 347 ? -4.639 -21.329 23.491 1.00 69.81 347 GLY A O 1
ATOM 2698 N N . THR A 1 348 ? -3.674 -19.451 22.701 1.00 67.00 348 THR A N 1
ATOM 2699 C CA . THR A 1 348 ? -2.252 -19.837 22.657 1.00 67.00 348 THR A CA 1
ATOM 2700 C C . THR A 1 348 ? -1.443 -19.209 23.797 1.00 67.00 348 THR A C 1
ATOM 2702 O O . THR A 1 348 ? -0.436 -19.800 24.212 1.00 67.00 348 THR A O 1
ATOM 2705 N N . TYR A 1 349 ? -1.879 -18.089 24.376 1.00 74.19 349 TYR A N 1
ATOM 2706 C CA . TYR A 1 349 ? -1.129 -17.353 25.402 1.00 74.19 349 TYR A CA 1
ATOM 2707 C C . TYR A 1 349 ? -2.022 -16.891 26.568 1.00 74.19 349 TYR A C 1
ATOM 2709 O O . TYR A 1 349 ? -3.219 -17.119 26.577 1.00 74.19 349 TYR A O 1
ATOM 2717 N N . GLY A 1 350 ? -1.418 -16.330 27.617 1.00 76.56 350 GLY A N 1
ATOM 2718 C CA . GLY A 1 350 ? -2.111 -15.715 28.754 1.00 76.56 350 GLY A CA 1
ATOM 2719 C C . GLY A 1 350 ? -1.148 -14.858 29.578 1.00 76.56 350 GLY A C 1
ATOM 2720 O O . GLY A 1 350 ? 0.070 -14.996 29.438 1.00 76.56 350 GLY A O 1
ATOM 2721 N N . ALA A 1 351 ? -1.642 -13.971 30.444 1.00 83.31 351 ALA A N 1
ATOM 2722 C CA . ALA A 1 351 ? -0.794 -13.083 31.246 1.00 83.31 351 ALA A CA 1
ATOM 2723 C C . ALA A 1 351 ? -0.546 -13.633 32.660 1.00 83.31 351 ALA A C 1
ATOM 2725 O O . ALA A 1 351 ? -1.439 -14.185 33.302 1.00 83.31 351 ALA A O 1
ATOM 2726 N N . GLY A 1 352 ? 0.678 -13.457 33.164 1.00 86.25 352 GLY A N 1
ATOM 2727 C CA . GLY A 1 352 ? 1.126 -13.959 34.459 1.00 86.25 352 GLY A CA 1
ATOM 2728 C C . GLY A 1 352 ? 1.811 -12.905 35.332 1.00 86.25 352 GLY A C 1
ATOM 2729 O O . GLY A 1 352 ? 2.614 -12.092 34.863 1.00 86.25 352 GLY A O 1
ATOM 2730 N N . LEU A 1 353 ? 1.541 -12.954 36.639 1.00 87.12 353 LEU A N 1
ATOM 2731 C CA . LEU A 1 353 ? 2.179 -12.132 37.670 1.00 87.12 353 LEU A CA 1
ATOM 2732 C C . LEU A 1 353 ? 2.774 -13.039 38.762 1.00 87.12 353 LEU A C 1
ATOM 2734 O O . LEU A 1 353 ? 2.046 -13.687 39.516 1.00 87.12 353 LEU A O 1
ATOM 2738 N N . ALA A 1 354 ? 4.110 -13.082 38.850 1.00 84.75 354 ALA A N 1
ATOM 2739 C CA . ALA A 1 354 ? 4.846 -14.057 39.672 1.00 84.75 354 ALA A CA 1
ATOM 2740 C C . ALA A 1 354 ? 5.658 -13.460 40.838 1.00 84.75 354 ALA A C 1
ATOM 2742 O O . ALA A 1 354 ? 6.330 -14.198 41.555 1.00 84.75 354 ALA A O 1
ATOM 2743 N N . ALA A 1 355 ? 5.603 -12.156 41.101 1.00 84.56 355 ALA A N 1
ATOM 2744 C CA . ALA A 1 355 ? 6.347 -11.548 42.209 1.00 84.56 355 ALA A CA 1
ATOM 2745 C C . ALA A 1 355 ? 5.595 -10.369 42.827 1.00 84.56 355 ALA A C 1
ATOM 2747 O O . ALA A 1 355 ? 4.724 -9.774 42.190 1.00 84.56 355 ALA A O 1
ATOM 2748 N N . THR A 1 356 ? 5.962 -10.050 44.067 1.00 87.81 356 THR A N 1
ATOM 2749 C CA . THR A 1 356 ? 5.439 -8.916 44.833 1.00 87.81 356 THR A CA 1
ATOM 2750 C C . THR A 1 356 ? 5.503 -7.622 44.028 1.00 87.81 356 THR A C 1
ATOM 2752 O O . THR A 1 356 ? 6.545 -7.284 43.472 1.00 87.81 356 THR A O 1
ATOM 2755 N N . GLY A 1 357 ? 4.392 -6.885 43.978 1.00 85.06 357 GLY A N 1
ATOM 2756 C CA . GLY A 1 357 ? 4.339 -5.561 43.360 1.00 85.06 357 GLY A CA 1
ATOM 2757 C C . GLY A 1 357 ? 4.284 -5.554 41.832 1.00 85.06 357 GLY A C 1
ATOM 2758 O O . GLY A 1 357 ? 4.206 -4.468 41.255 1.00 85.06 357 GLY A O 1
ATOM 2759 N N . ARG A 1 358 ? 4.281 -6.721 41.173 1.00 88.50 358 ARG A N 1
ATOM 2760 C CA . ARG A 1 358 ? 4.063 -6.808 39.725 1.00 88.50 358 ARG A CA 1
ATOM 2761 C C . ARG A 1 358 ? 2.616 -6.474 39.370 1.00 88.50 358 ARG A C 1
ATOM 2763 O O . ARG A 1 358 ? 1.688 -6.848 40.091 1.00 88.50 358 ARG A O 1
ATOM 2770 N N . TYR A 1 359 ? 2.445 -5.806 38.242 1.00 89.62 359 TYR A N 1
ATOM 2771 C CA . TYR A 1 359 ? 1.182 -5.392 37.677 1.00 89.62 359 TYR A CA 1
ATOM 2772 C C . TYR A 1 359 ? 1.195 -5.405 36.150 1.00 89.62 359 TYR A C 1
ATOM 2774 O O . TYR A 1 359 ? 2.235 -5.247 35.506 1.00 89.62 359 TYR A O 1
ATOM 2782 N N . LEU A 1 360 ? -0.004 -5.553 35.590 1.00 87.88 360 LEU A N 1
ATOM 2783 C CA . LEU A 1 360 ? -0.320 -5.312 34.184 1.00 87.88 360 LEU A CA 1
ATOM 2784 C C . LEU A 1 360 ? -1.435 -4.270 34.118 1.00 87.88 360 LEU A C 1
ATOM 2786 O O . LEU A 1 360 ? -2.375 -4.338 34.908 1.00 87.88 360 LEU A O 1
ATOM 2790 N N . ARG A 1 361 ? -1.328 -3.333 33.182 1.00 88.50 361 ARG A N 1
ATOM 2791 C CA . ARG A 1 361 ? -2.207 -2.182 33.010 1.00 88.50 361 ARG A CA 1
ATOM 2792 C C . ARG A 1 361 ? -2.694 -2.079 31.566 1.00 88.50 361 ARG A C 1
ATOM 2794 O O . ARG A 1 361 ? -1.901 -2.225 30.637 1.00 88.50 361 ARG A O 1
ATOM 2801 N N . THR A 1 362 ? -3.967 -1.752 31.399 1.00 86.62 362 THR A N 1
ATOM 2802 C CA . THR A 1 362 ? -4.600 -1.457 30.110 1.00 86.62 362 THR A CA 1
ATOM 2803 C C . THR A 1 362 ? -4.077 -0.152 29.481 1.00 86.62 362 THR A C 1
ATOM 2805 O O . THR A 1 362 ? -3.503 0.687 30.185 1.00 86.62 362 THR A O 1
ATOM 2808 N N . PRO A 1 363 ? -4.331 0.089 28.182 1.00 79.00 363 PRO A N 1
ATOM 2809 C CA . PRO A 1 363 ? -4.428 1.446 27.641 1.00 79.00 363 PRO A CA 1
ATOM 2810 C C . PRO A 1 363 ? -5.473 2.290 28.391 1.00 79.00 363 PRO A C 1
ATOM 2812 O O . PRO A 1 363 ? -6.305 1.753 29.135 1.00 79.00 363 PRO A O 1
ATOM 2815 N N . GLN A 1 364 ? -5.449 3.609 28.187 1.00 85.12 364 GLN A N 1
ATOM 2816 C CA . GLN A 1 364 ? -6.503 4.485 28.697 1.00 85.12 364 GLN A CA 1
ATOM 2817 C C . GLN A 1 364 ? -7.790 4.245 27.905 1.00 85.12 364 GLN A C 1
ATOM 2819 O O . GLN A 1 364 ? -7.754 4.142 26.681 1.00 85.12 364 GLN A O 1
ATOM 2824 N N . MET A 1 365 ? -8.924 4.173 28.595 1.00 85.38 365 MET A N 1
ATOM 2825 C CA . MET A 1 365 ? -10.232 3.935 27.988 1.00 85.38 365 MET A CA 1
ATOM 2826 C C . MET A 1 365 ? -11.237 4.981 28.442 1.00 85.38 365 MET A C 1
ATOM 2828 O O . MET A 1 365 ? -11.226 5.387 29.604 1.00 85.38 365 MET A O 1
ATOM 2832 N N . SER A 1 366 ? -12.139 5.369 27.544 1.00 85.00 366 SER A N 1
ATOM 2833 C CA . SER A 1 366 ? -13.203 6.327 27.839 1.00 85.00 366 SER A CA 1
ATOM 2834 C C . SER A 1 366 ? -14.426 5.625 28.433 1.00 85.00 366 SER A C 1
ATOM 2836 O O . SER A 1 366 ? -14.979 4.716 27.825 1.00 85.00 366 SER A O 1
ATOM 2838 N N . ASN A 1 367 ? -14.868 6.080 29.606 1.00 84.38 367 ASN A N 1
ATOM 2839 C CA . ASN A 1 367 ? -16.100 5.681 30.294 1.00 84.38 367 ASN A CA 1
ATOM 2840 C C . ASN A 1 367 ? -16.269 4.176 30.613 1.00 84.38 367 ASN A C 1
ATOM 2842 O O . ASN A 1 367 ? -17.375 3.664 30.424 1.00 84.38 367 ASN A O 1
ATOM 2846 N N . PRO A 1 368 ? -15.258 3.458 31.142 1.00 90.44 368 PRO A N 1
ATOM 2847 C CA . PRO A 1 368 ? -15.385 2.024 31.389 1.00 90.44 368 PRO A CA 1
ATOM 2848 C C . PRO A 1 368 ? -16.440 1.715 32.461 1.00 90.44 368 PRO A C 1
ATOM 2850 O O . PRO A 1 368 ? -16.422 2.247 33.576 1.00 90.44 368 PRO A O 1
ATOM 2853 N N . LYS A 1 369 ? -17.372 0.828 32.119 1.00 89.31 369 LYS A N 1
ATOM 2854 C CA . LYS A 1 369 ? -18.541 0.440 32.912 1.00 89.31 369 LYS A CA 1
ATOM 2855 C C . LYS A 1 369 ? -18.376 -0.919 33.555 1.00 89.31 369 LYS A C 1
ATOM 2857 O O . LYS A 1 369 ? -18.629 -1.036 34.751 1.00 89.31 369 LYS A O 1
ATOM 2862 N N . THR A 1 370 ? -17.936 -1.924 32.805 1.00 90.88 370 THR A N 1
ATOM 2863 C CA . THR A 1 370 ? -17.799 -3.295 33.319 1.00 90.88 370 THR A CA 1
ATOM 2864 C C . THR A 1 370 ? -16.483 -3.899 32.874 1.00 90.88 370 THR A C 1
ATOM 2866 O O . THR A 1 370 ? -16.102 -3.767 31.721 1.00 90.88 370 THR A O 1
ATOM 2869 N N . LEU A 1 371 ? -15.808 -4.604 33.774 1.00 93.31 371 LEU A N 1
ATOM 2870 C CA . LEU A 1 371 ? -14.645 -5.420 33.456 1.00 93.31 371 LEU A CA 1
ATOM 2871 C C . LEU A 1 371 ? -14.969 -6.883 33.747 1.00 93.31 371 LEU A C 1
ATOM 2873 O O . LEU A 1 371 ? -15.370 -7.212 34.862 1.00 93.31 371 LEU A O 1
ATOM 2877 N N . THR A 1 372 ? -14.721 -7.763 32.784 1.00 92.50 372 THR A N 1
ATOM 2878 C CA . THR A 1 372 ? -14.674 -9.208 33.004 1.00 92.50 372 THR A CA 1
ATOM 2879 C C . THR A 1 372 ? -13.316 -9.764 32.619 1.00 92.50 372 THR A C 1
ATOM 2881 O O . THR A 1 372 ? -12.723 -9.316 31.647 1.00 92.50 372 THR A O 1
ATOM 2884 N N . PHE A 1 373 ? -12.815 -10.733 33.372 1.00 92.00 373 PHE A N 1
ATOM 2885 C CA . PHE A 1 373 ? -11.579 -11.439 33.048 1.00 92.00 373 PHE A CA 1
ATOM 2886 C C . PHE A 1 373 ? -11.609 -12.828 33.669 1.00 92.00 373 PHE A C 1
ATOM 2888 O O . PHE A 1 373 ? -12.247 -13.051 34.702 1.00 92.00 373 PHE A O 1
ATOM 2895 N N . TRP A 1 374 ? -10.908 -13.770 33.059 1.00 91.62 374 TRP A N 1
ATOM 2896 C CA . TRP A 1 374 ? -10.721 -15.099 33.619 1.00 91.62 374 TRP A CA 1
ATOM 2897 C C . TRP A 1 374 ? -9.420 -15.160 34.377 1.00 91.62 374 TRP A C 1
ATOM 2899 O O . TRP A 1 374 ? -8.429 -14.593 33.946 1.00 91.62 374 TRP A O 1
ATOM 2909 N N . CYS A 1 375 ? -9.412 -15.826 35.526 1.00 90.69 375 CYS A N 1
ATOM 2910 C CA . CYS A 1 375 ? -8.216 -15.895 36.344 1.00 90.69 375 CYS A CA 1
ATOM 2911 C C . CYS A 1 375 ? -8.097 -17.185 37.148 1.00 90.69 375 CYS A C 1
ATOM 2913 O O . CYS A 1 375 ? -9.091 -17.847 37.453 1.00 90.69 375 CYS A O 1
ATOM 2915 N N . ARG A 1 376 ? -6.860 -17.522 37.510 1.00 88.88 376 ARG A N 1
ATOM 2916 C CA . ARG A 1 376 ? -6.513 -18.622 38.415 1.00 88.88 376 ARG A CA 1
ATOM 2917 C C . ARG A 1 376 ? -5.225 -18.319 39.170 1.00 88.88 376 ARG A C 1
ATOM 2919 O O . ARG A 1 376 ? -4.416 -17.492 38.754 1.00 88.88 376 ARG A O 1
ATOM 2926 N N . ALA A 1 377 ? -5.000 -19.067 40.236 1.00 87.25 377 ALA A N 1
ATOM 2927 C CA . ALA A 1 377 ? -3.726 -19.145 40.929 1.00 87.25 377 ALA A CA 1
ATOM 2928 C C . ALA A 1 377 ? -2.983 -20.437 40.541 1.00 87.25 377 ALA A C 1
ATOM 2930 O O . ALA A 1 377 ? -3.584 -21.439 40.145 1.00 87.25 377 ALA A O 1
ATOM 2931 N N . SER A 1 378 ? -1.660 -20.452 40.664 1.00 81.75 378 SER A N 1
ATOM 2932 C CA . SER A 1 378 ? -0.910 -21.712 40.757 1.00 81.75 378 SER A CA 1
ATOM 2933 C C . SER A 1 378 ? -1.188 -22.413 42.096 1.00 81.75 378 SER A C 1
ATOM 2935 O O . SER A 1 378 ? -1.439 -21.747 43.099 1.00 81.75 378 SER A O 1
ATOM 2937 N N . ALA A 1 379 ? -1.046 -23.739 42.145 1.00 69.69 379 ALA A N 1
ATOM 2938 C CA . ALA A 1 379 ? -1.334 -24.585 43.313 1.00 69.69 379 ALA A CA 1
ATOM 2939 C C . ALA A 1 379 ? -0.295 -24.500 44.464 1.00 69.69 379 ALA A C 1
ATOM 2941 O O . ALA A 1 379 ? 0.101 -25.510 45.032 1.00 69.69 379 ALA A O 1
ATOM 2942 N N . THR A 1 380 ? 0.183 -23.304 44.807 1.00 66.81 380 THR A N 1
ATOM 2943 C CA . THR A 1 380 ? 1.206 -23.086 45.848 1.00 66.81 380 THR A CA 1
ATOM 2944 C C . THR A 1 380 ? 0.599 -22.619 47.168 1.00 66.81 380 THR A C 1
ATOM 2946 O O . THR A 1 380 ? -0.330 -21.816 47.169 1.00 66.81 380 THR A O 1
ATOM 2949 N N . THR A 1 381 ? 1.176 -23.027 48.294 1.00 64.25 381 THR A N 1
ATOM 2950 C CA . THR A 1 381 ? 0.640 -22.833 49.656 1.00 64.25 381 THR A CA 1
ATOM 2951 C C . THR A 1 381 ? 0.597 -21.384 50.169 1.00 64.25 381 THR A C 1
ATOM 2953 O O . THR A 1 381 ? 0.010 -21.133 51.218 1.00 64.25 381 THR A O 1
ATOM 2956 N N . SER A 1 382 ? 1.171 -20.409 49.458 1.00 67.12 382 SER A N 1
ATOM 2957 C CA . SER A 1 382 ? 1.166 -18.997 49.872 1.00 67.12 382 SER A CA 1
ATOM 2958 C C . SER A 1 382 ? -0.172 -18.300 49.570 1.00 67.12 382 SER A C 1
ATOM 2960 O O . SER A 1 382 ? -0.587 -18.240 48.413 1.00 67.12 382 SER A O 1
ATOM 2962 N N . ASN A 1 383 ? -0.800 -17.693 50.585 1.00 78.00 383 ASN A N 1
ATOM 2963 C CA . ASN A 1 383 ? -1.919 -16.758 50.405 1.00 78.00 383 ASN A CA 1
ATOM 2964 C C . ASN A 1 383 ? -1.390 -15.400 49.918 1.00 78.00 383 ASN A C 1
ATOM 2966 O O . ASN A 1 383 ? -0.506 -14.822 50.550 1.00 78.00 383 ASN A O 1
ATOM 2970 N N . TYR A 1 384 ? -1.941 -14.872 48.828 1.00 85.56 384 TYR A N 1
ATOM 2971 C CA . TYR A 1 384 ? -1.659 -13.515 48.353 1.00 85.56 384 TYR A CA 1
ATOM 2972 C C . TYR A 1 384 ? -2.921 -12.888 47.757 1.00 85.56 384 TYR A C 1
ATOM 2974 O O . TYR A 1 384 ? -3.905 -13.577 47.491 1.00 85.56 384 TYR A O 1
ATOM 2982 N N . THR A 1 385 ? -2.921 -11.575 47.556 1.00 89.19 385 THR A N 1
ATOM 2983 C CA . THR A 1 385 ? -4.051 -10.869 46.952 1.00 89.19 385 THR A CA 1
ATOM 2984 C C . THR A 1 385 ? -3.669 -10.240 45.625 1.00 89.19 385 THR A C 1
ATOM 2986 O O . THR A 1 385 ? -2.512 -9.893 45.373 1.00 89.19 385 THR A O 1
ATOM 2989 N N . VAL A 1 386 ? -4.666 -10.108 44.757 1.00 90.62 386 VAL A N 1
ATOM 2990 C CA . VAL A 1 386 ? -4.590 -9.296 43.547 1.00 90.62 386 VAL A CA 1
ATOM 2991 C C . VAL A 1 386 ? -5.598 -8.176 43.680 1.00 90.62 386 VAL A C 1
ATOM 2993 O O . VAL A 1 386 ? -6.796 -8.426 43.814 1.00 90.62 386 VAL A O 1
ATOM 2996 N N . THR A 1 387 ? -5.108 -6.947 43.651 1.00 93.94 387 THR A N 1
ATOM 2997 C CA . THR A 1 387 ? -5.944 -5.754 43.690 1.00 93.94 387 THR A CA 1
ATOM 2998 C C . THR A 1 387 ? -6.142 -5.256 42.268 1.00 93.94 387 THR A C 1
ATOM 3000 O O . THR A 1 387 ? -5.171 -5.013 41.548 1.00 93.94 387 THR A O 1
ATOM 3003 N N . LEU A 1 388 ? -7.398 -5.115 41.858 1.00 95.50 388 LEU A N 1
ATOM 3004 C CA . LEU A 1 388 ? -7.765 -4.371 40.664 1.00 95.50 388 LEU A CA 1
ATOM 3005 C C . LEU A 1 388 ? -7.840 -2.892 41.033 1.00 95.50 388 LEU A C 1
ATOM 3007 O O . LEU A 1 388 ? -8.528 -2.525 41.982 1.00 95.50 388 LEU A O 1
ATOM 3011 N N . GLU A 1 389 ? -7.165 -2.040 40.276 1.00 96.69 389 GLU A N 1
ATOM 3012 C CA . GLU A 1 389 ? -7.100 -0.605 40.532 1.00 96.69 389 GLU A CA 1
ATOM 3013 C C . GLU A 1 389 ? -7.427 0.182 39.258 1.00 96.69 389 GLU A C 1
ATOM 3015 O O . GLU A 1 389 ? -7.155 -0.280 38.150 1.00 96.69 389 GLU A O 1
ATOM 3020 N N . SER A 1 390 ? -7.980 1.386 39.409 1.00 96.88 390 SER A N 1
ATOM 3021 C CA . SER A 1 390 ? -8.184 2.338 38.311 1.00 96.88 390 SER A CA 1
ATOM 3022 C C . SER A 1 390 ? -7.430 3.637 38.555 1.00 96.88 390 SER A C 1
ATOM 3024 O O . SER A 1 390 ? -7.324 4.054 39.710 1.00 96.88 390 SER A O 1
ATOM 3026 N N . SER A 1 391 ? -7.029 4.330 37.495 1.00 94.81 391 SER A N 1
ATOM 3027 C CA . SER A 1 391 ? -6.370 5.632 37.592 1.00 94.81 391 SER A CA 1
ATOM 3028 C C . SER A 1 391 ? -6.705 6.517 36.387 1.00 94.81 391 SER A C 1
ATOM 3030 O O . SER A 1 391 ? -6.618 6.026 35.264 1.00 94.81 391 SER A O 1
ATOM 3032 N N . PRO A 1 392 ? -7.092 7.792 36.570 1.00 90.94 392 PRO A N 1
ATOM 3033 C CA . PRO A 1 392 ? -7.297 8.710 35.449 1.00 90.94 392 PRO A CA 1
ATOM 3034 C C . PRO A 1 392 ? -5.975 9.267 34.891 1.00 90.94 392 PRO A C 1
ATOM 3036 O O . PRO A 1 392 ? -5.890 9.575 33.707 1.00 90.94 392 PRO A O 1
ATOM 3039 N N . ASP A 1 393 ? -4.940 9.359 35.729 1.00 87.81 393 ASP A N 1
ATOM 3040 C CA . ASP A 1 393 ? -3.671 10.060 35.482 1.00 87.81 393 ASP A CA 1
ATOM 3041 C C . ASP A 1 393 ? -2.457 9.116 35.389 1.00 87.81 393 ASP A C 1
ATOM 3043 O O . ASP A 1 393 ? -1.336 9.562 35.166 1.00 87.81 393 ASP A O 1
ATOM 3047 N N . ASN A 1 394 ? -2.670 7.807 35.567 1.00 88.38 394 ASN A N 1
ATOM 3048 C CA . ASN A 1 394 ? -1.641 6.769 35.680 1.00 88.38 394 ASN A CA 1
ATOM 3049 C C . ASN A 1 394 ? -0.706 6.902 36.904 1.00 88.38 394 ASN A C 1
ATOM 3051 O O . ASN A 1 394 ? 0.264 6.151 37.023 1.00 88.38 394 ASN A O 1
ATOM 3055 N N . VAL A 1 395 ? -1.000 7.807 37.837 1.00 86.75 395 VAL A N 1
ATOM 3056 C CA . VAL A 1 395 ? -0.178 8.099 39.023 1.00 86.75 395 VAL A CA 1
ATOM 3057 C C . VAL A 1 395 ? -0.939 7.737 40.292 1.00 86.75 395 VAL A C 1
ATOM 3059 O O . VAL A 1 395 ? -0.435 6.986 41.130 1.00 86.75 395 VAL A O 1
ATOM 3062 N N . THR A 1 396 ? -2.178 8.206 40.402 1.00 93.06 396 THR A N 1
ATOM 3063 C CA . THR A 1 396 ? -3.046 8.007 41.559 1.00 93.06 396 THR A CA 1
ATOM 3064 C C . THR A 1 396 ? -3.979 6.831 41.304 1.00 93.06 396 THR A C 1
ATOM 3066 O O . THR A 1 396 ? -4.776 6.848 40.366 1.00 93.06 396 THR A O 1
ATOM 3069 N N . TRP A 1 397 ? -3.891 5.794 42.139 1.00 95.31 397 TRP A N 1
ATOM 3070 C CA . TRP A 1 397 ? -4.611 4.534 41.941 1.00 95.31 397 TRP A CA 1
ATOM 3071 C C . TRP A 1 397 ? -5.676 4.313 43.010 1.00 95.31 397 TRP A C 1
ATOM 3073 O O . TRP A 1 397 ? -5.402 4.388 44.205 1.00 95.31 397 TRP A O 1
ATOM 3083 N N . THR A 1 398 ? -6.891 3.994 42.570 1.00 96.69 398 THR A N 1
ATOM 3084 C CA . THR A 1 398 ? -8.033 3.671 43.434 1.00 96.69 398 THR A CA 1
ATOM 3085 C C . THR A 1 398 ? -8.382 2.194 43.299 1.00 96.69 398 THR A C 1
ATOM 3087 O O . THR A 1 398 ? -8.605 1.723 42.184 1.00 96.69 398 THR A O 1
ATOM 3090 N N . SER A 1 399 ? -8.470 1.469 44.418 1.00 96.19 399 SER A N 1
ATOM 3091 C CA . SER A 1 399 ? -8.893 0.062 44.423 1.00 96.19 399 SER A CA 1
ATOM 3092 C C . SER A 1 399 ? -10.347 -0.091 43.960 1.00 96.19 399 SER A C 1
ATOM 3094 O O . SER A 1 399 ? -11.228 0.666 44.366 1.00 96.19 399 SER A O 1
ATOM 3096 N N . ARG A 1 400 ? -10.591 -1.084 43.101 1.00 94.31 400 ARG A N 1
ATOM 3097 C CA . ARG A 1 400 ? -11.900 -1.480 42.550 1.00 94.31 400 ARG A CA 1
ATOM 3098 C C . ARG A 1 400 ? -12.314 -2.890 42.957 1.00 94.31 400 ARG A C 1
ATOM 3100 O O . ARG A 1 400 ? -13.420 -3.318 42.650 1.00 94.31 400 ARG A O 1
ATOM 3107 N N . GLY A 1 401 ? -11.437 -3.609 43.645 1.00 91.12 401 GLY A N 1
ATOM 3108 C CA . GLY A 1 401 ? -11.694 -4.951 44.140 1.00 91.12 401 GLY A CA 1
ATOM 3109 C C . GLY A 1 401 ? -10.397 -5.641 44.526 1.00 91.12 401 GLY A C 1
ATOM 3110 O O . GLY A 1 401 ? -9.371 -5.459 43.872 1.00 91.12 401 GLY A O 1
ATOM 3111 N N . THR A 1 402 ? -10.454 -6.449 45.578 1.00 91.56 402 THR A N 1
ATOM 3112 C CA . THR A 1 402 ? -9.330 -7.270 46.028 1.00 91.56 402 THR A CA 1
ATOM 3113 C C . THR A 1 402 ? -9.753 -8.724 45.980 1.00 91.56 402 THR A C 1
ATOM 3115 O O . THR A 1 402 ? -10.769 -9.103 46.560 1.00 91.56 402 THR A O 1
ATOM 3118 N N . PHE A 1 403 ? -8.964 -9.543 45.299 1.00 89.19 403 PHE A N 1
ATOM 3119 C CA . PHE A 1 403 ? -9.229 -10.961 45.140 1.00 89.19 403 PHE A CA 1
ATOM 3120 C C . PHE A 1 403 ? -8.154 -11.765 45.862 1.00 89.19 403 PHE A C 1
ATOM 3122 O O . PHE A 1 403 ? -6.965 -11.616 45.578 1.00 89.19 403 PHE A O 1
ATOM 3129 N N . THR A 1 404 ? -8.566 -12.626 46.789 1.00 87.06 404 THR A N 1
ATOM 3130 C CA . THR A 1 404 ? -7.645 -13.517 47.503 1.00 87.06 404 THR A CA 1
ATOM 3131 C C . THR A 1 404 ? -7.361 -14.750 46.658 1.00 87.06 404 THR A C 1
ATOM 3133 O O . THR A 1 404 ? -8.284 -15.477 46.289 1.00 87.06 404 THR A O 1
ATOM 3136 N N . ALA A 1 405 ? -6.087 -14.990 46.372 1.00 77.88 405 ALA A N 1
ATOM 3137 C CA . ALA A 1 405 ? -5.585 -16.135 45.634 1.00 77.88 405 ALA A CA 1
ATOM 3138 C C . ALA A 1 405 ? -4.793 -17.050 46.573 1.00 77.88 405 ALA A C 1
ATOM 3140 O O . ALA A 1 405 ? -3.893 -16.590 47.282 1.00 77.88 405 ALA A O 1
ATOM 3141 N N . ASN A 1 406 ? -5.109 -18.347 46.579 1.00 69.31 406 ASN A N 1
ATOM 3142 C CA . ASN A 1 406 ? -4.322 -19.326 47.324 1.00 69.31 406 ASN A CA 1
ATOM 3143 C C . ASN A 1 406 ? -4.328 -20.727 46.707 1.00 69.31 406 ASN A C 1
ATOM 3145 O O . ASN A 1 406 ? -5.263 -21.126 46.016 1.00 69.31 406 ASN A O 1
ATOM 3149 N N . GLY A 1 407 ? -3.263 -21.489 46.973 1.00 59.16 407 GLY A N 1
ATOM 3150 C CA . GLY A 1 407 ? -3.149 -22.885 46.544 1.00 59.16 407 GLY A CA 1
ATOM 3151 C C . GLY A 1 407 ? -3.886 -23.890 47.425 1.00 59.16 407 GLY A C 1
ATOM 3152 O O . GLY A 1 407 ? -3.887 -25.067 47.090 1.00 59.16 407 GLY A O 1
ATOM 3153 N N . SER A 1 408 ? -4.527 -23.455 48.516 1.00 63.56 408 SER A N 1
ATOM 3154 C CA . SER A 1 408 ? -5.443 -24.284 49.314 1.00 63.56 408 SER A CA 1
ATOM 3155 C C . SER A 1 408 ? -6.886 -24.271 48.789 1.00 63.56 408 SER A C 1
ATOM 3157 O O . SER A 1 408 ? -7.739 -24.929 49.376 1.00 63.56 408 SER A O 1
ATOM 3159 N N . ASN A 1 409 ? -7.167 -23.552 47.691 1.00 63.50 409 ASN A N 1
ATOM 3160 C CA . ASN A 1 409 ? -8.495 -23.419 47.072 1.00 63.50 409 ASN A CA 1
ATOM 3161 C C . ASN A 1 409 ? -9.590 -22.867 48.006 1.00 63.50 409 ASN A C 1
ATOM 3163 O O . ASN A 1 409 ? -10.769 -23.142 47.807 1.00 63.50 409 ASN A O 1
ATOM 3167 N N . THR A 1 410 ? -9.220 -22.072 49.011 1.00 63.59 410 THR A N 1
ATOM 3168 C CA . THR A 1 410 ? -10.173 -21.450 49.948 1.00 63.59 410 THR A CA 1
ATOM 3169 C C . THR A 1 410 ? -10.394 -19.955 49.695 1.00 63.59 410 THR A C 1
ATOM 3171 O O . THR A 1 410 ? -11.255 -19.348 50.326 1.00 63.59 410 THR A O 1
ATOM 3174 N N . GLY A 1 411 ? -9.622 -19.344 48.789 1.00 68.69 411 GLY A N 1
ATOM 3175 C CA . GLY A 1 411 ? -9.777 -17.949 48.367 1.00 68.69 411 GLY A CA 1
ATOM 3176 C C . GLY A 1 411 ? -10.763 -17.750 47.207 1.00 68.69 411 GLY A C 1
ATOM 3177 O O . GLY A 1 411 ? -11.260 -18.697 46.604 1.00 68.69 411 GLY A O 1
ATOM 3178 N N . SER A 1 412 ? -11.015 -16.488 46.844 1.00 75.31 412 SER A N 1
ATOM 3179 C CA . SER A 1 412 ? -11.863 -16.122 45.697 1.00 75.31 412 SER A CA 1
ATOM 3180 C C . SER A 1 412 ? -11.260 -16.517 44.345 1.00 75.31 412 SER A C 1
ATOM 3182 O O . SER A 1 412 ? -11.985 -16.549 43.352 1.00 75.31 412 SER A O 1
ATOM 3184 N N . ILE A 1 413 ? -9.954 -16.776 44.282 1.00 81.38 413 ILE A N 1
ATOM 3185 C CA . ILE A 1 413 ? -9.246 -17.280 43.105 1.00 81.38 413 ILE A CA 1
ATOM 3186 C C . ILE A 1 413 ? -8.605 -18.621 43.468 1.00 81.38 413 ILE A C 1
ATOM 3188 O O . ILE A 1 413 ? -7.793 -18.701 44.391 1.00 81.38 413 ILE A O 1
ATOM 3192 N N . THR A 1 414 ? -8.952 -19.655 42.706 1.00 84.69 414 THR A N 1
ATOM 3193 C CA . THR A 1 414 ? -8.535 -21.049 42.922 1.00 84.69 414 THR A CA 1
ATOM 3194 C C . THR A 1 414 ? -7.515 -21.513 41.883 1.00 84.69 414 THR A C 1
ATOM 3196 O O . THR A 1 414 ? -7.159 -20.764 40.971 1.00 84.69 414 THR A O 1
ATOM 3199 N N . SER A 1 415 ? -7.078 -22.773 41.963 1.00 83.38 415 SER A N 1
ATOM 3200 C CA . SER A 1 415 ? -6.233 -23.393 40.937 1.00 83.38 415 SER A CA 1
ATOM 3201 C C . SER A 1 415 ? -6.939 -23.642 39.596 1.00 83.38 415 SER A C 1
ATOM 3203 O O . SER A 1 415 ? -6.256 -23.826 38.590 1.00 83.38 415 SER A O 1
ATOM 3205 N N . ALA A 1 416 ? -8.273 -23.601 39.550 1.00 85.50 416 ALA A N 1
ATOM 3206 C CA . ALA A 1 416 ? -9.063 -23.608 38.319 1.00 85.50 416 ALA A CA 1
ATOM 3207 C C . ALA A 1 416 ? -9.357 -22.181 37.826 1.00 85.50 416 ALA A C 1
ATOM 3209 O O . ALA A 1 416 ? -9.471 -21.251 38.629 1.00 85.50 416 ALA A O 1
ATOM 3210 N N . PHE A 1 417 ? -9.502 -22.017 36.505 1.00 87.75 417 PHE A N 1
ATOM 3211 C CA . PHE A 1 417 ? -9.926 -20.747 35.917 1.00 87.75 417 PHE A CA 1
ATOM 3212 C C . PHE A 1 417 ? -11.353 -20.403 36.340 1.00 87.75 417 PHE A C 1
ATOM 3214 O O . PHE A 1 417 ? -12.279 -21.185 36.147 1.00 87.75 417 PHE A O 1
ATOM 3221 N N . THR A 1 418 ? -11.521 -19.199 36.876 1.00 88.75 418 THR A N 1
ATOM 3222 C CA . THR A 1 418 ? -12.816 -18.629 37.250 1.00 88.75 418 THR A CA 1
ATOM 3223 C C . THR A 1 418 ? -12.951 -17.240 36.648 1.00 88.75 418 THR A C 1
ATOM 3225 O O . THR A 1 418 ? -11.992 -16.462 36.647 1.00 88.75 418 THR A O 1
ATOM 3228 N N . GLN A 1 419 ? -14.135 -16.917 36.131 1.00 91.88 419 GLN A N 1
ATOM 3229 C CA . GLN A 1 419 ? -14.418 -15.563 35.672 1.00 91.88 419 GLN A CA 1
ATOM 3230 C C . GLN A 1 419 ? -14.634 -14.645 36.865 1.00 91.88 419 GLN A C 1
ATOM 3232 O O . GLN A 1 419 ? -15.281 -15.016 37.849 1.00 91.88 419 GLN A O 1
ATOM 3237 N N . LYS A 1 420 ? -14.125 -13.425 36.755 1.00 91.75 420 LYS A N 1
ATOM 3238 C CA . LYS A 1 420 ? -14.460 -12.313 37.633 1.00 91.75 420 LYS A CA 1
ATOM 3239 C C . LYS A 1 420 ? -15.114 -11.223 36.811 1.00 91.75 420 LYS A C 1
ATOM 3241 O O . LYS A 1 420 ? -14.672 -10.937 35.703 1.00 91.75 420 LYS A O 1
ATOM 3246 N N . THR A 1 421 ? -16.139 -10.621 37.398 1.00 92.50 421 THR A N 1
ATOM 3247 C CA . THR A 1 421 ? -16.857 -9.472 36.855 1.00 92.50 421 THR A CA 1
ATOM 3248 C C . THR A 1 421 ? -16.793 -8.362 37.886 1.00 92.50 421 THR A C 1
ATOM 3250 O O . THR A 1 421 ? -17.078 -8.592 39.061 1.00 92.50 421 THR A O 1
ATOM 3253 N N . VAL A 1 422 ? -16.398 -7.170 37.454 1.00 93.00 422 VAL A N 1
ATOM 3254 C CA . VAL A 1 422 ? -16.294 -5.981 38.295 1.00 93.00 422 VAL A CA 1
ATOM 3255 C C . VAL A 1 422 ? -17.056 -4.842 37.643 1.00 93.00 422 VAL A C 1
ATOM 3257 O O . VAL A 1 422 ? -16.782 -4.470 36.502 1.00 93.00 422 VAL A O 1
ATOM 3260 N N . SER A 1 423 ? -17.989 -4.265 38.394 1.00 93.31 423 SER A N 1
ATOM 3261 C CA . SER A 1 423 ? -18.664 -3.026 38.018 1.00 93.31 423 SER A CA 1
ATOM 3262 C C . SER A 1 423 ? -17.731 -1.845 38.279 1.00 93.31 423 SER A C 1
ATOM 3264 O O . SER A 1 423 ? -17.332 -1.600 39.416 1.00 93.31 423 SER A O 1
ATOM 3266 N N . LEU A 1 424 ? -17.372 -1.121 37.223 1.00 94.25 424 LEU A N 1
ATOM 3267 C CA . LEU A 1 424 ? -16.492 0.047 37.271 1.00 94.25 424 LEU A CA 1
ATOM 3268 C C . LEU A 1 424 ? -17.295 1.350 37.316 1.00 94.25 424 LEU A C 1
ATOM 3270 O O . LEU A 1 424 ? -17.005 2.212 38.142 1.00 94.25 424 LEU A O 1
ATOM 3274 N N . ASN A 1 425 ? -18.310 1.473 36.451 1.00 91.44 425 ASN A N 1
ATOM 3275 C CA . ASN A 1 425 ? -19.198 2.638 36.327 1.00 91.44 425 ASN A CA 1
ATOM 3276 C C . ASN A 1 425 ? -18.473 3.998 36.291 1.00 91.44 425 ASN A C 1
ATOM 3278 O O . ASN A 1 425 ? -18.956 4.982 36.848 1.00 91.44 425 ASN A O 1
ATOM 3282 N N . LEU A 1 426 ? -17.319 4.069 35.626 1.00 90.88 426 LEU A N 1
ATOM 3283 C CA . LEU A 1 426 ? -16.504 5.279 35.555 1.00 90.88 426 LEU A CA 1
ATOM 3284 C C . LEU A 1 426 ? -16.974 6.199 34.421 1.00 90.88 426 LEU A C 1
ATOM 3286 O O . LEU A 1 426 ? -17.512 5.743 33.407 1.00 90.88 426 LEU A O 1
ATOM 3290 N N . THR A 1 427 ? -16.761 7.501 34.597 1.00 89.62 427 THR A N 1
ATOM 3291 C CA . THR A 1 427 ? -17.054 8.544 33.604 1.00 89.62 427 THR A CA 1
ATOM 3292 C C . THR A 1 427 ? -15.798 9.388 33.413 1.00 89.62 427 THR A C 1
ATOM 3294 O O . THR A 1 427 ? -15.270 9.912 34.390 1.00 89.62 427 THR A O 1
ATOM 3297 N N . GLY A 1 428 ? -15.304 9.492 32.180 1.00 84.06 428 GLY A N 1
ATOM 3298 C CA . GLY A 1 428 ? -13.982 10.033 31.845 1.00 84.06 428 GLY A CA 1
ATOM 3299 C C . GLY A 1 428 ? -12.989 8.951 31.410 1.00 84.06 428 GLY A C 1
ATOM 3300 O O . GLY A 1 428 ? -13.357 7.788 31.242 1.00 84.06 428 GLY A O 1
ATOM 3301 N N . SER A 1 429 ? -11.728 9.334 31.212 1.00 87.88 429 SER A N 1
ATOM 3302 C CA . SER A 1 429 ? -10.679 8.440 30.708 1.00 87.88 429 SER A CA 1
ATOM 3303 C C . SER A 1 429 ? -9.904 7.778 31.848 1.00 87.88 429 SER A C 1
ATOM 3305 O O . SER A 1 429 ? -9.355 8.468 32.703 1.00 87.88 429 SER A O 1
ATOM 3307 N N . TYR A 1 430 ? -9.833 6.445 31.858 1.00 92.94 430 TYR A N 1
ATOM 3308 C CA . TYR A 1 430 ? -9.194 5.677 32.929 1.00 92.94 430 TYR A CA 1
ATOM 3309 C C . TYR A 1 430 ? -8.298 4.557 32.410 1.00 92.94 430 TYR A C 1
ATOM 3311 O O . TYR A 1 430 ? -8.612 3.865 31.445 1.00 92.94 430 TYR A O 1
ATOM 3319 N N . TYR A 1 431 ? -7.211 4.333 33.136 1.00 92.62 431 TYR A N 1
ATOM 3320 C CA . TYR A 1 431 ? -6.421 3.113 33.124 1.00 92.62 431 TYR A CA 1
ATOM 3321 C C . TYR A 1 431 ? -6.970 2.127 34.150 1.00 92.62 431 TYR A C 1
ATOM 3323 O O . TYR A 1 431 ? -7.402 2.537 35.230 1.00 92.62 431 TYR A O 1
ATOM 3331 N N . LEU A 1 432 ? -6.874 0.832 33.859 1.00 95.12 432 LEU A N 1
ATOM 3332 C CA . LEU A 1 432 ? -7.107 -0.249 34.814 1.00 95.12 432 LEU A CA 1
ATOM 3333 C C . LEU A 1 432 ? -5.827 -1.067 34.972 1.00 95.12 432 LEU A C 1
ATOM 3335 O O . LEU A 1 432 ? -5.097 -1.248 33.997 1.00 95.12 432 LEU A O 1
ATOM 3339 N N . ARG A 1 433 ? -5.545 -1.585 36.171 1.00 93.31 433 ARG A N 1
ATOM 3340 C CA . ARG A 1 433 ? -4.440 -2.531 36.384 1.00 93.31 433 ARG A CA 1
ATOM 3341 C C . ARG A 1 433 ? -4.753 -3.601 37.418 1.00 93.31 433 ARG A C 1
ATOM 3343 O O . ARG A 1 433 ? -5.473 -3.344 38.377 1.00 93.31 433 ARG A O 1
ATOM 3350 N N . TRP A 1 434 ? -4.121 -4.759 37.268 1.00 93.75 434 TRP A N 1
ATOM 3351 C CA . TRP A 1 434 ? -4.080 -5.822 38.276 1.00 93.75 434 TRP A CA 1
ATOM 3352 C C . TRP A 1 434 ? -2.727 -5.789 38.962 1.00 93.75 434 TRP A C 1
ATOM 3354 O O . TRP A 1 434 ? -1.719 -5.890 38.271 1.00 93.75 434 TRP A O 1
ATOM 3364 N N . ARG A 1 435 ? -2.685 -5.677 40.290 1.00 92.50 435 ARG A N 1
ATOM 3365 C CA . ARG A 1 435 ? -1.446 -5.616 41.076 1.00 92.50 435 ARG A CA 1
ATOM 3366 C C . ARG A 1 435 ? -1.414 -6.711 42.132 1.00 92.50 435 ARG A C 1
ATOM 3368 O O . ARG A 1 435 ? -2.355 -6.846 42.907 1.00 92.50 435 ARG A O 1
ATOM 3375 N N . VAL A 1 436 ? -0.317 -7.462 42.199 1.00 89.44 436 VAL A N 1
ATOM 3376 C CA . VAL A 1 436 ? -0.151 -8.541 43.187 1.00 89.44 436 VAL A CA 1
ATOM 3377 C C . VAL A 1 436 ? 0.486 -8.021 44.477 1.00 89.44 436 VAL A C 1
ATOM 3379 O O . VAL A 1 436 ? 1.463 -7.264 44.440 1.00 89.44 436 VAL A O 1
ATOM 3382 N N . SER A 1 437 ? -0.048 -8.452 45.622 1.00 87.38 437 SER A N 1
ATOM 3383 C CA . SER A 1 437 ? 0.492 -8.164 46.953 1.00 87.38 437 SER A CA 1
ATOM 3384 C C . SER A 1 437 ? 1.835 -8.853 47.214 1.00 87.38 437 SER A C 1
ATOM 3386 O O . SER A 1 437 ? 2.335 -9.640 46.406 1.00 87.38 437 SER A O 1
ATOM 3388 N N . ALA A 1 438 ? 2.411 -8.590 48.391 1.00 82.69 438 ALA A N 1
ATOM 3389 C CA . ALA A 1 438 ? 3.510 -9.394 48.915 1.00 82.69 438 ALA A CA 1
ATOM 3390 C C . ALA A 1 438 ? 3.145 -10.885 48.946 1.00 82.69 438 ALA A C 1
ATOM 3392 O O . ALA A 1 438 ? 2.035 -11.249 49.341 1.00 82.69 438 ALA A O 1
ATOM 3393 N N . ARG A 1 439 ? 4.075 -11.727 48.483 1.00 80.69 439 ARG A N 1
ATOM 3394 C CA . ARG A 1 439 ? 3.907 -13.180 48.335 1.00 80.69 439 ARG A CA 1
ATOM 3395 C C . ARG A 1 439 ? 5.257 -13.896 48.396 1.00 80.69 439 ARG A C 1
ATOM 3397 O O . ARG A 1 439 ? 6.252 -13.362 47.913 1.00 80.69 439 ARG A O 1
ATOM 3404 N N . SER A 1 440 ? 5.273 -15.115 48.934 1.00 76.25 440 SER A N 1
ATOM 3405 C CA . SER A 1 440 ? 6.475 -15.963 49.007 1.00 76.25 440 SER A CA 1
ATOM 3406 C C . SER A 1 440 ? 6.591 -16.978 47.864 1.00 76.25 440 SER A C 1
ATOM 3408 O O . SER A 1 440 ? 7.697 -17.392 47.537 1.00 76.25 440 SER A O 1
ATOM 3410 N N . SER A 1 441 ? 5.481 -17.371 47.225 1.00 79.12 441 SER A N 1
ATOM 3411 C CA . SER A 1 441 ? 5.477 -18.295 46.082 1.00 79.12 441 SER A CA 1
ATOM 3412 C C . SER A 1 441 ? 4.175 -18.205 45.268 1.00 79.12 441 SER A C 1
ATOM 3414 O O . SER A 1 441 ? 3.228 -17.518 45.658 1.00 79.12 441 SER A O 1
ATOM 3416 N N . GLY A 1 442 ? 4.131 -18.851 44.098 1.00 81.62 442 GLY A N 1
ATOM 3417 C CA . GLY A 1 442 ? 2.928 -19.021 43.270 1.00 81.62 442 GLY A CA 1
ATOM 3418 C C . GLY A 1 442 ? 2.924 -18.249 41.955 1.00 81.62 442 GLY A C 1
ATOM 3419 O O . GLY A 1 442 ? 3.974 -17.819 41.508 1.00 81.62 442 GLY A O 1
ATOM 3420 N N . SER A 1 443 ? 1.780 -18.031 41.325 1.00 84.94 443 SER A N 1
ATOM 3421 C CA . SER A 1 443 ? 1.591 -17.101 40.206 1.00 84.94 443 SER A CA 1
ATOM 3422 C C . SER A 1 443 ? 0.104 -16.845 40.027 1.00 84.94 443 SER A C 1
ATOM 3424 O O . SER A 1 443 ? -0.696 -17.774 40.167 1.00 84.94 443 SER A O 1
ATOM 3426 N N . PHE A 1 444 ? -0.249 -15.600 39.727 1.00 88.06 444 PHE A N 1
ATOM 3427 C CA . PHE A 1 444 ? -1.584 -15.241 39.268 1.00 88.06 444 PHE A CA 1
ATOM 3428 C C . PHE A 1 444 ? -1.591 -15.249 37.749 1.00 88.06 444 PHE A C 1
ATOM 3430 O O . PHE A 1 444 ? -0.742 -14.598 37.139 1.00 88.06 444 PHE A O 1
ATOM 3437 N N . TYR A 1 445 ? -2.544 -15.963 37.166 1.00 87.88 445 TYR A N 1
ATOM 3438 C CA . TYR A 1 445 ? -2.752 -16.003 35.727 1.00 87.88 445 TYR A CA 1
ATOM 3439 C C . TYR A 1 445 ? -4.110 -15.422 35.405 1.00 87.88 445 TYR A C 1
ATOM 3441 O O . TYR A 1 445 ? -5.077 -15.680 36.129 1.00 87.88 445 TYR A O 1
ATOM 3449 N N . PHE A 1 446 ? -4.189 -14.681 34.312 1.00 87.56 446 PHE A N 1
ATOM 3450 C CA . PHE A 1 446 ? -5.451 -14.182 33.805 1.00 87.56 446 PHE A CA 1
ATOM 3451 C C . PHE A 1 446 ? -5.437 -14.039 32.287 1.00 87.56 446 PHE A C 1
ATOM 3453 O O . PHE A 1 446 ? -4.380 -13.949 31.664 1.00 87.56 446 PHE A O 1
ATOM 3460 N N . ASP A 1 447 ? -6.637 -14.102 31.729 1.00 85.62 447 ASP A N 1
ATOM 3461 C CA . ASP A 1 447 ? -6.918 -14.323 30.316 1.00 85.62 447 ASP A CA 1
ATOM 3462 C C . ASP A 1 447 ? -8.311 -13.761 29.968 1.00 85.62 447 ASP A C 1
ATOM 3464 O O . ASP A 1 447 ? -9.099 -13.481 30.882 1.00 85.62 447 ASP A O 1
ATOM 3468 N N . ASP A 1 448 ? -8.617 -13.605 28.678 1.00 85.44 448 ASP A N 1
ATOM 3469 C CA . ASP A 1 448 ? -9.894 -13.106 28.144 1.00 85.44 448 ASP A CA 1
ATOM 3470 C C . ASP A 1 448 ? -10.381 -11.831 28.863 1.00 85.44 448 ASP A C 1
ATOM 3472 O O . ASP A 1 448 ? -11.457 -11.794 29.477 1.00 85.44 448 ASP A O 1
ATOM 3476 N N . VAL A 1 449 ? -9.551 -10.785 28.855 1.00 87.25 449 VAL A N 1
ATOM 3477 C CA . VAL A 1 449 ? -9.896 -9.500 29.467 1.00 87.25 449 VAL A CA 1
ATOM 3478 C C . VAL A 1 449 ? -10.844 -8.742 28.556 1.00 87.25 449 VAL A C 1
ATOM 3480 O O . VAL A 1 449 ? -10.491 -8.366 27.441 1.00 87.25 449 VAL A O 1
ATOM 3483 N N . ILE A 1 450 ? -12.022 -8.441 29.089 1.00 86.62 450 ILE A N 1
ATOM 3484 C CA . ILE A 1 450 ? -13.055 -7.676 28.412 1.00 86.62 450 ILE A CA 1
ATOM 3485 C C . ILE A 1 450 ? -13.434 -6.465 29.263 1.00 86.62 450 ILE A C 1
ATOM 3487 O O . ILE A 1 450 ? -13.875 -6.624 30.401 1.00 86.62 450 ILE A O 1
ATOM 3491 N N . VAL A 1 451 ? -13.300 -5.260 28.718 1.00 86.06 451 VAL A N 1
ATOM 3492 C CA . VAL A 1 451 ? -13.810 -4.019 29.317 1.00 86.06 451 VAL A CA 1
ATOM 3493 C C . VAL A 1 451 ? -14.910 -3.483 28.421 1.00 86.06 451 VAL A C 1
ATOM 3495 O O . VAL A 1 451 ? -14.694 -3.393 27.225 1.00 86.06 451 VAL A O 1
ATOM 3498 N N . LYS A 1 452 ? -16.050 -3.110 28.995 1.00 86.12 452 LYS A N 1
ATOM 3499 C CA . LYS A 1 452 ? -17.195 -2.454 28.349 1.00 86.12 452 LYS A CA 1
ATOM 3500 C C . LYS A 1 452 ? -17.363 -1.046 28.863 1.00 86.12 452 LYS A C 1
ATOM 3502 O O . LYS A 1 452 ? -17.164 -0.881 30.091 1.00 86.12 452 LYS A O 1
#